Protein AF-0000000084884717 (afdb_homodimer)

pLDDT: mean 93.35, std 12.1, range [35.59, 98.94]

Solvent-accessible surface area (backbone atoms only — not comparable to full-atom values): 34528 Å² total; per-residue (Å²): 128,89,70,33,31,27,38,30,31,22,7,59,40,65,67,21,34,44,43,60,66,49,36,51,83,72,76,42,38,70,40,17,28,11,76,47,84,42,99,41,29,73,44,71,45,50,57,63,36,54,69,55,44,49,49,54,55,68,74,40,74,52,39,29,32,35,41,42,56,46,63,67,51,71,80,40,62,84,79,45,54,67,65,52,36,40,46,41,30,27,48,10,44,45,42,48,52,51,56,48,54,66,51,72,73,52,43,43,14,39,34,38,59,49,40,50,62,29,30,29,60,61,55,57,43,56,89,94,43,40,25,33,79,42,45,79,84,63,72,60,38,42,73,47,66,49,18,44,18,48,50,40,26,50,48,47,51,49,33,47,23,75,73,67,64,37,15,29,29,37,34,23,35,37,51,52,69,85,65,74,63,88,46,64,69,61,48,70,71,37,56,68,68,50,45,54,51,58,30,14,40,23,56,14,26,44,52,59,39,51,49,47,44,52,54,32,39,47,73,35,12,62,80,59,33,66,48,72,30,39,41,35,16,57,40,73,70,66,97,43,71,67,54,27,39,35,19,44,67,36,20,43,61,50,49,41,67,60,42,54,76,50,53,63,54,29,57,76,68,70,45,82,72,54,61,52,38,46,41,32,38,45,19,60,63,31,34,67,77,51,60,39,75,76,68,59,26,40,68,47,26,51,52,30,31,72,75,68,70,48,58,69,52,71,58,46,61,70,58,52,77,61,36,81,39,103,57,68,58,65,86,69,6,62,100,127,89,72,33,32,28,38,30,32,22,6,59,40,66,65,21,34,45,43,59,65,48,36,51,83,72,76,42,40,70,40,17,28,12,74,46,84,43,99,41,26,73,44,70,45,49,58,64,36,54,69,57,46,48,49,52,55,66,74,40,75,51,39,28,32,35,41,42,56,46,63,69,51,69,79,40,62,84,78,45,54,68,65,52,37,40,45,40,31,28,48,12,43,45,43,49,53,52,56,48,54,68,51,74,73,52,42,42,13,40,35,39,61,48,40,49,62,28,30,29,60,60,54,57,44,57,89,95,42,41,26,34,80,42,46,79,82,60,72,60,37,42,73,46,64,49,18,43,20,46,50,40,26,51,49,46,49,50,34,46,23,75,74,67,64,38,14,28,31,36,35,23,35,36,52,52,68,85,66,75,61,89,47,63,69,61,48,69,71,39,56,67,68,50,45,54,51,58,31,14,40,25,55,15,26,44,51,60,40,52,48,49,44,51,54,33,42,48,73,35,12,63,81,59,32,65,48,72,30,38,42,34,16,56,40,73,70,66,98,44,71,66,54,26,38,34,20,44,68,36,20,44,60,49,48,41,67,61,42,54,75,50,53,62,55,28,56,75,69,70,44,79,72,54,60,55,39,47,40,33,40,43,20,59,63,32,34,66,76,50,60,39,75,76,67,58,28,40,68,45,25,51,52,30,33,73,74,68,70,48,56,68,52,72,57,45,62,70,57,53,78,61,37,80,38,103,57,67,59,66,85,70,7,61,104

Organism: Fusarium pseudograminearum (strain CS3096) (NCBI:txid1028729)

Foldseek 3Di:
DDQAAEEEEPCVDLLNVLLLVCVVVVPGHYAYEECDDDPRHNYHDALLDLVVLLVVCVVRVNHQYYEYPDADAPVCPVVDDLVRRLSRLQSSLLSNLVSVLVNQNSHQEYEYEAAPLLQPCLQFDDVLAFAAEDWPPRDRDHDDSSSVSRVNSLVSNVVSCVVRLHQYEYEHEFDAAQAADPDPVLPPVWPSVLSQLQCLQFTHAHSVLVSLLSVLCSVCSNVVSYYYFYDGNAHLDDPDRVLRSCQAAAVPVSCCVSCVLVVVVCVVVVTDDDRHDRYGYHGVCSCPRSVRDGQLGSVQLSVCCVVPVGSHDPSCVVSDHAAPDPDQDDRRRDD/DDQAAEEEEPCVDLLNVLLLVCVVVVPGHYAYEECDDDPRHNYHDALLDLVVLLVVCVVRVNHQYYEYPDADAPVCPVVDDLVRRLSRLQSSLLSNLVSVLVNQNSHQEYEYEAAPLLQPCLQFDDVLAFAAEDWPPRDRDHDDSSSVSRVNSLVSNVVSCVVRLHQYEYEHEFDAAQAADPDPVLPPVWPSVLSQLQCLQFTHAHSVLVSLLSVLCSVCRNVVSYYYFYDGNAHLDDPDRVLRSCQAAAVPVSCCVSCVLVVVVCVVVVTDDDRHDRYGYHGVCSCPRSVRDGQLHSVQLSVCCVVPVGSHDPSCVVSDHAAPDPDQDDRRRDD

Radius of gyration: 27.21 Å; Cα contacts (8 Å, |Δi|>4): 1394; chains: 2; bounding box: 52×79×64 Å

InterPro domains:
  IPR001509 NAD-dependent epimerase/dehydratase [PF01370] (6-178)
  IPR036291 NAD(P)-binding domain superfamily [SSF51735] (5-305)

Sequence (670 aa):
MQLYNVLVTGSAGHLGRALMLALPSLGYTPLGIDILPSTTTSFVGSFTDRAFVEHILSHNTGIRYIIHAGGLHKPHIVSHSREEFINTNVTGTMILVDEAAKLNGRIEAFVLVSTTSAFGSALIAAAGEPAVWIDESVVPRPKNIYGVSKIAAEDICYLAHSRTKLPVVVLRCSRFFPQPDDDEIRRNALKNDNMKVLELCYRRVDITDVVSSCTTAMRKAKDVGFGLYVISAPTPFHRDHVTLAMLNTDAKAVVQRAVPQCVELFSQKGWGYLDKMDRVYDSSKAMTELGWRPEYTFEAALARLQSTNDWRSELAKEVGRRGYHAVSTGFYTARMQLYNVLVTGSAGHLGRALMLALPSLGYTPLGIDILPSTTTSFVGSFTDRAFVEHILSHNTGIRYIIHAGGLHKPHIVSHSREEFINTNVTGTMILVDEAAKLNGRIEAFVLVSTTSAFGSALIAAAGEPAVWIDESVVPRPKNIYGVSKIAAEDICYLAHSRTKLPVVVLRCSRFFPQPDDDEIRRNALKNDNMKVLELCYRRVDITDVVSSCTTAMRKAKDVGFGLYVISAPTPFHRDHVTLAMLNTDAKAVVQRAVPQCVELFSQKGWGYLDKMDRVYDSSKAMTELGWRPEYTFEAALARLQSTNDWRSELAKEVGRRGYHAVSTGFYTAR

Structure (mmCIF, N/CA/C/O backbone):
data_AF-0000000084884717-model_v1
#
loop_
_entity.id
_entity.type
_entity.pdbx_description
1 polymer 'NAD-dependent epimerase/dehydratase domain-containing protein'
#
loop_
_atom_site.group_PDB
_atom_site.id
_atom_site.type_symbol
_atom_site.label_atom_id
_atom_site.label_alt_id
_atom_site.label_comp_id
_atom_site.label_asym_id
_atom_site.label_entity_id
_atom_site.label_seq_id
_atom_site.pdbx_PDB_ins_code
_atom_site.Cartn_x
_atom_site.Cartn_y
_atom_site.Cartn_z
_atom_site.occupancy
_atom_site.B_iso_or_equiv
_atom_site.auth_seq_id
_atom_site.auth_comp_id
_atom_site.auth_asym_id
_atom_site.auth_atom_id
_atom_site.pdbx_PDB_model_num
ATOM 1 N N . MET A 1 1 ? -21.875 -19.156 -30.828 1 51.09 1 MET A N 1
ATOM 2 C CA . MET A 1 1 ? -20.844 -18.234 -30.359 1 51.09 1 MET A CA 1
ATOM 3 C C . MET A 1 1 ? -20.219 -18.734 -29.062 1 51.09 1 MET A C 1
ATOM 5 O O . MET A 1 1 ? -20.906 -19.328 -28.234 1 51.09 1 MET A O 1
ATOM 9 N N . GLN A 1 2 ? -18.938 -18.984 -29 1 65.25 2 GLN A N 1
ATOM 10 C CA . GLN A 1 2 ? -18.297 -19.594 -27.844 1 65.25 2 GLN A CA 1
ATOM 11 C C . GLN A 1 2 ? -18.594 -18.812 -26.578 1 65.25 2 GLN A C 1
ATOM 13 O O . GLN A 1 2 ? -18.5 -17.594 -26.562 1 65.25 2 GLN A O 1
ATOM 18 N N . LEU A 1 3 ? -19.281 -19.516 -25.672 1 89.62 3 LEU A N 1
ATOM 19 C CA . LEU A 1 3 ? -19.688 -18.859 -24.422 1 89.62 3 LEU A CA 1
ATOM 20 C C . LEU A 1 3 ? -18.594 -18.953 -23.375 1 89.62 3 LEU A C 1
ATOM 22 O O . LEU A 1 3 ? -18.516 -19.922 -22.625 1 89.62 3 LEU A O 1
ATOM 26 N N . TYR A 1 4 ? -17.672 -18.016 -23.422 1 96.12 4 TYR A N 1
ATOM 27 C CA . TYR A 1 4 ? -16.594 -17.938 -22.438 1 96.12 4 TYR A CA 1
ATOM 28 C C . TYR A 1 4 ? -17.141 -17.672 -21.047 1 96.12 4 TYR A C 1
ATOM 30 O O . TYR A 1 4 ? -18.078 -16.875 -20.875 1 96.12 4 TYR A O 1
ATOM 38 N N . ASN A 1 5 ? -16.531 -18.359 -20.062 1 98.38 5 ASN A N 1
ATOM 39 C CA . ASN A 1 5 ? -17.031 -18.109 -18.703 1 98.38 5 ASN A CA 1
ATOM 40 C C . ASN A 1 5 ? -15.922 -17.609 -17.797 1 98.38 5 ASN A C 1
ATOM 42 O O . ASN A 1 5 ? -16.188 -17.188 -16.656 1 98.38 5 ASN A O 1
ATOM 46 N N . VAL A 1 6 ? -14.648 -17.656 -18.234 1 98.88 6 VAL A N 1
ATOM 47 C CA . VAL A 1 6 ? -13.516 -17.141 -17.484 1 98.88 6 VAL A CA 1
ATOM 48 C C . VAL A 1 6 ? -12.711 -16.172 -18.344 1 98.88 6 VAL A C 1
ATOM 50 O O . VAL A 1 6 ? -12.328 -16.516 -19.469 1 98.88 6 VAL A O 1
ATOM 53 N N . LEU A 1 7 ? -12.5 -14.992 -17.922 1 98.94 7 LEU A N 1
ATOM 54 C CA . LEU A 1 7 ? -11.547 -14.078 -18.547 1 98.94 7 LEU A CA 1
ATOM 55 C C . LEU A 1 7 ? -10.172 -14.195 -17.891 1 98.94 7 LEU A C 1
ATOM 57 O O . LEU A 1 7 ? -10.047 -14.102 -16.672 1 98.94 7 LEU A O 1
ATOM 61 N N . VAL A 1 8 ? -9.156 -14.453 -18.656 1 98.94 8 VAL A N 1
ATOM 62 C CA . VAL A 1 8 ? -7.777 -14.516 -18.172 1 98.94 8 VAL A CA 1
ATOM 63 C C . VAL A 1 8 ? -6.953 -13.406 -18.828 1 98.94 8 VAL A C 1
ATOM 65 O O . VAL A 1 8 ? -6.855 -13.328 -20.047 1 98.94 8 VAL A O 1
ATOM 68 N N . THR A 1 9 ? -6.43 -12.508 -18.016 1 98.94 9 THR A N 1
ATOM 69 C CA . THR A 1 9 ? -5.48 -11.539 -18.547 1 98.94 9 THR A CA 1
ATOM 70 C C . THR A 1 9 ? -4.055 -12.086 -18.484 1 98.94 9 THR A C 1
ATOM 72 O O . THR A 1 9 ? -3.738 -12.906 -17.625 1 98.94 9 THR A O 1
ATOM 75 N N . GLY A 1 10 ? -3.186 -11.578 -19.375 1 98.38 10 GLY A N 1
ATOM 76 C CA . GLY A 1 10 ? -1.829 -12.102 -19.438 1 98.38 10 GLY A CA 1
ATOM 77 C C . GLY A 1 10 ? -1.753 -13.5 -20.016 1 98.38 10 GLY A C 1
ATOM 78 O O . GLY A 1 10 ? -0.944 -14.312 -19.578 1 98.38 10 GLY A O 1
ATOM 79 N N . SER A 1 11 ? -2.57 -13.789 -20.984 1 98.25 11 SER A N 1
ATOM 80 C CA . SER A 1 11 ? -2.77 -15.141 -21.484 1 98.25 11 SER A CA 1
ATOM 81 C C . SER A 1 11 ? -1.549 -15.633 -22.25 1 98.25 11 SER A C 1
ATOM 83 O O . SER A 1 11 ? -1.404 -16.828 -22.5 1 98.25 11 SER A O 1
ATOM 85 N N . ALA A 1 12 ? -0.667 -14.695 -22.656 1 96.81 12 ALA A N 1
ATOM 86 C CA . ALA A 1 12 ? 0.523 -15.078 -23.422 1 96.81 12 ALA A CA 1
ATOM 87 C C . ALA A 1 12 ? 1.698 -15.352 -22.484 1 96.81 12 ALA A C 1
ATOM 89 O O . ALA A 1 12 ? 2.736 -15.859 -22.906 1 96.81 12 ALA A O 1
ATOM 90 N N . GLY A 1 13 ? 1.55 -14.992 -21.219 1 95.44 13 GLY A N 1
ATOM 91 C CA . GLY A 1 13 ? 2.615 -15.203 -20.25 1 95.44 13 GLY A CA 1
ATOM 92 C C . GLY A 1 13 ? 2.695 -16.625 -19.734 1 95.44 13 GLY A C 1
ATOM 93 O O . GLY A 1 13 ? 1.933 -17.5 -20.188 1 95.44 13 GLY A O 1
ATOM 94 N N . HIS A 1 14 ? 3.598 -16.859 -18.797 1 95.38 14 HIS A N 1
ATOM 95 C CA . HIS A 1 14 ? 3.865 -18.188 -18.266 1 95.38 14 HIS A CA 1
ATOM 96 C C . HIS A 1 14 ? 2.637 -18.766 -17.562 1 95.38 14 HIS A C 1
ATOM 98 O O . HIS A 1 14 ? 2.105 -19.797 -17.969 1 95.38 14 HIS A O 1
ATOM 104 N N . LEU A 1 15 ? 2.139 -18.094 -16.547 1 97.69 15 LEU A N 1
ATOM 105 C CA . LEU A 1 15 ? 0.965 -18.578 -15.828 1 97.69 15 LEU A CA 1
ATOM 106 C C . LEU A 1 15 ? -0.284 -18.484 -16.688 1 97.69 15 LEU A C 1
ATOM 108 O O . LEU A 1 15 ? -1.145 -19.375 -16.656 1 97.69 15 LEU A O 1
ATOM 112 N N . GLY A 1 16 ? -0.386 -17.375 -17.453 1 98.06 16 GLY A N 1
ATOM 113 C CA . GLY A 1 16 ? -1.531 -17.219 -18.344 1 98.06 16 GLY A CA 1
ATOM 114 C C . GLY A 1 16 ? -1.698 -18.391 -19.297 1 98.06 16 GLY A C 1
ATOM 115 O O . GLY A 1 16 ? -2.797 -18.938 -19.438 1 98.06 16 GLY A O 1
ATOM 116 N N . ARG A 1 17 ? -0.58 -18.766 -19.906 1 97.12 17 ARG A N 1
ATOM 117 C CA . ARG A 1 17 ? -0.61 -19.906 -20.812 1 97.12 17 ARG A CA 1
ATOM 118 C C . ARG A 1 17 ? -1.047 -21.172 -20.062 1 97.12 17 ARG A C 1
ATOM 120 O O . ARG A 1 17 ? -1.881 -21.938 -20.562 1 97.12 17 ARG A O 1
ATOM 127 N N . ALA A 1 18 ? -0.496 -21.391 -18.891 1 98.19 18 ALA A N 1
ATOM 128 C CA . ALA A 1 18 ? -0.862 -22.562 -18.094 1 98.19 18 ALA A CA 1
ATOM 129 C C . ALA A 1 18 ? -2.363 -22.594 -17.812 1 98.19 18 ALA A C 1
ATOM 131 O O . ALA A 1 18 ? -3.006 -23.641 -17.938 1 98.19 18 ALA A O 1
ATOM 132 N N . LEU A 1 19 ? -2.896 -21.438 -17.469 1 98.81 19 LEU A N 1
ATOM 133 C CA . LEU A 1 19 ? -4.324 -21.328 -17.188 1 98.81 19 LEU A CA 1
ATOM 134 C C . LEU A 1 19 ? -5.152 -21.641 -18.422 1 98.81 19 LEU A C 1
ATOM 136 O O . LEU A 1 19 ? -6.102 -22.422 -18.375 1 98.81 19 LEU A O 1
ATOM 140 N N . MET A 1 20 ? -4.727 -21.062 -19.547 1 98.56 20 MET A N 1
ATOM 141 C CA . MET A 1 20 ? -5.465 -21.234 -20.797 1 98.56 20 MET A CA 1
ATOM 142 C C . MET A 1 20 ? -5.461 -22.703 -21.234 1 98.56 20 MET A C 1
ATOM 144 O O . MET A 1 20 ? -6.434 -23.188 -21.812 1 98.56 20 MET A O 1
ATOM 148 N N . LEU A 1 21 ? -4.41 -23.422 -20.922 1 97.81 21 LEU A N 1
ATOM 149 C CA . LEU A 1 21 ? -4.281 -24.828 -21.281 1 97.81 21 LEU A CA 1
ATOM 150 C C . LEU A 1 21 ? -5.074 -25.703 -20.328 1 97.81 21 LEU A C 1
ATOM 152 O O . LEU A 1 21 ? -5.68 -26.688 -20.75 1 97.81 21 LEU A O 1
ATOM 156 N N . ALA A 1 22 ? -5.141 -25.359 -19.078 1 98.44 22 ALA A N 1
ATOM 157 C CA . ALA A 1 22 ? -5.656 -26.25 -18.047 1 98.44 22 ALA A CA 1
ATOM 158 C C . ALA A 1 22 ? -7.156 -26.062 -17.844 1 98.44 22 ALA A C 1
ATOM 160 O O . ALA A 1 22 ? -7.879 -27.016 -17.562 1 98.44 22 ALA A O 1
ATOM 161 N N . LEU A 1 23 ? -7.668 -24.875 -18.031 1 98.56 23 LEU A N 1
ATOM 162 C CA . LEU A 1 23 ? -9.023 -24.516 -17.625 1 98.56 23 LEU A CA 1
ATOM 163 C C . LEU A 1 23 ? -10.055 -25.328 -18.391 1 98.56 23 LEU A C 1
ATOM 165 O O . LEU A 1 23 ? -11.047 -25.781 -17.812 1 98.56 23 LEU A O 1
ATOM 169 N N . PRO A 1 24 ? -9.859 -25.641 -19.703 1 97.88 24 PRO A N 1
ATOM 170 C CA . PRO A 1 24 ? -10.859 -26.422 -20.422 1 97.88 24 PRO A CA 1
ATOM 171 C C . PRO A 1 24 ? -11.07 -27.812 -19.828 1 97.88 24 PRO A C 1
ATOM 173 O O . PRO A 1 24 ? -12.211 -28.25 -19.672 1 97.88 24 PRO A O 1
ATOM 176 N N . SER A 1 25 ? -9.992 -28.422 -19.391 1 97.19 25 SER A N 1
ATOM 177 C CA . SER A 1 25 ? -10.094 -29.766 -18.797 1 97.19 25 SER A CA 1
ATOM 178 C C . SER A 1 25 ? -10.75 -29.719 -17.422 1 97.19 25 SER A C 1
ATOM 180 O O . SER A 1 25 ? -11.203 -30.734 -16.906 1 97.19 25 SER A O 1
ATOM 182 N N . LEU A 1 26 ? -10.812 -28.562 -16.859 1 96.81 26 LEU A N 1
ATOM 183 C CA . LEU A 1 26 ? -11.422 -28.391 -15.539 1 96.81 26 LEU A CA 1
ATOM 184 C C . LEU A 1 26 ? -12.867 -27.922 -15.672 1 96.81 26 LEU A C 1
ATOM 186 O O . LEU A 1 26 ? -13.5 -27.578 -14.68 1 96.81 26 LEU A O 1
ATOM 190 N N . GLY A 1 27 ? -13.383 -27.844 -16.906 1 96.62 27 GLY A N 1
ATOM 191 C CA . GLY A 1 27 ? -14.789 -27.562 -17.156 1 96.62 27 GLY A CA 1
ATOM 192 C C . GLY A 1 27 ? -15.062 -26.094 -17.438 1 96.62 27 GLY A C 1
ATOM 193 O O . GLY A 1 27 ? -16.219 -25.656 -17.422 1 96.62 27 GLY A O 1
ATOM 194 N N . TYR A 1 28 ? -14.023 -25.328 -17.641 1 98.25 28 TYR A N 1
ATOM 195 C CA . TYR A 1 28 ? -14.188 -23.906 -17.922 1 98.25 28 TYR A CA 1
ATOM 196 C C . TYR A 1 28 ? -13.898 -23.594 -19.391 1 98.25 28 TYR A C 1
ATOM 198 O O . TYR A 1 28 ? -13.242 -24.375 -20.078 1 98.25 28 TYR A O 1
ATOM 206 N N . THR A 1 29 ? -14.414 -22.5 -19.906 1 98.44 29 THR A N 1
ATOM 207 C CA . THR A 1 29 ? -14.133 -21.984 -21.234 1 98.44 29 THR A CA 1
ATOM 208 C C . THR A 1 29 ? -13.492 -20.594 -21.141 1 98.44 29 THR A C 1
ATOM 210 O O . THR A 1 29 ? -14.203 -19.578 -21.125 1 98.44 29 THR A O 1
ATOM 213 N N . PRO A 1 30 ? -12.188 -20.562 -21.219 1 98.69 30 PRO A N 1
ATOM 214 C CA . PRO A 1 30 ? -11.5 -19.297 -20.953 1 98.69 30 PRO A CA 1
ATOM 215 C C . PRO A 1 30 ? -11.352 -18.438 -22.188 1 98.69 30 PRO A C 1
ATOM 217 O O . PRO A 1 30 ? -11.211 -18.953 -23.297 1 98.69 30 PRO A O 1
ATOM 220 N N . LEU A 1 31 ? -11.477 -17.156 -22 1 98.75 31 LEU A N 1
ATOM 221 C CA . LEU A 1 31 ? -11.094 -16.109 -22.938 1 98.75 31 LEU A CA 1
ATOM 222 C C . LEU A 1 31 ? -9.805 -15.43 -22.484 1 98.75 31 LEU A C 1
ATOM 224 O O . LEU A 1 31 ? -9.734 -14.898 -21.375 1 98.75 31 LEU A O 1
ATOM 228 N N . GLY A 1 32 ? -8.766 -15.5 -23.328 1 98.75 32 GLY A N 1
ATOM 229 C CA . GLY A 1 32 ? -7.484 -14.906 -22.984 1 98.75 32 GLY A CA 1
ATOM 230 C C . GLY A 1 32 ? -7.242 -13.578 -23.672 1 98.75 32 GLY A C 1
ATOM 231 O O . GLY A 1 32 ? -7.445 -13.445 -24.875 1 98.75 32 GLY A O 1
ATOM 232 N N . ILE A 1 33 ? -6.785 -12.547 -22.891 1 98.81 33 ILE A N 1
ATOM 233 C CA . ILE A 1 33 ? -6.355 -11.289 -23.484 1 98.81 33 ILE A CA 1
ATOM 234 C C . ILE A 1 33 ? -4.891 -11.031 -23.141 1 98.81 33 ILE A C 1
ATOM 236 O O . ILE A 1 33 ? -4.426 -11.398 -22.062 1 98.81 33 ILE A O 1
ATOM 240 N N . ASP A 1 34 ? -4.207 -10.477 -23.984 1 98.5 34 ASP A N 1
ATOM 241 C CA . ASP A 1 34 ? -2.807 -10.094 -23.828 1 98.5 34 ASP A CA 1
ATOM 242 C C . ASP A 1 34 ? -2.408 -9.039 -24.859 1 98.5 34 ASP A C 1
ATOM 244 O O . ASP A 1 34 ? -3.078 -8.875 -25.875 1 98.5 34 ASP A O 1
ATOM 248 N N . ILE A 1 35 ? -1.371 -8.32 -24.516 1 97.94 35 ILE A N 1
ATOM 249 C CA . ILE A 1 35 ? -0.862 -7.352 -25.469 1 97.94 35 ILE A CA 1
ATOM 250 C C . ILE A 1 35 ? -0.12 -8.078 -26.594 1 97.94 35 ILE A C 1
ATOM 252 O O . ILE A 1 35 ? 0.083 -7.523 -27.672 1 97.94 35 ILE A O 1
ATOM 256 N N . LEU A 1 36 ? 0.307 -9.305 -26.375 1 97.06 36 LEU A N 1
ATOM 257 C CA . LEU A 1 36 ? 1.021 -10.117 -27.359 1 97.06 36 LEU A CA 1
ATOM 258 C C . LEU A 1 36 ? 0.098 -11.156 -27.984 1 97.06 36 LEU A C 1
ATOM 260 O O . LEU A 1 36 ? -0.675 -11.812 -27.281 1 97.06 36 LEU A O 1
ATOM 264 N N . PRO A 1 37 ? 0.189 -11.234 -29.297 1 97.06 37 PRO A N 1
ATOM 265 C CA . PRO A 1 37 ? -0.508 -12.375 -29.891 1 97.06 37 PRO A CA 1
ATOM 266 C C . PRO A 1 37 ? 0.131 -13.711 -29.547 1 97.06 37 PRO A C 1
ATOM 268 O O . PRO A 1 37 ? 1.354 -13.805 -29.422 1 97.06 37 PRO A O 1
ATOM 271 N N . SER A 1 38 ? -0.639 -14.672 -29.297 1 96.19 38 SER A N 1
ATOM 272 C CA . SER A 1 38 ? -0.204 -16.047 -29.047 1 96.19 38 SER A CA 1
ATOM 273 C C . SER A 1 38 ? -1.339 -17.031 -29.266 1 96.19 38 SER A C 1
ATOM 275 O O . SER A 1 38 ? -2.48 -16.641 -29.516 1 96.19 38 SER A O 1
ATOM 277 N N . THR A 1 39 ? -1.041 -18.344 -29.188 1 95.62 39 THR A N 1
ATOM 278 C CA . THR A 1 39 ? -2.049 -19.375 -29.359 1 95.62 39 THR A CA 1
ATOM 279 C C . THR A 1 39 ? -3.045 -19.359 -28.203 1 95.62 39 THR A C 1
ATOM 281 O O . THR A 1 39 ? -4.141 -19.906 -28.312 1 95.62 39 THR A O 1
ATOM 284 N N . THR A 1 40 ? -2.703 -18.672 -27.109 1 96.94 40 THR A N 1
ATOM 285 C CA . THR A 1 40 ? -3.566 -18.641 -25.938 1 96.94 40 THR A CA 1
ATOM 286 C C . THR A 1 40 ? -4.227 -17.281 -25.781 1 96.94 40 THR A C 1
ATOM 288 O O . THR A 1 40 ? -4.895 -17.016 -24.781 1 96.94 40 THR A O 1
ATOM 291 N N . THR A 1 41 ? -4.016 -16.359 -26.766 1 97.88 41 THR A N 1
ATOM 292 C CA . THR A 1 41 ? -4.617 -15.031 -26.734 1 97.88 41 THR A CA 1
ATOM 293 C C . THR A 1 41 ? -5.812 -14.961 -27.688 1 97.88 41 THR A C 1
ATOM 295 O O . THR A 1 41 ? -5.66 -15.117 -28.891 1 97.88 41 THR A O 1
ATOM 298 N N . SER A 1 42 ? -6.969 -14.781 -27.094 1 97.88 42 SER A N 1
ATOM 299 C CA . SER A 1 42 ? -8.188 -14.648 -27.891 1 97.88 42 SER A CA 1
ATOM 300 C C . SER A 1 42 ? -8.312 -13.25 -28.484 1 97.88 42 SER A C 1
ATOM 302 O O . SER A 1 42 ? -8.742 -13.086 -29.625 1 97.88 42 SER A O 1
ATOM 304 N N . PHE A 1 43 ? -8.047 -12.227 -27.719 1 98.19 43 PHE A N 1
ATOM 305 C CA . PHE A 1 43 ? -8.062 -10.828 -28.156 1 98.19 43 PHE A CA 1
ATOM 306 C C . PHE A 1 43 ? -6.777 -10.117 -27.75 1 98.19 43 PHE A C 1
ATOM 308 O O . PHE A 1 43 ? -6.367 -10.18 -26.578 1 98.19 43 PHE A O 1
ATOM 315 N N . VAL A 1 44 ? -6.184 -9.531 -28.672 1 98.56 44 VAL A N 1
ATOM 316 C CA . VAL A 1 44 ? -4.961 -8.773 -28.406 1 98.56 44 VAL A CA 1
ATOM 317 C C . VAL A 1 44 ? -5.316 -7.355 -27.969 1 98.56 44 VAL A C 1
ATOM 319 O O . VAL A 1 44 ? -6.059 -6.656 -28.656 1 98.56 44 VAL A O 1
ATOM 322 N N . GLY A 1 45 ? -4.879 -6.918 -26.797 1 98.5 45 GLY A N 1
ATOM 323 C CA . GLY A 1 45 ? -5.121 -5.598 -26.234 1 98.5 45 GLY A CA 1
ATOM 324 C C . GLY A 1 45 ? -4.625 -5.453 -24.812 1 98.5 45 GLY A C 1
ATOM 325 O O . GLY A 1 45 ? -4.223 -6.434 -24.188 1 98.5 45 GLY A O 1
ATOM 326 N N . SER A 1 46 ? -4.605 -4.293 -24.375 1 98.44 46 SER A N 1
ATOM 327 C CA . SER A 1 46 ? -4.117 -3.986 -23.031 1 98.44 46 SER A CA 1
ATOM 328 C C . SER A 1 46 ? -5.273 -3.785 -22.062 1 98.44 46 SER A C 1
ATOM 330 O O . SER A 1 46 ? -6.254 -3.113 -22.375 1 98.44 46 SER A O 1
ATOM 332 N N . PHE A 1 47 ? -5.141 -4.414 -20.875 1 98.38 47 PHE A N 1
ATOM 333 C CA . PHE A 1 47 ? -6.172 -4.191 -19.875 1 98.38 47 PHE A CA 1
ATOM 334 C C . PHE A 1 47 ? -6.051 -2.797 -19.266 1 98.38 47 PHE A C 1
ATOM 336 O O . PHE A 1 47 ? -6.883 -2.393 -18.453 1 98.38 47 PHE A O 1
ATOM 343 N N . THR A 1 48 ? -4.988 -1.976 -19.656 1 98.06 48 THR A N 1
ATOM 344 C CA . THR A 1 48 ? -4.902 -0.576 -19.25 1 98.06 48 THR A CA 1
ATOM 345 C C . THR A 1 48 ? -5.801 0.293 -20.125 1 98.06 48 THR A C 1
ATOM 347 O O . THR A 1 48 ? -5.977 1.483 -19.859 1 98.06 48 THR A O 1
AT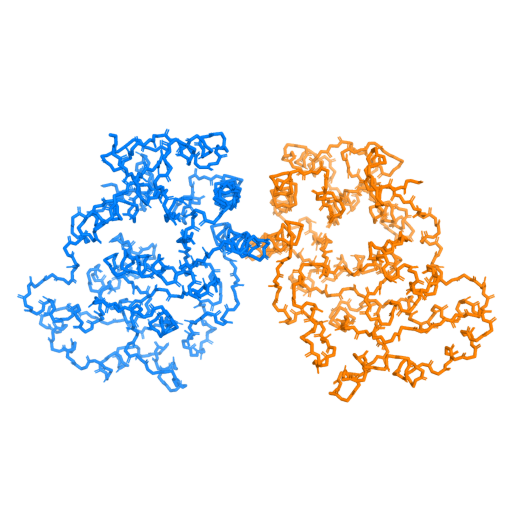OM 350 N N . ASP A 1 49 ? -6.305 -0.261 -21.188 1 98.38 49 ASP A N 1
ATOM 351 C CA . ASP A 1 49 ? -7.277 0.405 -22.047 1 98.38 49 ASP A CA 1
ATOM 352 C C . ASP A 1 49 ? -8.703 0.107 -21.594 1 98.38 49 ASP A C 1
ATOM 354 O O . ASP A 1 49 ? -9.25 -0.959 -21.891 1 98.38 49 ASP A O 1
ATOM 358 N N . ARG A 1 50 ? -9.328 1.064 -20.969 1 98.12 50 ARG A N 1
ATOM 359 C CA . ARG A 1 50 ? -10.656 0.871 -20.391 1 98.12 50 ARG A CA 1
ATOM 360 C C . ARG A 1 50 ? -11.672 0.488 -21.453 1 98.12 50 ARG A C 1
ATOM 362 O O . ARG A 1 50 ? -12.531 -0.367 -21.219 1 98.12 50 ARG A O 1
ATOM 369 N N . ALA A 1 51 ? -11.609 1.175 -22.578 1 98.25 51 ALA A N 1
ATOM 370 C CA . ALA A 1 51 ? -12.547 0.879 -23.656 1 98.25 51 ALA A CA 1
ATOM 371 C C . ALA A 1 51 ? -12.406 -0.567 -24.125 1 98.25 51 ALA A C 1
ATOM 373 O O . ALA A 1 51 ? -13.398 -1.223 -24.438 1 98.25 51 ALA A O 1
ATOM 374 N N . PHE A 1 52 ? -11.18 -1.062 -24.188 1 98.69 52 PHE A N 1
ATOM 375 C CA . PHE A 1 52 ? -10.914 -2.443 -24.562 1 98.69 52 PHE A CA 1
ATOM 376 C C . PHE A 1 52 ? -11.516 -3.412 -23.562 1 98.69 52 PHE A C 1
ATOM 378 O O . PHE A 1 52 ? -12.203 -4.363 -23.938 1 98.69 52 PHE A O 1
ATOM 385 N N . VAL A 1 53 ? -11.336 -3.156 -22.297 1 98.69 53 VAL A N 1
ATOM 386 C CA . VAL A 1 53 ? -11.836 -4.016 -21.234 1 98.69 53 VAL A CA 1
ATOM 387 C C . VAL A 1 53 ? -13.367 -4.016 -21.25 1 98.69 53 VAL A C 1
ATOM 389 O O . VAL A 1 53 ? -13.992 -5.074 -21.156 1 98.69 53 VAL A O 1
ATOM 392 N N . GLU A 1 54 ? -13.914 -2.814 -21.359 1 98.12 54 GLU A N 1
ATOM 393 C CA . GLU A 1 54 ? -15.367 -2.686 -21.438 1 98.12 54 GLU A CA 1
ATOM 394 C C . GLU A 1 54 ? -15.938 -3.486 -22.609 1 98.12 54 GLU A C 1
ATOM 396 O O . GLU A 1 54 ? -16.953 -4.172 -22.469 1 98.12 54 GLU A O 1
ATOM 401 N N . HIS A 1 55 ? -15.273 -3.369 -23.719 1 98 55 HIS A N 1
ATOM 402 C CA . HIS A 1 55 ? -15.688 -4.086 -24.922 1 98 55 HIS A CA 1
ATOM 403 C C . HIS A 1 55 ? -15.68 -5.594 -24.688 1 98 55 HIS A C 1
ATOM 405 O O . HIS A 1 55 ? -16.641 -6.285 -25.031 1 98 55 HIS A O 1
ATOM 411 N N . ILE A 1 56 ? -14.625 -6.125 -24.109 1 98.31 56 ILE A N 1
ATOM 412 C CA . ILE A 1 56 ? -14.477 -7.555 -23.875 1 98.31 56 ILE A CA 1
ATOM 413 C C . ILE A 1 56 ? -15.602 -8.039 -22.953 1 98.31 56 ILE A C 1
ATOM 415 O O . ILE A 1 56 ? -16.266 -9.039 -23.266 1 98.31 56 ILE A O 1
ATOM 419 N N . LEU A 1 57 ? -15.859 -7.34 -21.859 1 98.06 57 LEU A N 1
ATOM 420 C CA . LEU A 1 57 ? -16.828 -7.789 -20.859 1 98.06 57 LEU A CA 1
ATOM 421 C C . LEU A 1 57 ? -18.25 -7.613 -21.359 1 98.06 57 LEU A C 1
ATOM 423 O O . LEU A 1 57 ? -19.125 -8.414 -21.031 1 98.06 57 LEU A O 1
ATOM 427 N N . SER A 1 58 ? -18.5 -6.57 -22.203 1 96.31 58 SER A N 1
ATOM 428 C CA . SER A 1 58 ? -19.859 -6.324 -22.703 1 96.31 58 SER A CA 1
ATOM 429 C C . SER A 1 58 ? -20.234 -7.312 -23.812 1 96.31 58 SER A C 1
ATOM 431 O O . SER A 1 58 ? -21.391 -7.695 -23.938 1 96.31 58 SER A O 1
ATOM 433 N N . HIS A 1 59 ? -19.266 -7.746 -24.547 1 96.5 59 HIS A N 1
ATOM 434 C CA . HIS A 1 59 ? -19.562 -8.617 -25.688 1 96.5 59 HIS A CA 1
ATOM 435 C C . HIS A 1 59 ? -19.438 -10.086 -25.297 1 96.5 59 HIS A C 1
ATOM 437 O O . HIS A 1 59 ? -19.812 -10.969 -26.078 1 96.5 59 HIS A O 1
ATOM 443 N N . ASN A 1 60 ? -18.906 -10.391 -24.188 1 97.56 60 ASN A N 1
ATOM 444 C CA . ASN A 1 60 ? -18.797 -11.758 -23.672 1 97.56 60 ASN A CA 1
ATOM 445 C C . ASN A 1 60 ? -19.562 -11.914 -22.359 1 97.56 60 ASN A C 1
ATOM 447 O O . ASN A 1 60 ? -18.953 -12.078 -21.312 1 97.56 60 ASN A O 1
ATOM 451 N N . THR A 1 61 ? -20.844 -12.023 -22.469 1 95.94 61 THR A N 1
ATOM 452 C CA . THR A 1 61 ? -21.75 -11.898 -21.344 1 95.94 61 THR A CA 1
ATOM 453 C C . THR A 1 61 ? -21.734 -13.172 -20.484 1 95.94 61 THR A C 1
ATOM 455 O O . THR A 1 61 ? -22.25 -13.188 -19.375 1 95.94 61 THR A O 1
ATOM 458 N N . GLY A 1 62 ? -21.109 -14.211 -20.984 1 97.19 62 GLY A N 1
ATOM 459 C CA . GLY A 1 62 ? -21.031 -15.461 -20.25 1 97.19 62 GLY A CA 1
ATOM 460 C C . GLY A 1 62 ? -19.953 -15.461 -19.188 1 97.19 62 GLY A C 1
ATOM 461 O O . GLY A 1 62 ? -19.922 -16.344 -18.312 1 97.19 62 GLY A O 1
ATOM 462 N N . ILE A 1 63 ? -19.094 -14.477 -19.188 1 98.31 63 ILE A N 1
ATOM 463 C CA . ILE A 1 63 ? -17.969 -14.422 -18.266 1 98.31 63 ILE A CA 1
ATOM 464 C C . ILE A 1 63 ? -18.484 -14.25 -16.844 1 98.31 63 ILE A C 1
ATOM 466 O O . ILE A 1 63 ? -19.219 -13.305 -16.547 1 98.31 63 ILE A O 1
ATOM 470 N N . ARG A 1 64 ? -18.078 -15.219 -16 1 98.31 64 ARG A N 1
ATOM 471 C CA . ARG A 1 64 ? -18.469 -15.211 -14.594 1 98.31 64 ARG A CA 1
ATOM 472 C C . ARG A 1 64 ? -17.25 -15.07 -13.688 1 98.31 64 ARG A C 1
ATOM 474 O O . ARG A 1 64 ? -17.375 -14.664 -12.531 1 98.31 64 ARG A O 1
ATOM 481 N N . TYR A 1 65 ? -16.125 -15.406 -14.227 1 98.81 65 TYR A N 1
ATOM 482 C CA . TYR A 1 65 ? -14.875 -15.398 -13.461 1 98.81 65 TYR A CA 1
ATOM 483 C C . TYR A 1 65 ? -13.797 -14.602 -14.195 1 98.81 65 TYR A C 1
ATOM 485 O O . TYR A 1 65 ? -13.727 -14.641 -15.43 1 98.81 65 TYR A O 1
ATOM 493 N N . ILE A 1 66 ? -13.016 -13.875 -13.484 1 98.94 66 ILE A N 1
ATOM 494 C CA . ILE A 1 66 ? -11.852 -13.18 -14.016 1 98.94 66 ILE A CA 1
ATOM 495 C C . ILE A 1 66 ? -10.602 -13.586 -13.242 1 98.94 66 ILE A C 1
ATOM 497 O O . ILE A 1 66 ? -10.57 -13.484 -12.008 1 98.94 66 ILE A O 1
ATOM 501 N N . ILE A 1 67 ? -9.633 -14.156 -13.875 1 98.94 67 ILE A N 1
ATOM 502 C CA . ILE A 1 67 ? -8.297 -14.359 -13.328 1 98.94 67 ILE A CA 1
ATOM 503 C C . ILE A 1 67 ? -7.34 -13.328 -13.914 1 98.94 67 ILE A C 1
ATOM 505 O O . ILE A 1 67 ? -7.016 -13.375 -15.102 1 98.94 67 ILE A O 1
ATOM 509 N N . HIS A 1 68 ? -6.934 -12.43 -13.109 1 98.94 68 HIS A N 1
ATOM 510 C CA . HIS A 1 68 ? -6.016 -11.375 -13.539 1 98.94 68 HIS A CA 1
ATOM 511 C C . HIS A 1 68 ? -4.566 -11.781 -13.297 1 98.94 68 HIS A C 1
ATOM 513 O O . HIS A 1 68 ? -3.99 -11.461 -12.258 1 98.94 68 HIS A O 1
ATOM 519 N N . ALA A 1 69 ? -3.979 -12.352 -14.266 1 98.69 69 ALA A N 1
ATOM 520 C CA . ALA A 1 69 ? -2.6 -12.828 -14.188 1 98.69 69 ALA A CA 1
ATOM 521 C C . ALA A 1 69 ? -1.661 -11.93 -14.984 1 98.69 69 ALA A C 1
ATOM 523 O O . ALA A 1 69 ? -0.445 -12.133 -14.984 1 98.69 69 ALA A O 1
ATOM 524 N N . GLY A 1 70 ? -2.232 -10.93 -15.664 1 98.06 70 GLY A N 1
ATOM 525 C CA . GLY A 1 70 ? -1.428 -10.023 -16.469 1 98.06 70 GLY A CA 1
ATOM 526 C C . GLY A 1 70 ? -0.755 -8.938 -15.641 1 98.06 70 GLY A C 1
ATOM 527 O O . GLY A 1 70 ? -1.287 -8.508 -14.617 1 98.06 70 GLY A O 1
ATOM 528 N N . GLY A 1 71 ? 0.331 -8.453 -16.125 1 97.38 71 GLY A N 1
ATOM 529 C CA . GLY A 1 71 ? 1.056 -7.363 -15.492 1 97.38 71 GLY A CA 1
ATOM 530 C C . GLY A 1 71 ? 2.547 -7.398 -15.766 1 97.38 71 GLY A C 1
ATOM 531 O O . GLY A 1 71 ? 3.057 -8.367 -16.344 1 97.38 71 GLY A O 1
ATOM 532 N N . LEU A 1 72 ? 3.213 -6.293 -15.43 1 97.44 72 LEU A N 1
ATOM 533 C CA . LEU A 1 72 ? 4.672 -6.281 -15.422 1 97.44 72 LEU A CA 1
ATOM 534 C C . LEU A 1 72 ? 5.211 -6.957 -14.164 1 97.44 72 LEU A C 1
ATOM 536 O O . LEU A 1 72 ? 4.684 -6.758 -13.07 1 97.44 72 LEU A O 1
ATOM 540 N N . HIS A 1 73 ? 6.234 -7.828 -14.406 1 94.81 73 HIS A N 1
ATOM 541 C CA . HIS A 1 73 ? 6.816 -8.625 -13.336 1 94.81 73 HIS A CA 1
ATOM 542 C C . HIS A 1 73 ? 8.227 -8.148 -13 1 94.81 73 HIS A C 1
ATOM 544 O O . HIS A 1 73 ? 8.75 -7.238 -13.648 1 94.81 73 HIS A O 1
ATOM 550 N N . LYS A 1 74 ? 8.805 -8.703 -12 1 91.19 74 LYS A N 1
ATOM 551 C CA . LYS A 1 74 ? 10.102 -8.289 -11.469 1 91.19 74 LYS A CA 1
ATOM 552 C C . LYS A 1 74 ? 11.148 -8.219 -12.578 1 91.19 74 LYS A C 1
ATOM 554 O O . LYS A 1 74 ? 11.883 -7.234 -12.68 1 91.19 74 LYS A O 1
ATOM 559 N N . PRO A 1 75 ? 11.227 -9.195 -13.492 1 88.56 75 PRO A N 1
ATOM 560 C CA . PRO A 1 75 ? 12.258 -9.141 -14.531 1 88.56 75 PRO A CA 1
ATOM 561 C C . PRO A 1 75 ? 12.094 -7.938 -15.461 1 88.56 75 PRO A C 1
ATOM 563 O O . PRO A 1 75 ? 13.031 -7.566 -16.172 1 88.56 75 PRO A O 1
ATOM 566 N N . HIS A 1 76 ? 10.914 -7.34 -15.477 1 92.31 76 HIS A N 1
ATOM 567 C CA . HIS A 1 76 ? 10.633 -6.215 -16.359 1 92.31 76 HIS A CA 1
ATOM 568 C C . HIS A 1 76 ? 11.234 -4.926 -15.82 1 92.31 76 HIS A C 1
ATOM 570 O O . HIS A 1 76 ? 11.273 -3.908 -16.516 1 92.31 76 HIS A O 1
ATOM 576 N N . ILE A 1 77 ? 11.781 -4.918 -14.586 1 92.31 77 ILE A N 1
ATOM 577 C CA . ILE A 1 77 ? 12.305 -3.713 -13.953 1 92.31 77 ILE A CA 1
ATOM 578 C C . ILE A 1 77 ? 13.453 -3.152 -14.797 1 92.31 77 ILE A C 1
ATOM 580 O O . ILE A 1 77 ? 13.641 -1.936 -14.859 1 92.31 77 ILE A O 1
ATOM 584 N N . VAL A 1 78 ? 14.109 -4.059 -15.492 1 90.19 78 VAL A N 1
ATOM 585 C CA . VAL A 1 78 ? 15.273 -3.619 -16.266 1 90.19 78 VAL A CA 1
ATOM 586 C C . VAL A 1 78 ? 14.82 -3.076 -17.609 1 90.19 78 VAL A C 1
ATOM 588 O O . VAL A 1 78 ? 15.539 -2.303 -18.25 1 90.19 78 VAL A O 1
ATOM 591 N N . SER A 1 79 ? 13.633 -3.441 -18.047 1 93.38 79 SER A N 1
ATOM 592 C CA . SER A 1 79 ? 13.227 -3.117 -19.406 1 93.38 79 SER A CA 1
ATOM 593 C C . SER A 1 79 ? 12.109 -2.08 -19.422 1 93.38 79 SER A C 1
ATOM 595 O O . SER A 1 79 ? 11.82 -1.489 -20.469 1 93.38 79 SER A O 1
ATOM 597 N N . HIS A 1 80 ? 11.422 -1.853 -18.359 1 96.19 80 HIS A N 1
ATOM 598 C CA . HIS A 1 80 ? 10.289 -0.935 -18.297 1 96.19 80 HIS A CA 1
ATOM 599 C C . HIS A 1 80 ? 10.508 0.135 -17.234 1 96.19 80 HIS A C 1
ATOM 601 O O . HIS A 1 80 ? 11.195 -0.104 -16.234 1 96.19 80 HIS A O 1
ATOM 607 N N . SER A 1 81 ? 9.922 1.284 -17.484 1 96.5 81 SER A N 1
ATOM 608 C CA . SER A 1 81 ? 10.016 2.373 -16.531 1 96.5 81 SER A CA 1
ATOM 609 C C . SER A 1 81 ? 9.125 2.113 -15.312 1 96.5 81 SER A C 1
ATOM 611 O O . SER A 1 81 ? 8.203 1.295 -15.375 1 96.5 81 SER A O 1
ATOM 613 N N . ARG A 1 82 ? 9.445 2.742 -14.227 1 97.12 82 ARG A N 1
ATOM 614 C CA . ARG A 1 82 ? 8.609 2.65 -13.039 1 97.12 82 ARG A CA 1
ATOM 615 C C . ARG A 1 82 ? 7.207 3.176 -13.312 1 97.12 82 ARG A C 1
ATOM 617 O O . ARG A 1 82 ? 6.227 2.654 -12.773 1 97.12 82 ARG A O 1
ATOM 624 N N . GLU A 1 83 ? 7.086 4.215 -14.164 1 97.19 83 GLU A N 1
ATOM 625 C CA . GLU A 1 83 ? 5.785 4.727 -14.586 1 97.19 83 GLU A CA 1
ATOM 626 C C . GLU A 1 83 ? 4.969 3.643 -15.289 1 97.19 83 GLU A C 1
ATOM 628 O O . GLU A 1 83 ? 3.758 3.535 -15.078 1 97.19 83 GLU A O 1
ATOM 633 N N . GLU A 1 84 ? 5.645 2.863 -16.094 1 97.62 84 GLU A N 1
ATOM 634 C CA . GLU A 1 84 ? 4.969 1.774 -16.797 1 97.62 84 GLU A CA 1
ATOM 635 C C . GLU A 1 84 ? 4.457 0.721 -15.828 1 97.62 84 GLU A C 1
ATOM 637 O O . GLU A 1 84 ? 3.375 0.162 -16.016 1 97.62 84 GLU A O 1
ATOM 642 N N . PHE A 1 85 ? 5.227 0.455 -14.805 1 98.44 85 PHE A N 1
ATOM 643 C CA . PHE A 1 85 ? 4.777 -0.475 -13.781 1 98.44 85 PHE A CA 1
ATOM 644 C C . PHE A 1 85 ? 3.5 0.028 -13.109 1 98.44 85 PHE A C 1
ATOM 646 O O . PHE A 1 85 ? 2.547 -0.732 -12.93 1 98.44 85 PHE A O 1
ATOM 653 N N . ILE A 1 86 ? 3.48 1.304 -12.711 1 98.62 86 ILE A N 1
ATOM 654 C CA . ILE A 1 86 ? 2.312 1.885 -12.055 1 98.62 86 ILE A CA 1
ATOM 655 C C . ILE A 1 86 ? 1.114 1.838 -13.008 1 98.62 86 ILE A C 1
ATOM 657 O O . ILE A 1 86 ? 0.025 1.411 -12.617 1 98.62 86 ILE A O 1
ATOM 661 N N . ASN A 1 87 ? 1.336 2.238 -14.227 1 98.06 87 ASN A N 1
ATOM 662 C CA . ASN A 1 87 ? 0.244 2.246 -15.195 1 98.06 87 ASN A CA 1
ATOM 663 C C . ASN A 1 87 ? -0.315 0.843 -15.422 1 98.06 87 ASN A C 1
ATOM 665 O O . ASN A 1 87 ? -1.531 0.646 -15.414 1 98.06 87 ASN A O 1
ATOM 669 N N . THR A 1 88 ? 0.53 -0.113 -15.594 1 98.56 88 THR A N 1
ATOM 670 C CA . THR A 1 88 ? 0.101 -1.465 -15.938 1 98.56 88 THR A CA 1
ATOM 671 C C . THR A 1 88 ? -0.479 -2.17 -14.711 1 98.56 88 THR A C 1
ATOM 673 O O . THR A 1 88 ? -1.644 -2.572 -14.719 1 98.56 88 THR A O 1
ATOM 676 N N . ASN A 1 89 ? 0.262 -2.24 -13.648 1 98.81 89 ASN A N 1
ATOM 677 C CA . ASN A 1 89 ? -0.117 -3.092 -12.523 1 98.81 89 ASN A CA 1
ATOM 678 C C . ASN A 1 89 ? -1.146 -2.41 -11.625 1 98.81 89 ASN A C 1
ATOM 680 O O . ASN A 1 89 ? -1.992 -3.076 -11.023 1 98.81 89 ASN A O 1
ATOM 684 N N . VAL A 1 90 ? -1.066 -1.06 -11.484 1 98.81 90 VAL A N 1
ATOM 685 C CA . VAL A 1 90 ? -1.979 -0.363 -10.578 1 98.81 90 VAL A CA 1
ATOM 686 C C . VAL A 1 90 ? -3.201 0.122 -11.352 1 98.81 90 VAL A C 1
ATOM 688 O O . VAL A 1 90 ? -4.309 -0.382 -11.156 1 98.81 90 VAL A O 1
ATOM 691 N N . THR A 1 91 ? -2.975 0.993 -12.336 1 98.69 91 THR A N 1
ATOM 692 C CA . THR A 1 91 ? -4.082 1.562 -13.102 1 98.69 91 THR A CA 1
ATOM 693 C C . THR A 1 91 ? -4.824 0.475 -13.867 1 98.69 91 THR A C 1
ATOM 695 O O . THR A 1 91 ? -6.055 0.459 -13.898 1 98.69 91 THR A O 1
ATOM 698 N N . GLY A 1 92 ? -4.059 -0.418 -14.5 1 98.81 92 GLY A N 1
ATOM 699 C CA . GLY A 1 92 ? -4.684 -1.505 -15.234 1 98.81 92 GLY A CA 1
ATOM 700 C C . GLY A 1 92 ? -5.574 -2.377 -14.367 1 98.81 92 GLY A C 1
ATOM 701 O O . GLY A 1 92 ? -6.688 -2.721 -14.766 1 98.81 92 GLY A O 1
ATOM 702 N N . THR A 1 93 ? -5.074 -2.758 -13.164 1 98.88 93 THR A N 1
ATOM 703 C CA . THR A 1 93 ? -5.887 -3.543 -12.242 1 98.88 93 THR A CA 1
ATOM 704 C C . THR A 1 93 ? -7.141 -2.775 -11.836 1 98.88 93 THR A C 1
ATOM 706 O O . THR A 1 93 ? -8.234 -3.346 -11.773 1 98.88 93 THR A O 1
ATOM 709 N N . MET A 1 94 ? -6.984 -1.482 -11.555 1 98.69 94 MET A N 1
ATOM 710 C CA . MET A 1 94 ? -8.117 -0.647 -11.18 1 98.69 94 MET A CA 1
ATOM 711 C C . MET A 1 94 ? -9.188 -0.662 -12.273 1 98.69 94 MET A C 1
ATOM 713 O O . MET A 1 94 ? -10.375 -0.837 -11.977 1 98.69 94 MET A O 1
ATOM 717 N N . ILE A 1 95 ? -8.766 -0.489 -13.508 1 98.62 95 ILE A N 1
ATOM 718 C CA . ILE A 1 95 ? -9.688 -0.471 -14.633 1 98.62 95 ILE A CA 1
ATOM 719 C C . ILE A 1 95 ? -10.438 -1.8 -14.703 1 98.62 95 ILE A C 1
ATOM 721 O O . ILE A 1 95 ? -11.664 -1.823 -14.82 1 98.62 95 ILE A O 1
ATOM 725 N N . LEU A 1 96 ? -9.703 -2.895 -14.617 1 98.75 96 LEU A N 1
ATOM 726 C CA . LEU A 1 96 ? -10.289 -4.227 -14.742 1 98.75 96 LEU A CA 1
ATOM 727 C C . LEU A 1 96 ? -11.312 -4.477 -13.633 1 98.75 96 LEU A C 1
ATOM 729 O O . LEU A 1 96 ? -12.422 -4.938 -13.898 1 98.75 96 LEU A O 1
ATOM 733 N N . VAL A 1 97 ? -10.922 -4.184 -12.422 1 98 97 VAL A N 1
ATOM 734 C CA . VAL A 1 97 ? -11.789 -4.492 -11.297 1 98 97 VAL A CA 1
ATOM 735 C C . VAL A 1 97 ? -12.984 -3.541 -11.289 1 98 97 VAL A C 1
ATOM 737 O O . VAL A 1 97 ? -14.094 -3.928 -10.914 1 98 97 VAL A O 1
ATOM 740 N N . ASP A 1 98 ? -12.797 -2.258 -11.719 1 97.06 98 ASP A N 1
ATOM 741 C CA . ASP A 1 98 ? -13.898 -1.308 -11.852 1 97.06 98 ASP A CA 1
ATOM 742 C C . ASP A 1 98 ? -14.938 -1.807 -12.852 1 97.06 98 ASP A C 1
ATOM 744 O O . ASP A 1 98 ? -16.141 -1.806 -12.562 1 97.06 98 ASP A O 1
ATOM 748 N N . GLU A 1 99 ? -14.438 -2.203 -13.992 1 98 99 GLU A N 1
ATOM 749 C CA . GLU A 1 99 ? -15.344 -2.67 -15.039 1 98 99 GLU A CA 1
ATOM 750 C C . GLU A 1 99 ? -16.047 -3.959 -14.625 1 98 99 GLU A C 1
ATOM 752 O O . GLU A 1 99 ? -17.219 -4.168 -14.945 1 98 99 GLU A O 1
ATOM 757 N N . ALA A 1 100 ? -15.328 -4.84 -13.914 1 98.19 100 ALA A N 1
ATOM 758 C CA . ALA A 1 100 ? -15.938 -6.055 -13.375 1 98.19 100 ALA A CA 1
ATOM 759 C C . ALA A 1 100 ? -17.047 -5.719 -12.383 1 98.19 100 ALA A C 1
ATOM 761 O O . ALA A 1 100 ? -18.125 -6.312 -12.43 1 98.19 100 ALA A O 1
ATOM 762 N N . ALA A 1 101 ? -16.781 -4.781 -11.516 1 97 101 ALA A N 1
ATOM 763 C CA . ALA A 1 101 ? -17.719 -4.418 -10.445 1 97 101 ALA A CA 1
ATOM 764 C C . ALA A 1 101 ? -18.984 -3.803 -11.016 1 97 101 ALA A C 1
ATOM 766 O O . ALA A 1 101 ? -20.062 -3.924 -10.414 1 97 101 ALA A O 1
ATOM 767 N N . LYS A 1 102 ? -18.891 -3.195 -12.18 1 96.12 102 LYS A N 1
ATOM 768 C CA . LYS A 1 102 ? -20.031 -2.549 -12.82 1 96.12 102 LYS A CA 1
ATOM 769 C C . LYS A 1 102 ? -21.062 -3.58 -13.281 1 96.12 102 LYS A C 1
ATOM 771 O O . LYS A 1 102 ? -22.203 -3.234 -13.562 1 96.12 102 LYS A O 1
ATOM 776 N N . LEU A 1 103 ? -20.672 -4.75 -13.398 1 95.88 103 LEU A N 1
ATOM 777 C CA . LEU A 1 103 ? -21.516 -5.762 -14.031 1 95.88 103 LEU A CA 1
ATOM 778 C C . LEU A 1 103 ? -22.484 -6.367 -13.016 1 95.88 103 LEU A C 1
ATOM 780 O O . LEU A 1 103 ? -23.141 -7.367 -13.305 1 95.88 103 LEU A O 1
ATOM 784 N N . ASN A 1 104 ? -22.781 -5.656 -11.953 1 83.94 104 ASN A N 1
ATOM 785 C CA . ASN A 1 104 ? -23.875 -5.828 -10.992 1 83.94 104 ASN A CA 1
ATOM 786 C C . ASN A 1 104 ? -24.047 -7.289 -10.602 1 83.94 104 ASN A C 1
ATOM 788 O O . ASN A 1 104 ? -25.125 -7.859 -10.781 1 83.94 104 ASN A O 1
ATOM 792 N N . GLY A 1 105 ? -23.109 -8.016 -10.086 1 90.56 105 GLY A N 1
ATOM 793 C CA . GLY A 1 105 ? -23.25 -9.359 -9.547 1 90.56 105 GLY A CA 1
ATOM 794 C C . GLY A 1 105 ? -22.969 -10.453 -10.555 1 90.56 105 GLY A C 1
ATOM 795 O O . GLY A 1 105 ? -22.938 -11.633 -10.211 1 90.56 105 GLY A O 1
ATOM 796 N N . ARG A 1 106 ? -22.75 -10.156 -11.828 1 96.75 106 ARG A N 1
ATOM 797 C CA . ARG A 1 106 ? -22.422 -11.148 -12.852 1 96.75 106 ARG A CA 1
ATOM 798 C C . ARG A 1 106 ? -21.109 -11.844 -12.539 1 96.75 106 ARG A C 1
ATOM 800 O O . ARG A 1 106 ? -21 -13.07 -12.664 1 96.75 106 ARG A O 1
ATOM 807 N N . ILE A 1 107 ? -20.172 -11.023 -12.133 1 98.5 107 ILE A N 1
ATOM 808 C CA . ILE A 1 107 ? -18.875 -11.594 -11.82 1 98.5 107 ILE A CA 1
ATOM 809 C C . ILE A 1 107 ? -18.906 -12.227 -10.438 1 98.5 107 ILE A C 1
ATOM 811 O O . ILE A 1 107 ? -19.125 -11.539 -9.438 1 98.5 107 ILE A O 1
ATOM 815 N N . GLU A 1 108 ? -18.609 -13.5 -10.445 1 98.44 108 GLU A N 1
ATOM 816 C CA . GLU A 1 108 ? -18.734 -14.273 -9.219 1 98.44 108 GLU A CA 1
ATOM 817 C C . GLU A 1 108 ? -17.391 -14.375 -8.492 1 98.44 108 GLU A C 1
ATOM 819 O O . GLU A 1 108 ? -17.328 -14.727 -7.316 1 98.44 108 GLU A O 1
ATOM 824 N N . ALA A 1 109 ? -16.375 -14.125 -9.242 1 98.81 109 ALA A N 1
ATOM 825 C CA . ALA A 1 109 ? -15.047 -14.133 -8.641 1 98.81 109 ALA A CA 1
ATOM 826 C C . ALA A 1 109 ? -14.07 -13.289 -9.461 1 98.81 109 ALA A C 1
ATOM 828 O O . ALA A 1 109 ? -14.008 -13.422 -10.688 1 98.81 109 ALA A O 1
ATOM 829 N N . PHE A 1 110 ? -13.422 -12.406 -8.859 1 98.88 110 PHE A N 1
ATOM 830 C CA . PHE A 1 110 ? -12.234 -11.734 -9.367 1 98.88 110 PHE A CA 1
ATOM 831 C C . PHE A 1 110 ? -10.984 -12.219 -8.641 1 98.88 110 PHE A C 1
ATOM 833 O O . PHE A 1 110 ? -10.805 -11.938 -7.453 1 98.88 110 PHE A O 1
ATOM 840 N N . VAL A 1 111 ? -10.102 -12.961 -9.297 1 98.94 111 VAL A N 1
ATOM 841 C CA . VAL A 1 111 ? -8.875 -13.5 -8.711 1 98.94 111 VAL A CA 1
ATOM 842 C C . VAL A 1 111 ? -7.672 -12.688 -9.18 1 98.94 111 VAL A C 1
ATOM 844 O O . VAL A 1 111 ? -7.363 -12.648 -10.367 1 98.94 111 VAL A O 1
ATOM 847 N N . LEU A 1 112 ? -7.035 -12 -8.289 1 98.94 112 LEU A N 1
ATOM 848 C CA . LEU A 1 112 ? -5.781 -11.32 -8.578 1 98.94 112 LEU A CA 1
ATOM 849 C C . LEU A 1 112 ? -4.586 -12.219 -8.281 1 98.94 112 LEU A C 1
ATOM 851 O O . LEU A 1 112 ? -4.402 -12.656 -7.141 1 98.94 112 LEU A O 1
ATOM 855 N N . VAL A 1 113 ? -3.836 -12.508 -9.258 1 98.88 113 VAL A N 1
ATOM 856 C CA . VAL A 1 113 ? -2.561 -13.188 -9.047 1 98.88 113 VAL A CA 1
ATOM 857 C C . VAL A 1 113 ? -1.504 -12.172 -8.617 1 98.88 113 VAL A C 1
ATOM 859 O O . VAL A 1 113 ? -1.022 -11.383 -9.43 1 98.88 113 VAL A O 1
ATOM 862 N N . SER A 1 114 ? -1.235 -12.156 -7.375 1 98.69 114 SER A N 1
ATOM 863 C CA . SER A 1 114 ? -0.172 -11.336 -6.805 1 98.69 114 SER A CA 1
ATOM 864 C C . SER A 1 114 ? 1.079 -12.164 -6.531 1 98.69 114 SER A C 1
ATOM 866 O O . SER A 1 114 ? 1.363 -13.125 -7.25 1 98.69 114 SER A O 1
ATOM 868 N N . THR A 1 115 ? 1.93 -11.766 -5.625 1 98.31 115 THR A N 1
ATOM 869 C CA . THR A 1 115 ? 3.246 -12.383 -5.5 1 98.31 115 THR A CA 1
ATOM 870 C C . THR A 1 115 ? 3.74 -12.312 -4.055 1 98.31 115 THR A C 1
ATOM 872 O O . THR A 1 115 ? 3.453 -11.352 -3.34 1 98.31 115 THR A O 1
ATOM 875 N N . THR A 1 116 ? 4.527 -13.266 -3.676 1 97.94 116 THR A N 1
ATOM 876 C CA . THR A 1 116 ? 5.199 -13.211 -2.381 1 97.94 116 THR A CA 1
ATOM 877 C C . THR A 1 116 ? 6.293 -12.148 -2.381 1 97.94 116 THR A C 1
ATOM 879 O O . THR A 1 116 ? 6.738 -11.711 -1.317 1 97.94 116 THR A O 1
ATOM 882 N N . SER A 1 117 ? 6.719 -11.734 -3.586 1 96.12 117 SER A N 1
ATOM 883 C CA . SER A 1 117 ? 7.703 -10.656 -3.67 1 96.12 117 SER A CA 1
ATOM 884 C C . SER A 1 117 ? 7.16 -9.359 -3.08 1 96.12 117 SER A C 1
ATOM 886 O O . SER A 1 117 ? 7.926 -8.438 -2.793 1 96.12 117 SER A O 1
ATOM 888 N N . ALA A 1 118 ? 5.871 -9.281 -2.916 1 96.88 118 ALA A N 1
ATOM 889 C CA . ALA A 1 118 ? 5.246 -8.102 -2.318 1 96.88 118 ALA A CA 1
ATOM 890 C C . ALA A 1 118 ? 5.695 -7.914 -0.873 1 96.88 118 ALA A C 1
ATOM 892 O O . ALA A 1 118 ? 5.77 -6.785 -0.378 1 96.88 118 ALA A O 1
ATOM 893 N N . PHE A 1 119 ? 6.094 -8.992 -0.169 1 97.56 119 PHE A N 1
ATOM 894 C CA . PHE A 1 119 ? 6.531 -8.906 1.22 1 97.56 119 PHE A CA 1
ATOM 895 C C . PHE A 1 119 ? 7.836 -8.125 1.33 1 97.56 119 PHE A C 1
ATOM 897 O O . PHE A 1 119 ? 8.109 -7.508 2.361 1 97.56 119 PHE A O 1
ATOM 904 N N . GLY A 1 120 ? 8.641 -8.211 0.283 1 96.12 120 GLY A N 1
ATOM 905 C CA . GLY A 1 120 ? 9.828 -7.383 0.195 1 96.12 120 GLY A CA 1
ATOM 906 C C . GLY A 1 120 ? 10.852 -7.695 1.271 1 96.12 120 GLY A C 1
ATOM 907 O O . GLY A 1 120 ? 11.242 -8.852 1.453 1 96.12 120 GLY A O 1
ATOM 908 N N . SER A 1 121 ? 11.281 -6.688 2.049 1 94.5 121 SER A N 1
ATOM 909 C CA . SER A 1 121 ? 12.352 -6.852 3.029 1 94.5 121 SER A CA 1
ATOM 910 C C . SER A 1 121 ? 11.859 -7.613 4.258 1 94.5 121 SER A C 1
ATOM 912 O O . SER A 1 121 ? 12.664 -8.055 5.078 1 94.5 121 SER A O 1
ATOM 914 N N . ALA A 1 122 ? 10.57 -7.773 4.332 1 94.56 122 ALA A N 1
ATOM 915 C CA . ALA A 1 122 ? 10.031 -8.578 5.426 1 94.56 122 ALA A CA 1
ATOM 916 C C . ALA A 1 122 ? 10.438 -10.039 5.285 1 94.56 122 ALA A C 1
ATOM 918 O O . ALA A 1 122 ? 10.32 -10.82 6.234 1 94.56 122 ALA A O 1
ATOM 919 N N . LEU A 1 123 ? 10.891 -10.438 4.121 1 95.19 123 LEU A N 1
ATOM 920 C CA . LEU A 1 123 ? 11.273 -11.812 3.84 1 95.19 123 LEU A CA 1
ATOM 921 C C . LEU A 1 123 ? 12.672 -12.109 4.375 1 95.19 123 LEU A C 1
ATOM 923 O O . LEU A 1 123 ? 13.094 -13.266 4.41 1 95.19 123 LEU A O 1
ATOM 927 N N . ILE A 1 124 ? 13.367 -11.141 4.801 1 91.06 124 ILE A N 1
ATOM 928 C CA . ILE A 1 124 ? 14.789 -11.297 5.109 1 91.06 124 ILE A CA 1
ATOM 929 C C . ILE A 1 124 ? 14.977 -11.414 6.621 1 91.06 124 ILE A C 1
ATOM 931 O O . ILE A 1 124 ? 14.562 -10.531 7.375 1 91.06 124 ILE A O 1
ATOM 935 N N . ALA A 1 125 ? 15.531 -12.477 7.023 1 89.38 125 ALA A N 1
ATOM 936 C CA . ALA A 1 125 ? 15.906 -12.617 8.43 1 89.38 125 ALA A CA 1
ATOM 937 C C . ALA A 1 125 ? 17.109 -11.742 8.766 1 89.38 125 ALA A C 1
ATOM 939 O O . ALA A 1 125 ? 18.047 -11.625 7.969 1 89.38 125 ALA A O 1
ATOM 940 N N . ALA A 1 126 ? 17.047 -11.078 9.93 1 85.88 126 ALA A N 1
ATOM 941 C CA . ALA A 1 126 ? 18.234 -10.359 10.375 1 85.88 126 ALA A CA 1
ATOM 942 C C . ALA A 1 126 ? 19.391 -11.328 10.641 1 85.88 126 ALA A C 1
ATOM 944 O O . ALA A 1 126 ? 19.156 -12.508 10.898 1 85.88 126 ALA A O 1
ATOM 945 N N . ALA A 1 127 ? 20.609 -10.844 10.453 1 85.94 127 ALA A N 1
ATOM 946 C CA . ALA A 1 127 ? 21.797 -11.68 10.672 1 85.94 127 ALA A CA 1
ATOM 947 C C . ALA A 1 127 ? 21.734 -12.359 12.039 1 85.94 127 ALA A C 1
ATOM 949 O O . ALA A 1 127 ? 21.5 -11.695 13.055 1 85.94 127 ALA A O 1
ATOM 950 N N . GLY A 1 128 ? 21.922 -13.633 12.023 1 88.62 128 GLY A N 1
ATOM 951 C CA . GLY A 1 128 ? 21.969 -14.383 13.266 1 88.62 128 GLY A CA 1
ATOM 952 C C . GLY A 1 128 ? 20.609 -14.703 13.836 1 88.62 128 GLY A C 1
ATOM 953 O O . GLY A 1 128 ? 20.5 -15.367 14.867 1 88.62 128 GLY A O 1
ATOM 954 N N . GLU A 1 129 ? 19.609 -14.242 13.156 1 93.88 129 GLU A N 1
ATOM 955 C CA . GLU A 1 129 ? 18.25 -14.484 13.625 1 93.88 129 GLU A CA 1
ATOM 956 C C . GLU A 1 129 ? 17.641 -15.703 12.945 1 93.88 129 GLU A C 1
ATOM 958 O O . GLU A 1 129 ? 18.094 -16.125 11.883 1 93.88 129 GLU A O 1
ATOM 963 N N . PRO A 1 130 ? 16.672 -16.281 13.531 1 96.44 130 PRO A N 1
ATOM 964 C CA . PRO A 1 130 ? 15.984 -17.422 12.93 1 96.44 130 PRO A CA 1
ATOM 965 C C . PRO A 1 130 ? 15.344 -17.078 11.586 1 96.44 130 PRO A C 1
ATOM 967 O O . PRO A 1 130 ? 15.148 -15.898 11.273 1 96.44 130 PRO A O 1
ATOM 970 N N . ALA A 1 131 ? 15.086 -18.125 10.758 1 97.38 131 ALA A N 1
ATOM 971 C CA . ALA A 1 131 ? 14.32 -17.953 9.523 1 97.38 131 ALA A CA 1
ATOM 972 C C . ALA A 1 131 ? 12.977 -17.297 9.797 1 97.38 131 ALA A C 1
ATOM 974 O O . ALA A 1 131 ? 12.367 -17.516 10.844 1 97.38 131 ALA A O 1
ATOM 975 N N . VAL A 1 132 ? 12.586 -16.516 8.914 1 97.5 132 VAL A N 1
ATOM 976 C CA . VAL A 1 132 ? 11.328 -15.805 9.102 1 97.5 132 VAL A CA 1
ATOM 977 C C . VAL A 1 132 ? 10.172 -16.672 8.602 1 97.5 132 VAL A C 1
ATOM 979 O O . VAL A 1 132 ? 10.266 -17.297 7.543 1 97.5 132 VAL A O 1
ATOM 982 N N . TRP A 1 133 ? 9.156 -16.812 9.43 1 98.25 133 TRP A N 1
ATOM 983 C CA . TRP A 1 133 ? 7.918 -17.484 9.047 1 98.25 133 TRP A CA 1
ATOM 984 C C . TRP A 1 133 ? 6.953 -16.516 8.383 1 98.25 133 TRP A C 1
ATOM 986 O O . TRP A 1 133 ? 6.531 -15.531 8.992 1 98.25 133 TRP A O 1
ATOM 996 N N . ILE A 1 134 ? 6.598 -16.75 7.113 1 98.56 134 ILE A N 1
ATOM 997 C CA . ILE A 1 134 ? 5.836 -15.781 6.324 1 98.56 134 ILE A CA 1
ATOM 998 C C . ILE A 1 134 ? 4.426 -16.312 6.09 1 98.56 134 ILE A C 1
ATOM 1000 O O . ILE A 1 134 ? 4.23 -17.281 5.355 1 98.56 134 ILE A O 1
ATOM 1004 N N . ASP A 1 135 ? 3.469 -15.742 6.684 1 98.38 135 ASP A N 1
ATOM 1005 C CA . ASP A 1 135 ? 2.053 -15.945 6.391 1 98.38 135 ASP A CA 1
ATOM 1006 C C . ASP A 1 135 ? 1.354 -14.617 6.109 1 98.38 135 ASP A C 1
ATOM 1008 O O . ASP A 1 135 ? 2.014 -13.594 5.898 1 98.38 135 ASP A O 1
ATOM 1012 N N . GLU A 1 136 ? 0.039 -14.609 6.051 1 98.19 136 GLU A N 1
ATOM 1013 C CA . GLU A 1 136 ? -0.722 -13.445 5.594 1 98.19 136 GLU A CA 1
ATOM 1014 C C . GLU A 1 136 ? -0.701 -12.328 6.629 1 98.19 136 GLU A C 1
ATOM 1016 O O . GLU A 1 136 ? -1.082 -11.195 6.336 1 98.19 136 GLU A O 1
ATOM 1021 N N . SER A 1 137 ? -0.198 -12.578 7.852 1 96.69 137 SER A N 1
ATOM 1022 C CA . SER A 1 137 ? -0.173 -11.57 8.906 1 96.69 137 SER A CA 1
ATOM 1023 C C . SER A 1 137 ? 1.05 -10.672 8.781 1 96.69 137 SER A C 1
ATOM 1025 O O . SER A 1 137 ? 1.122 -9.617 9.422 1 96.69 137 SER A O 1
ATOM 1027 N N . VAL A 1 138 ? 1.987 -11.062 7.965 1 97.06 138 VAL A N 1
ATOM 1028 C CA . VAL A 1 138 ? 3.221 -10.297 7.805 1 97.06 138 VAL A CA 1
ATOM 1029 C C . VAL A 1 138 ? 2.951 -9.047 6.98 1 97.06 138 VAL A C 1
ATOM 1031 O O . VAL A 1 138 ? 2.359 -9.117 5.902 1 97.06 138 VAL A O 1
ATOM 1034 N N . VAL A 1 139 ? 3.342 -7.887 7.504 1 94.62 139 VAL A N 1
ATOM 1035 C CA . VAL A 1 139 ? 3.16 -6.617 6.805 1 94.62 139 VAL A CA 1
ATOM 1036 C C . VAL A 1 139 ? 4.258 -6.445 5.758 1 94.62 139 VAL A C 1
ATOM 1038 O O . VAL A 1 139 ? 5.445 -6.512 6.074 1 94.62 139 VAL A O 1
ATOM 1041 N N . PRO A 1 140 ? 3.895 -6.211 4.523 1 95.81 140 PRO A N 1
ATOM 1042 C CA . PRO A 1 140 ? 4.875 -6.082 3.443 1 95.81 140 PRO A CA 1
ATOM 1043 C C . PRO A 1 140 ? 5.734 -4.828 3.568 1 95.81 140 PRO A C 1
ATOM 1045 O O . PRO A 1 140 ? 5.281 -3.816 4.113 1 95.81 140 PRO A O 1
ATOM 1048 N N . ARG A 1 141 ? 6.938 -4.883 3.121 1 94.44 141 ARG A N 1
ATOM 1049 C CA . ARG A 1 141 ? 7.898 -3.803 2.922 1 94.44 141 ARG A CA 1
ATOM 1050 C C . ARG A 1 141 ? 8.578 -3.918 1.56 1 94.44 141 ARG A C 1
ATOM 1052 O O . ARG A 1 141 ? 9.656 -4.5 1.444 1 94.44 141 ARG A O 1
ATOM 1059 N N . PRO A 1 142 ? 7.961 -3.291 0.561 1 95.25 142 PRO A N 1
ATOM 1060 C CA . PRO A 1 142 ? 8.383 -3.564 -0.816 1 95.25 142 PRO A CA 1
ATOM 1061 C C . PRO A 1 142 ? 9.828 -3.16 -1.082 1 95.25 142 PRO A C 1
ATOM 1063 O O . PRO A 1 142 ? 10.305 -2.158 -0.542 1 95.25 142 PRO A O 1
ATOM 1066 N N . LYS A 1 143 ? 10.508 -3.855 -2.018 1 95.56 143 LYS A N 1
ATOM 1067 C CA . LYS A 1 143 ? 11.93 -3.645 -2.295 1 95.56 143 LYS A CA 1
ATOM 1068 C C . LYS A 1 143 ? 12.141 -3.08 -3.697 1 95.56 143 LYS A C 1
ATOM 1070 O O . LYS A 1 143 ? 13.25 -2.701 -4.059 1 95.56 143 LYS A O 1
ATOM 1075 N N . ASN A 1 144 ? 11.125 -3.109 -4.465 1 96.69 144 ASN A N 1
ATOM 1076 C CA . ASN A 1 144 ? 11.188 -2.57 -5.82 1 96.69 144 ASN A CA 1
ATOM 1077 C C . ASN A 1 144 ? 9.812 -2.121 -6.305 1 96.69 144 ASN A C 1
ATOM 1079 O O . ASN A 1 144 ? 8.812 -2.303 -5.609 1 96.69 144 ASN A O 1
ATOM 1083 N N . ILE A 1 145 ? 9.758 -1.512 -7.488 1 97.88 145 ILE A N 1
ATOM 1084 C CA . ILE A 1 145 ? 8.531 -0.923 -8.016 1 97.88 145 ILE A CA 1
ATOM 1085 C C . ILE A 1 145 ? 7.516 -2.023 -8.305 1 97.88 145 ILE A C 1
ATOM 1087 O O . ILE A 1 145 ? 6.305 -1.802 -8.203 1 97.88 145 ILE A O 1
ATOM 1091 N N . TYR A 1 146 ? 8.008 -3.238 -8.641 1 98.06 146 TYR A N 1
ATOM 1092 C CA . TYR A 1 146 ? 7.117 -4.379 -8.812 1 98.06 146 TYR A CA 1
ATOM 1093 C C . TYR A 1 146 ? 6.344 -4.668 -7.535 1 98.06 146 TYR A C 1
ATOM 1095 O O . TYR A 1 146 ? 5.117 -4.77 -7.555 1 98.06 146 TYR A O 1
ATOM 1103 N N . GLY A 1 147 ? 7.02 -4.734 -6.41 1 97.94 147 GLY A N 1
ATOM 1104 C CA . GLY A 1 147 ? 6.371 -4.953 -5.125 1 97.94 147 GLY A CA 1
ATOM 1105 C C . GLY A 1 147 ? 5.371 -3.867 -4.77 1 97.94 147 GLY A C 1
ATOM 1106 O O . GLY A 1 147 ? 4.246 -4.164 -4.371 1 97.94 147 GLY A O 1
ATOM 1107 N N . VAL A 1 148 ? 5.746 -2.625 -4.957 1 98.19 148 VAL A N 1
ATOM 1108 C CA . VAL A 1 148 ? 4.875 -1.494 -4.656 1 98.19 148 VAL A CA 1
ATOM 1109 C C . VAL A 1 148 ? 3.602 -1.588 -5.496 1 98.19 148 VAL A C 1
ATOM 1111 O O . VAL A 1 148 ? 2.494 -1.42 -4.977 1 98.19 148 VAL A O 1
ATOM 1114 N N . SER A 1 149 ? 3.807 -1.848 -6.793 1 98.56 149 SER A N 1
ATOM 1115 C CA . SER A 1 149 ? 2.67 -1.86 -7.711 1 98.56 149 SER A CA 1
ATOM 1116 C C . SER A 1 149 ? 1.711 -3 -7.383 1 98.56 149 SER A C 1
ATOM 1118 O O . SER A 1 149 ? 0.494 -2.85 -7.508 1 98.56 149 SER A O 1
ATOM 1120 N N . LYS A 1 150 ? 2.232 -4.133 -6.973 1 98.62 150 LYS A N 1
ATOM 1121 C CA . LYS A 1 150 ? 1.372 -5.27 -6.652 1 98.62 150 LYS A CA 1
ATOM 1122 C C . LYS A 1 150 ? 0.625 -5.039 -5.34 1 98.62 150 LYS A C 1
ATOM 1124 O O . LYS A 1 150 ? -0.546 -5.402 -5.215 1 98.62 150 LYS A O 1
ATOM 1129 N N . ILE A 1 151 ? 1.274 -4.453 -4.355 1 98.38 151 ILE A N 1
ATOM 1130 C CA . ILE A 1 151 ? 0.595 -4.113 -3.109 1 98.38 151 ILE A CA 1
ATOM 1131 C C . ILE A 1 151 ? -0.541 -3.133 -3.393 1 98.38 151 ILE A C 1
ATOM 1133 O O . ILE A 1 151 ? -1.651 -3.297 -2.881 1 98.38 151 ILE A O 1
ATOM 1137 N N . ALA A 1 152 ? -0.241 -2.146 -4.195 1 98.56 152 ALA A N 1
ATOM 1138 C CA . ALA A 1 152 ? -1.271 -1.176 -4.555 1 98.56 152 ALA A CA 1
ATOM 1139 C C . ALA A 1 152 ? -2.432 -1.85 -5.281 1 98.56 152 ALA A C 1
ATOM 1141 O O . ALA A 1 152 ? -3.594 -1.503 -5.062 1 98.56 152 ALA A O 1
ATOM 1142 N N . ALA A 1 153 ? -2.115 -2.775 -6.168 1 98.75 153 ALA A N 1
ATOM 1143 C CA . ALA A 1 153 ? -3.152 -3.523 -6.875 1 98.75 153 ALA A CA 1
ATOM 1144 C C . ALA A 1 153 ? -4.027 -4.305 -5.898 1 98.75 153 ALA A C 1
ATOM 1146 O O . ALA A 1 153 ? -5.246 -4.371 -6.062 1 98.75 153 ALA A O 1
ATOM 1147 N N . GLU A 1 154 ? -3.428 -4.914 -4.902 1 98.69 154 GLU A N 1
ATOM 1148 C CA . GLU A 1 154 ? -4.18 -5.617 -3.869 1 98.69 154 GLU A CA 1
ATOM 1149 C C . GLU A 1 154 ? -5.148 -4.68 -3.154 1 98.69 154 GLU A C 1
ATOM 1151 O O . GLU A 1 154 ? -6.312 -5.027 -2.936 1 98.69 154 GLU A O 1
ATOM 1156 N N . ASP A 1 155 ? -4.641 -3.508 -2.785 1 98.19 155 ASP A N 1
ATOM 1157 C CA . ASP A 1 155 ? -5.461 -2.514 -2.104 1 98.19 155 ASP A CA 1
ATOM 1158 C C . ASP A 1 155 ? -6.633 -2.076 -2.98 1 98.19 155 ASP A C 1
ATOM 1160 O O . ASP A 1 155 ? -7.742 -1.867 -2.486 1 98.19 155 ASP A O 1
ATOM 1164 N N . ILE A 1 156 ? -6.367 -1.911 -4.254 1 98.5 156 ILE A N 1
ATOM 1165 C CA . ILE A 1 156 ? -7.402 -1.536 -5.207 1 98.5 156 ILE A CA 1
ATOM 1166 C C . ILE A 1 156 ? -8.5 -2.6 -5.227 1 98.5 156 ILE A C 1
ATOM 1168 O O . ILE A 1 156 ? -9.688 -2.273 -5.219 1 98.5 156 ILE A O 1
ATOM 1172 N N . CYS A 1 157 ? -8.094 -3.82 -5.246 1 98.56 157 CYS A N 1
ATOM 1173 C CA . CYS A 1 157 ? -9.047 -4.918 -5.254 1 98.56 157 CYS A CA 1
ATOM 1174 C C . CYS A 1 157 ? -9.859 -4.945 -3.963 1 98.56 157 CYS A C 1
ATOM 1176 O O . CYS A 1 157 ? -11.078 -5.156 -3.992 1 98.56 157 CYS A O 1
ATOM 1178 N N . TYR A 1 158 ? -9.188 -4.754 -2.861 1 98 158 TYR A N 1
ATOM 1179 C CA . TYR A 1 158 ? -9.898 -4.668 -1.593 1 98 158 TYR A CA 1
ATOM 1180 C C . TYR A 1 158 ? -10.938 -3.555 -1.623 1 98 158 TYR A C 1
ATOM 1182 O O . TYR A 1 158 ? -12.07 -3.74 -1.175 1 98 158 TYR A O 1
ATOM 1190 N N . LEU A 1 159 ? -10.5 -2.414 -2.104 1 97.5 159 LEU A N 1
ATOM 1191 C CA . LEU A 1 159 ? -11.398 -1.269 -2.193 1 97.5 159 LEU A CA 1
ATOM 1192 C C . LEU A 1 159 ? -12.633 -1.608 -3.021 1 97.5 159 LEU A C 1
ATOM 1194 O O . LEU A 1 159 ? -13.758 -1.273 -2.637 1 97.5 159 LEU A O 1
ATOM 1198 N N . ALA A 1 160 ? -12.422 -2.252 -4.176 1 97.19 160 ALA A N 1
ATOM 1199 C CA . ALA A 1 160 ? -13.539 -2.641 -5.031 1 97.19 160 ALA A CA 1
ATOM 1200 C C . ALA A 1 160 ? -14.516 -3.545 -4.285 1 97.19 160 ALA A C 1
ATOM 1202 O O . ALA A 1 160 ? -15.734 -3.344 -4.344 1 97.19 160 ALA A O 1
ATOM 1203 N N . HIS A 1 161 ? -13.969 -4.512 -3.547 1 97.56 161 HIS A N 1
ATOM 1204 C CA . HIS A 1 161 ? -14.82 -5.406 -2.762 1 97.56 161 HIS A CA 1
ATOM 1205 C C . HIS A 1 161 ? -15.602 -4.633 -1.706 1 97.56 161 HIS A C 1
ATOM 1207 O O . HIS A 1 161 ? -16.812 -4.816 -1.568 1 97.56 161 HIS A O 1
ATOM 1213 N N . SER A 1 162 ? -14.891 -3.805 -0.989 1 95.94 162 SER A N 1
ATOM 1214 C CA . SER A 1 162 ? -15.5 -3.07 0.117 1 95.94 162 SER A CA 1
ATOM 1215 C C . SER A 1 162 ? -16.641 -2.189 -0.366 1 95.94 162 SER A C 1
ATOM 1217 O O . SER A 1 162 ? -17.641 -2.021 0.335 1 95.94 162 SER A O 1
ATOM 1219 N N . ARG A 1 163 ? -16.531 -1.697 -1.561 1 94.56 163 ARG A N 1
ATOM 1220 C CA . ARG A 1 163 ? -17.484 -0.728 -2.072 1 94.56 163 ARG A CA 1
ATOM 1221 C C . ARG A 1 163 ? -18.641 -1.425 -2.799 1 94.56 163 ARG A C 1
ATOM 1223 O O . ARG A 1 163 ? -19.766 -0.933 -2.801 1 94.56 163 ARG A O 1
ATOM 1230 N N . THR A 1 164 ? -18.359 -2.557 -3.467 1 96.62 164 THR A N 1
ATOM 1231 C CA . THR A 1 164 ? -19.344 -3.107 -4.387 1 96.62 164 THR A CA 1
ATOM 1232 C C . THR A 1 164 ? -19.719 -4.535 -3.994 1 96.62 164 THR A C 1
ATOM 1234 O O . THR A 1 164 ? -20.609 -5.137 -4.59 1 96.62 164 THR A O 1
ATOM 1237 N N . LYS A 1 165 ? -18.953 -5.145 -3.047 1 96.88 165 LYS A N 1
ATOM 1238 C CA . LYS A 1 165 ? -19.125 -6.52 -2.584 1 96.88 165 LYS A CA 1
ATOM 1239 C C . LYS A 1 165 ? -18.734 -7.52 -3.666 1 96.88 165 LYS A C 1
ATOM 1241 O O . LYS A 1 165 ? -19.078 -8.695 -3.592 1 96.88 165 LYS A O 1
ATOM 1246 N N . LEU A 1 166 ? -18.062 -7.012 -4.777 1 98.31 166 LEU A N 1
ATOM 1247 C CA . LEU A 1 166 ? -17.438 -7.934 -5.715 1 98.31 166 LEU A CA 1
ATOM 1248 C C . LEU A 1 166 ? -16.594 -8.969 -4.98 1 98.31 166 LEU A C 1
ATOM 1250 O O . LEU A 1 166 ? -15.734 -8.609 -4.168 1 98.31 166 LEU A O 1
ATOM 1254 N N . PRO A 1 167 ? -16.891 -10.281 -5.145 1 98.69 167 PRO A N 1
ATOM 1255 C CA . PRO A 1 167 ? -16.016 -11.266 -4.504 1 98.69 167 PRO A CA 1
ATOM 1256 C C . PRO A 1 167 ? -14.602 -11.258 -5.078 1 98.69 167 PRO A C 1
ATOM 1258 O O . PRO A 1 167 ? -14.422 -11.422 -6.289 1 98.69 167 PRO A O 1
ATOM 1261 N N . VAL A 1 168 ? -13.617 -11.008 -4.242 1 98.81 168 VAL A N 1
ATOM 1262 C CA . VAL A 1 168 ? -12.234 -10.875 -4.691 1 98.81 168 VAL A CA 1
ATOM 1263 C C . VAL A 1 168 ? -11.328 -11.789 -3.859 1 98.81 168 VAL A C 1
ATOM 1265 O O . VAL A 1 168 ? -11.391 -11.773 -2.629 1 98.81 168 VAL A O 1
ATOM 1268 N N . VAL A 1 169 ? -10.508 -12.57 -4.52 1 98.94 169 VAL A N 1
ATOM 1269 C CA . VAL A 1 169 ? -9.469 -13.359 -3.865 1 98.94 169 VAL A CA 1
ATOM 1270 C C . VAL A 1 169 ? -8.094 -12.969 -4.414 1 98.94 169 VAL A C 1
ATOM 1272 O O . VAL A 1 169 ? -7.898 -12.93 -5.633 1 98.94 169 VAL A O 1
ATOM 1275 N N . VAL A 1 170 ? -7.195 -12.586 -3.555 1 98.94 170 VAL A N 1
ATOM 1276 C CA . VAL A 1 170 ? -5.816 -12.25 -3.898 1 98.94 170 VAL A CA 1
ATOM 1277 C C . VAL A 1 170 ? -4.906 -13.43 -3.572 1 98.94 170 VAL A C 1
ATOM 1279 O 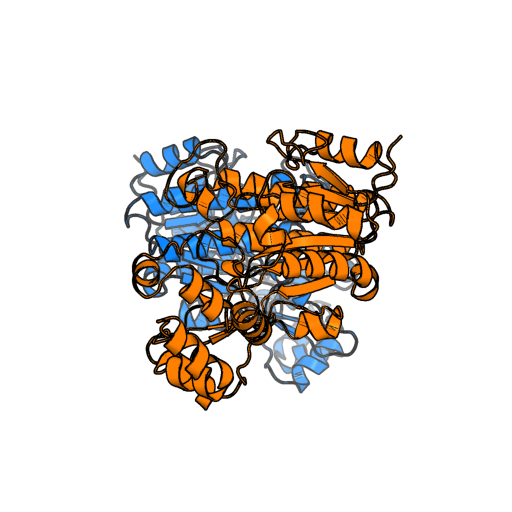O . VAL A 1 170 ? -4.914 -13.938 -2.447 1 98.94 170 VAL A O 1
ATOM 1282 N N . LEU A 1 171 ? -4.148 -13.867 -4.539 1 98.94 171 LEU A N 1
ATOM 1283 C CA . LEU A 1 171 ? -3.219 -14.977 -4.355 1 98.94 171 LEU A CA 1
ATOM 1284 C C . LEU A 1 171 ? -1.775 -14.5 -4.457 1 98.94 171 LEU A C 1
ATOM 1286 O O . LEU A 1 171 ? -1.297 -14.18 -5.547 1 98.94 171 LEU A O 1
ATOM 1290 N N . ARG A 1 172 ? -1.091 -14.398 -3.344 1 98.88 172 ARG A N 1
ATOM 1291 C CA . ARG A 1 172 ? 0.344 -14.133 -3.354 1 98.88 172 ARG A CA 1
ATOM 1292 C C . ARG A 1 172 ? 1.134 -15.406 -3.645 1 98.88 172 ARG A C 1
ATOM 1294 O O . ARG A 1 172 ? 1.503 -16.141 -2.723 1 98.88 172 ARG A O 1
ATOM 1301 N N . CYS A 1 173 ? 1.474 -15.562 -4.871 1 98.75 173 CYS A N 1
ATOM 1302 C CA . CYS A 1 173 ? 2.09 -16.797 -5.332 1 98.75 173 CYS A CA 1
ATOM 1303 C C . CYS A 1 173 ? 3.602 -16.766 -5.148 1 98.75 173 CYS A C 1
ATOM 1305 O O . CYS A 1 173 ? 4.238 -15.742 -5.426 1 98.75 173 CYS A O 1
ATOM 1307 N N . SER A 1 174 ? 4.148 -17.859 -4.668 1 98.19 174 SER A N 1
ATOM 1308 C CA . SER A 1 174 ? 5.598 -18.016 -4.613 1 98.19 174 SER A CA 1
ATOM 1309 C C . SER A 1 174 ? 6.16 -18.391 -5.98 1 98.19 174 SER A C 1
ATOM 1311 O O . SER A 1 174 ? 5.43 -18.422 -6.973 1 98.19 174 SER A O 1
ATOM 1313 N N . ARG A 1 175 ? 7.438 -18.547 -6.031 1 95.56 175 ARG A N 1
ATOM 1314 C CA . ARG A 1 175 ? 8.133 -18.812 -7.289 1 95.56 175 ARG A CA 1
ATOM 1315 C C . ARG A 1 175 ? 7.633 -20.094 -7.941 1 95.56 175 ARG A C 1
ATOM 1317 O O . ARG A 1 175 ? 7.473 -21.109 -7.27 1 95.56 175 ARG A O 1
ATOM 1324 N N . PHE A 1 176 ? 7.359 -19.984 -9.234 1 95.12 176 PHE A N 1
ATOM 1325 C CA . PHE A 1 176 ? 6.957 -21.203 -9.953 1 95.12 176 PHE A CA 1
ATOM 1326 C C . PHE A 1 176 ? 7.547 -21.219 -11.359 1 95.12 176 PHE A C 1
ATOM 1328 O O . PHE A 1 176 ? 7.176 -22.047 -12.18 1 95.12 176 PHE A O 1
ATOM 1335 N N . PHE A 1 177 ? 8.469 -20.312 -11.633 1 86.25 177 PHE A N 1
ATOM 1336 C CA . PHE A 1 177 ? 9.094 -20.234 -12.945 1 86.25 177 PHE A CA 1
ATOM 1337 C C . PHE A 1 177 ? 10.234 -21.234 -13.055 1 86.25 177 PHE A C 1
ATOM 1339 O O . PHE A 1 177 ? 10.961 -21.469 -12.086 1 86.25 177 PHE A O 1
ATOM 1346 N N . PRO A 1 178 ? 10.375 -21.75 -14.18 1 80.38 178 PRO A N 1
ATOM 1347 C CA . PRO A 1 178 ? 11.406 -22.781 -14.367 1 80.38 178 PRO A CA 1
ATOM 1348 C C . PRO A 1 178 ? 12.805 -22.203 -14.516 1 80.38 178 PRO A C 1
ATOM 1350 O O . PRO A 1 178 ? 13.797 -22.938 -14.422 1 80.38 178 PRO A O 1
ATOM 1353 N N . GLN A 1 179 ? 12.875 -20.922 -14.672 1 74.12 179 GLN A N 1
ATOM 1354 C CA . GLN A 1 179 ? 14.172 -20.297 -14.938 1 74.12 179 GLN A CA 1
ATOM 1355 C C . GLN A 1 179 ? 15.062 -20.344 -13.703 1 74.12 179 GLN A C 1
ATOM 1357 O O . GLN A 1 179 ? 14.57 -20.422 -12.57 1 74.12 179 GLN A O 1
ATOM 1362 N N . PRO A 1 180 ? 16.375 -20.406 -14 1 70.31 180 PRO A N 1
ATOM 1363 C CA . PRO A 1 180 ? 17.297 -20.406 -12.859 1 70.31 180 PRO A CA 1
ATOM 1364 C C . PRO A 1 180 ? 17.172 -19.141 -12 1 70.31 180 PRO A C 1
ATOM 1366 O O . PRO A 1 180 ? 16.609 -18.141 -12.453 1 70.31 180 PRO A O 1
ATOM 1369 N N . ASP A 1 181 ? 17.656 -19.359 -10.781 1 66.88 181 ASP A N 1
ATOM 1370 C CA . ASP A 1 181 ? 17.609 -18.266 -9.812 1 66.88 181 ASP A CA 1
ATOM 1371 C C . ASP A 1 181 ? 18.422 -17.062 -10.297 1 66.88 181 ASP A C 1
ATOM 1373 O O . ASP A 1 181 ? 19.453 -17.219 -10.953 1 66.88 181 ASP A O 1
ATOM 1377 N N . ASP A 1 182 ? 17.938 -16.016 -10.047 1 61.62 182 ASP A N 1
ATOM 1378 C CA . ASP A 1 182 ? 18.609 -14.773 -10.438 1 61.62 182 ASP A CA 1
ATOM 1379 C C . ASP A 1 182 ? 19.859 -14.531 -9.586 1 61.62 182 ASP A C 1
ATOM 1381 O O . ASP A 1 182 ? 20.734 -13.766 -9.977 1 61.62 182 ASP A O 1
ATOM 1385 N N . ASP A 1 183 ? 19.875 -15.266 -8.508 1 61.84 183 ASP A N 1
ATOM 1386 C CA . ASP A 1 183 ? 21.031 -15.156 -7.629 1 61.84 183 ASP A CA 1
ATOM 1387 C C . ASP A 1 183 ? 22.125 -16.125 -8.047 1 61.84 183 ASP A C 1
ATOM 1389 O O . ASP A 1 183 ? 21.938 -17.344 -8.008 1 61.84 183 ASP A O 1
ATOM 1393 N N . GLU A 1 184 ? 23.266 -15.633 -8.477 1 64.25 184 GLU A N 1
ATOM 1394 C CA . GLU A 1 184 ? 24.391 -16.422 -8.984 1 64.25 184 GLU A CA 1
ATOM 1395 C C . GLU A 1 184 ? 24.891 -17.406 -7.945 1 64.25 184 GLU A C 1
ATOM 1397 O O . GLU A 1 184 ? 25.25 -18.531 -8.281 1 64.25 184 GLU A O 1
ATOM 1402 N N . ILE A 1 185 ? 24.922 -16.969 -6.785 1 62.25 185 ILE A N 1
ATOM 1403 C CA . ILE A 1 185 ? 25.438 -17.828 -5.719 1 62.25 185 ILE A CA 1
ATOM 1404 C C . ILE A 1 185 ? 24.562 -19.062 -5.578 1 62.25 185 ILE A C 1
ATOM 1406 O O . ILE A 1 185 ? 25.062 -20.188 -5.508 1 62.25 185 ILE A O 1
ATOM 1410 N N . ARG A 1 186 ? 23.312 -18.859 -5.676 1 66.06 186 ARG A N 1
ATOM 1411 C CA . ARG A 1 186 ? 22.375 -19.953 -5.57 1 66.06 186 ARG A CA 1
ATOM 1412 C C . ARG A 1 186 ? 22.422 -20.844 -6.805 1 66.06 186 ARG A C 1
ATOM 1414 O O . ARG A 1 186 ? 22.344 -22.078 -6.695 1 66.06 186 ARG A O 1
ATOM 1421 N N . ARG A 1 187 ? 22.688 -20.203 -7.867 1 68.25 187 ARG A N 1
ATOM 1422 C CA . ARG A 1 187 ? 22.734 -20.938 -9.125 1 68.25 187 ARG A CA 1
ATOM 1423 C C . ARG A 1 187 ? 23.906 -21.922 -9.156 1 68.25 187 ARG A C 1
ATOM 1425 O O . ARG A 1 187 ? 23.797 -23 -9.734 1 68.25 187 ARG A O 1
ATOM 1432 N N . ASN A 1 188 ? 24.891 -21.5 -8.414 1 73.25 188 ASN A N 1
ATOM 1433 C CA . ASN A 1 188 ? 26.094 -22.328 -8.469 1 73.25 188 ASN A CA 1
ATOM 1434 C C . ASN A 1 188 ? 26.156 -23.312 -7.32 1 73.25 188 ASN A C 1
ATOM 1436 O O . ASN A 1 188 ? 26.984 -24.234 -7.324 1 73.25 188 ASN A O 1
ATOM 1440 N N . ALA A 1 189 ? 25.25 -23.109 -6.41 1 75.56 189 ALA A N 1
ATOM 1441 C CA . ALA A 1 189 ? 25.312 -23.938 -5.207 1 75.56 189 ALA A CA 1
ATOM 1442 C C . ALA A 1 189 ? 24.828 -25.359 -5.48 1 75.56 189 ALA A C 1
ATOM 1444 O O . ALA A 1 189 ? 25.406 -26.328 -4.996 1 75.56 189 ALA A O 1
ATOM 1445 N N . LEU A 1 190 ? 23.781 -25.453 -6.281 1 88.62 190 LEU A N 1
ATOM 1446 C CA . LEU A 1 190 ? 23.125 -26.719 -6.617 1 88.62 190 LEU A CA 1
ATOM 1447 C C . LEU A 1 190 ? 22.672 -26.719 -8.07 1 88.62 190 LEU A C 1
ATOM 1449 O O . LEU A 1 190 ? 22.469 -25.656 -8.672 1 88.62 190 LEU A O 1
ATOM 1453 N N . LYS A 1 191 ? 22.594 -27.922 -8.594 1 88.19 191 LYS A N 1
ATOM 1454 C CA . LYS A 1 191 ? 21.969 -28.031 -9.906 1 88.19 191 LYS A CA 1
ATOM 1455 C C . LYS A 1 191 ? 20.547 -27.469 -9.891 1 88.19 191 LYS A C 1
ATOM 1457 O O . LYS A 1 191 ? 19.891 -27.469 -8.844 1 88.19 191 LYS A O 1
ATOM 1462 N N . ASN A 1 192 ? 20.078 -26.984 -11 1 89.12 192 ASN A N 1
ATOM 1463 C CA . ASN A 1 192 ? 18.797 -26.281 -11.125 1 89.12 192 ASN A CA 1
ATOM 1464 C C . ASN A 1 192 ? 17.641 -27.094 -10.562 1 89.12 192 ASN A C 1
ATOM 1466 O O . ASN A 1 192 ? 16.875 -26.609 -9.727 1 89.12 192 ASN A O 1
ATOM 1470 N N . ASP A 1 193 ? 17.578 -28.344 -11.008 1 91.69 193 ASP A N 1
ATOM 1471 C CA . ASP A 1 193 ? 16.484 -29.203 -10.547 1 91.69 193 ASP A CA 1
ATOM 1472 C C . ASP A 1 193 ? 16.594 -29.453 -9.047 1 91.69 193 ASP A C 1
ATOM 1474 O O . ASP A 1 193 ? 15.578 -29.453 -8.336 1 91.69 193 ASP A O 1
ATOM 1478 N N . ASN A 1 194 ? 17.844 -29.688 -8.578 1 94.69 194 ASN A N 1
ATOM 1479 C CA . ASN A 1 194 ? 18.094 -29.875 -7.156 1 94.69 194 ASN A CA 1
ATOM 1480 C C . ASN A 1 194 ? 17.625 -28.672 -6.336 1 94.69 194 ASN A C 1
ATOM 1482 O O . ASN A 1 194 ? 16.875 -28.844 -5.363 1 94.69 194 ASN A O 1
ATOM 1486 N N . MET A 1 195 ? 17.938 -27.547 -6.797 1 94.12 195 MET A N 1
ATOM 1487 C CA . MET A 1 195 ? 17.547 -26.328 -6.113 1 94.12 195 MET A CA 1
ATOM 1488 C C . MET A 1 195 ? 16.031 -26.156 -6.086 1 94.12 195 MET A C 1
ATOM 1490 O O . MET A 1 195 ? 15.453 -25.875 -5.035 1 94.12 195 MET A O 1
ATOM 1494 N N . LYS A 1 196 ? 15.43 -26.375 -7.145 1 94.81 196 LYS A N 1
ATOM 1495 C CA . LYS A 1 196 ? 13.992 -26.141 -7.266 1 94.81 196 LYS A CA 1
ATOM 1496 C C . LYS A 1 196 ? 13.203 -27.125 -6.402 1 94.81 196 LYS A C 1
ATOM 1498 O O . LYS A 1 196 ? 12.195 -26.75 -5.797 1 94.81 196 LYS A O 1
ATOM 1503 N N . VAL A 1 197 ? 13.688 -28.328 -6.375 1 96.06 197 VAL A N 1
ATOM 1504 C CA . VAL A 1 197 ? 13.008 -29.312 -5.547 1 96.06 197 VAL A CA 1
ATOM 1505 C C . VAL A 1 197 ? 13.125 -28.938 -4.074 1 96.06 197 VAL A C 1
ATOM 1507 O O . VAL A 1 197 ? 12.148 -29 -3.33 1 96.06 197 VAL A O 1
ATOM 1510 N N . LEU A 1 198 ? 14.32 -28.531 -3.68 1 96.38 198 LEU A N 1
ATOM 1511 C CA . LEU A 1 198 ? 14.5 -28.078 -2.303 1 96.38 198 LEU A CA 1
ATOM 1512 C C . LEU A 1 198 ? 13.625 -26.875 -1.996 1 96.38 198 LEU A C 1
ATOM 1514 O O . LEU A 1 198 ? 13.102 -26.75 -0.884 1 96.38 198 LEU A O 1
ATOM 1518 N N . GLU A 1 199 ? 13.391 -26.016 -2.951 1 96.69 199 GLU A N 1
ATOM 1519 C CA . GLU A 1 199 ? 12.602 -24.812 -2.754 1 96.69 199 GLU A CA 1
ATOM 1520 C C . GLU A 1 199 ? 11.141 -25.141 -2.469 1 96.69 199 GLU A C 1
ATOM 1522 O O . GLU A 1 199 ? 10.414 -24.312 -1.903 1 96.69 199 GLU A O 1
ATOM 1527 N N . LEU A 1 200 ? 10.719 -26.328 -2.838 1 97.94 200 LEU A N 1
ATOM 1528 C CA . LEU A 1 200 ? 9.352 -26.734 -2.553 1 97.94 200 LEU A CA 1
ATOM 1529 C C . LEU A 1 200 ? 9.117 -26.844 -1.049 1 97.94 200 LEU A C 1
ATOM 1531 O O . LEU A 1 200 ? 7.973 -26.859 -0.593 1 97.94 200 LEU A O 1
ATOM 1535 N N . CYS A 1 201 ? 10.195 -26.828 -0.297 1 97.88 201 CYS A N 1
ATOM 1536 C CA . CYS A 1 201 ? 10.086 -26.922 1.154 1 97.88 201 CYS A CA 1
ATOM 1537 C C . CYS A 1 201 ? 9.695 -25.594 1.763 1 97.88 201 CYS A C 1
ATOM 1539 O O . CYS A 1 201 ? 9.133 -25.547 2.859 1 97.88 201 CYS A O 1
ATOM 1541 N N . TYR A 1 202 ? 10.008 -24.516 1.012 1 97.69 202 TYR A N 1
ATOM 1542 C CA . TYR A 1 202 ? 9.953 -23.328 1.846 1 97.69 202 TYR A CA 1
ATOM 1543 C C . TYR A 1 202 ? 9.617 -22.094 1.012 1 97.69 202 TYR A C 1
ATOM 1545 O O . TYR A 1 202 ? 9.242 -21.047 1.556 1 97.69 202 TYR A O 1
ATOM 1553 N N . ARG A 1 203 ? 9.656 -22.141 -0.34 1 97.44 203 ARG A N 1
ATOM 1554 C CA . ARG A 1 203 ? 9.461 -20.859 -1.017 1 97.44 203 ARG A CA 1
ATOM 1555 C C . ARG A 1 203 ? 9.047 -21.078 -2.469 1 97.44 203 ARG A C 1
ATOM 1557 O O . ARG A 1 203 ? 9.188 -20.172 -3.297 1 97.44 203 ARG A O 1
ATOM 1564 N N . ARG A 1 204 ? 8.594 -22.219 -2.898 1 97.56 204 ARG A N 1
ATOM 1565 C CA . ARG A 1 204 ? 8.234 -22.516 -4.281 1 97.56 204 ARG A CA 1
ATOM 1566 C C . ARG A 1 204 ? 6.902 -23.25 -4.355 1 97.56 204 ARG A C 1
ATOM 1568 O O . ARG A 1 204 ? 6.48 -23.875 -3.385 1 97.56 204 ARG A O 1
ATOM 1575 N N . VAL A 1 205 ? 6.246 -23.141 -5.488 1 98.62 205 VAL A N 1
ATOM 1576 C CA . VAL A 1 205 ? 5.02 -23.875 -5.793 1 98.62 205 VAL A CA 1
ATOM 1577 C C . VAL A 1 205 ? 5.035 -24.312 -7.25 1 98.62 205 VAL A C 1
ATOM 1579 O O . VAL A 1 205 ? 5.59 -23.641 -8.109 1 98.62 205 VAL A O 1
ATOM 1582 N N . ASP A 1 206 ? 4.535 -25.453 -7.5 1 98 206 ASP A N 1
ATOM 1583 C CA . ASP A 1 206 ? 4.402 -25.922 -8.875 1 98 206 ASP A CA 1
ATOM 1584 C C . ASP A 1 206 ? 3.289 -25.172 -9.602 1 98 206 ASP A C 1
ATOM 1586 O O . ASP A 1 206 ? 2.244 -24.875 -9.016 1 98 206 ASP A O 1
ATOM 1590 N N . ILE A 1 207 ? 3.447 -24.922 -10.867 1 98.06 207 ILE A N 1
ATOM 1591 C CA . ILE A 1 207 ? 2.508 -24.125 -11.648 1 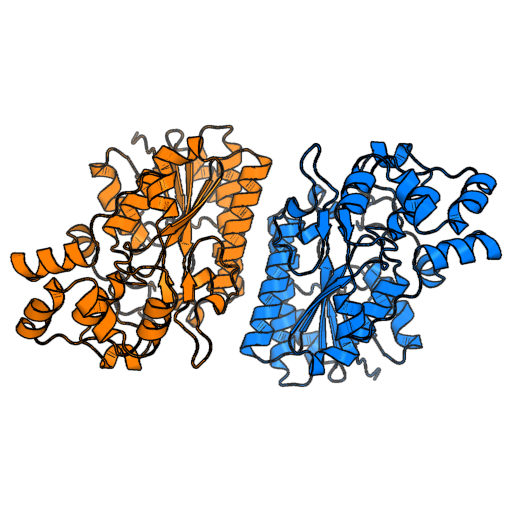98.06 207 ILE A CA 1
ATOM 1592 C C . ILE A 1 207 ? 1.139 -24.797 -11.656 1 98.06 207 ILE A C 1
ATOM 1594 O O . ILE A 1 207 ? 0.107 -24.125 -11.695 1 98.06 207 ILE A O 1
ATOM 1598 N N . THR A 1 208 ? 1.072 -26.141 -11.633 1 98.19 208 THR A N 1
ATOM 1599 C CA . THR A 1 208 ? -0.193 -26.859 -11.555 1 98.19 208 THR A CA 1
ATOM 1600 C C . THR A 1 208 ? -0.948 -26.5 -10.281 1 98.19 208 THR A C 1
ATOM 1602 O O . THR A 1 208 ? -2.172 -26.344 -10.297 1 98.19 208 THR A O 1
ATOM 1605 N N . ASP A 1 209 ? -0.208 -26.359 -9.242 1 98.75 209 ASP A N 1
ATOM 1606 C CA . ASP A 1 209 ? -0.833 -26 -7.973 1 98.75 209 ASP A CA 1
ATOM 1607 C C . ASP A 1 209 ? -1.233 -24.531 -7.957 1 98.75 209 ASP A C 1
ATOM 1609 O O . ASP A 1 209 ? -2.195 -24.141 -7.289 1 98.75 209 ASP A O 1
ATOM 1613 N N . VAL A 1 210 ? -0.522 -23.656 -8.695 1 98.81 210 VAL A N 1
ATOM 1614 C CA . VAL A 1 210 ? -0.974 -22.281 -8.859 1 98.81 210 VAL A CA 1
ATOM 1615 C C . VAL A 1 210 ? -2.312 -22.25 -9.594 1 98.81 210 VAL A C 1
ATOM 1617 O O . VAL A 1 210 ? -3.25 -21.578 -9.164 1 98.81 210 VAL A O 1
ATOM 1620 N N . VAL A 1 211 ? -2.412 -23.016 -10.664 1 98.81 211 VAL A N 1
ATOM 1621 C CA . VAL A 1 211 ? -3.648 -23.094 -11.438 1 98.81 211 VAL A CA 1
ATOM 1622 C C . VAL A 1 211 ? -4.781 -23.594 -10.539 1 98.81 211 VAL A C 1
ATOM 1624 O O . VAL A 1 211 ? -5.875 -23.016 -10.539 1 98.81 211 VAL A O 1
ATOM 1627 N N . SER A 1 212 ? -4.488 -24.641 -9.75 1 98.69 212 SER A N 1
ATOM 1628 C CA . SER A 1 212 ? -5.523 -25.172 -8.875 1 98.69 212 SER A CA 1
ATOM 1629 C C . SER A 1 212 ? -5.93 -24.172 -7.809 1 98.69 212 SER A C 1
ATOM 1631 O O . SER A 1 212 ? -7.094 -24.125 -7.406 1 98.69 212 SER A O 1
ATOM 1633 N N . SER A 1 213 ? -4.953 -23.391 -7.316 1 98.88 213 SER A N 1
ATOM 1634 C CA . SER A 1 213 ? -5.301 -22.344 -6.355 1 98.88 213 SER A CA 1
ATOM 1635 C C . SER A 1 213 ? -6.234 -21.312 -6.977 1 98.88 213 SER A C 1
ATOM 1637 O O . SER A 1 213 ? -7.148 -20.812 -6.316 1 98.88 213 SER A O 1
ATOM 1639 N N . CYS A 1 214 ? -6.055 -20.938 -8.258 1 98.94 214 CYS A N 1
ATOM 1640 C CA . CYS A 1 214 ? -6.918 -20 -8.969 1 98.94 214 CYS A CA 1
ATOM 1641 C C . CYS A 1 214 ? -8.328 -20.547 -9.109 1 98.94 214 CYS A C 1
ATOM 1643 O O . CYS A 1 214 ? -9.305 -19.844 -8.836 1 98.94 214 CYS A O 1
ATOM 1645 N N . THR A 1 215 ? -8.453 -21.844 -9.516 1 98.75 215 THR A N 1
ATOM 1646 C CA . THR A 1 215 ? -9.773 -22.438 -9.719 1 98.75 215 THR A CA 1
ATOM 1647 C C . THR A 1 215 ? -10.5 -22.609 -8.391 1 98.75 215 THR A C 1
ATOM 1649 O O . THR A 1 215 ? -11.711 -22.422 -8.312 1 98.75 215 THR A O 1
ATOM 1652 N N . THR A 1 216 ? -9.742 -22.984 -7.359 1 98.81 216 THR A N 1
ATOM 1653 C CA . THR A 1 216 ? -10.328 -23.062 -6.031 1 98.81 216 THR A CA 1
ATOM 1654 C C . THR A 1 216 ? -10.812 -21.703 -5.559 1 98.81 216 THR A C 1
ATOM 1656 O O . THR A 1 216 ? -11.906 -21.578 -4.996 1 98.81 216 THR A O 1
ATOM 1659 N N . ALA A 1 217 ? -10 -20.688 -5.797 1 98.88 217 ALA A N 1
ATOM 1660 C CA . ALA A 1 217 ? -10.383 -19.312 -5.461 1 98.88 217 ALA A CA 1
ATOM 1661 C C . ALA A 1 217 ? -11.664 -18.906 -6.18 1 98.88 217 ALA A C 1
ATOM 1663 O O . ALA A 1 217 ? -12.555 -18.297 -5.582 1 98.88 217 ALA A O 1
ATOM 1664 N N . MET A 1 218 ? -11.789 -19.25 -7.469 1 98.75 218 MET A N 1
ATOM 1665 C CA . MET A 1 218 ? -12.992 -18.953 -8.242 1 98.75 218 MET A CA 1
ATOM 1666 C C . MET A 1 218 ? -14.227 -19.562 -7.59 1 98.75 218 MET A C 1
ATOM 1668 O O . MET A 1 218 ? -15.25 -18.891 -7.441 1 98.75 218 MET A O 1
ATOM 1672 N N . ARG A 1 219 ? -14.086 -20.75 -7.145 1 98.5 219 ARG A N 1
ATOM 1673 C CA . ARG A 1 219 ? -15.227 -21.484 -6.605 1 98.5 219 ARG A CA 1
ATOM 1674 C C . ARG A 1 219 ? -15.609 -20.969 -5.227 1 98.5 219 ARG A C 1
ATOM 1676 O O . ARG A 1 219 ? -16.781 -21.031 -4.84 1 98.5 219 ARG A O 1
ATOM 1683 N N . LYS A 1 220 ? -14.672 -20.406 -4.492 1 98.69 220 LYS A N 1
ATOM 1684 C CA . LYS A 1 220 ? -14.906 -20.109 -3.082 1 98.69 220 LYS A CA 1
ATOM 1685 C C . LYS A 1 220 ? -15.062 -18.609 -2.857 1 98.69 220 LYS A C 1
ATOM 1687 O O . LYS A 1 220 ? -15.43 -18.172 -1.764 1 98.69 220 LYS A O 1
ATOM 1692 N N . ALA A 1 221 ? -14.828 -17.828 -3.869 1 98.62 221 ALA A N 1
ATOM 1693 C CA . ALA A 1 221 ? -14.75 -16.375 -3.742 1 98.62 221 ALA A CA 1
ATOM 1694 C C . ALA A 1 221 ? -16.031 -15.805 -3.133 1 98.62 221 ALA A C 1
ATOM 1696 O O . ALA A 1 221 ? -15.984 -14.938 -2.256 1 98.62 221 ALA A O 1
ATOM 1697 N N . LYS A 1 222 ? -17.203 -16.281 -3.531 1 97.94 222 LYS A N 1
ATOM 1698 C CA . LYS A 1 222 ? -18.469 -15.766 -3.021 1 97.94 222 LYS A CA 1
ATOM 1699 C C . LYS A 1 222 ? -18.609 -16.047 -1.528 1 97.94 222 LYS A C 1
ATOM 1701 O O . LYS A 1 222 ? -19.156 -15.219 -0.787 1 97.94 222 LYS A O 1
ATOM 1706 N N . ASP A 1 223 ? -18.125 -17.172 -1.142 1 98 223 ASP A N 1
ATOM 1707 C CA . ASP A 1 223 ? -18.234 -17.562 0.261 1 98 223 ASP A CA 1
ATOM 1708 C C . ASP A 1 223 ? -17.297 -16.734 1.135 1 98 223 ASP A C 1
ATOM 1710 O O . ASP A 1 223 ? -17.672 -16.359 2.252 1 98 223 ASP A O 1
ATOM 1714 N N . VAL A 1 224 ? -16.156 -16.406 0.62 1 97.94 224 VAL A N 1
ATOM 1715 C CA . VAL A 1 224 ? -15.133 -15.734 1.418 1 97.94 224 VAL A CA 1
ATOM 1716 C C . VAL A 1 224 ? -15.336 -14.227 1.355 1 97.94 224 VAL A C 1
ATOM 1718 O O . VAL A 1 224 ? -14.992 -13.508 2.295 1 97.94 224 VAL A O 1
ATOM 1721 N N . GLY A 1 225 ? -15.945 -13.734 0.284 1 97.94 225 GLY A N 1
ATOM 1722 C CA . GLY A 1 225 ? -16.047 -12.305 0.055 1 97.94 225 GLY A CA 1
ATOM 1723 C C . GLY A 1 225 ? -14.75 -11.672 -0.412 1 97.94 225 GLY A C 1
ATOM 1724 O O . GLY A 1 225 ? -14.539 -11.508 -1.613 1 97.94 225 GLY A O 1
ATOM 1725 N N . PHE A 1 226 ? -13.914 -11.328 0.48 1 98.25 226 PHE A N 1
ATOM 1726 C CA . PHE A 1 226 ? -12.547 -10.914 0.213 1 98.25 226 PHE A CA 1
ATOM 1727 C C . PHE A 1 226 ? -11.555 -11.781 0.977 1 98.25 226 PHE A C 1
ATOM 1729 O O . PHE A 1 226 ? -11.719 -12.023 2.174 1 98.25 226 PHE A O 1
ATOM 1736 N N . GLY A 1 227 ? -10.547 -12.258 0.276 1 98.5 227 GLY A N 1
ATOM 1737 C CA . GLY A 1 227 ? -9.492 -13.016 0.927 1 98.5 227 GLY A CA 1
ATOM 1738 C C . GLY A 1 227 ? -8.133 -12.836 0.266 1 98.5 227 GLY A C 1
ATOM 1739 O O . GLY A 1 227 ? -8.047 -12.672 -0.953 1 98.5 227 GLY A O 1
ATOM 1740 N N . LEU A 1 228 ? -7.07 -12.828 1.047 1 98.75 228 LEU A N 1
ATOM 1741 C CA . LEU A 1 228 ? -5.68 -12.82 0.61 1 98.75 228 LEU A CA 1
ATOM 1742 C C . LEU A 1 228 ? -4.938 -14.039 1.139 1 98.75 228 LEU A C 1
ATOM 1744 O O . LEU A 1 228 ? -5.004 -14.344 2.332 1 98.75 228 LEU A O 1
ATOM 1748 N N . TYR A 1 229 ? -4.25 -14.734 0.269 1 98.94 229 TYR A N 1
ATOM 1749 C CA . TYR A 1 229 ? -3.658 -16.016 0.644 1 98.94 229 TYR A CA 1
ATOM 1750 C C . TYR A 1 229 ? -2.246 -16.156 0.088 1 98.94 229 TYR A C 1
ATOM 1752 O O . TYR A 1 229 ? -1.984 -15.773 -1.057 1 98.94 229 TYR A O 1
ATOM 1760 N N . VAL A 1 230 ? -1.342 -16.688 0.869 1 98.94 230 VAL A N 1
ATOM 1761 C CA . VAL A 1 230 ? -0.029 -17.125 0.398 1 98.94 230 VAL A CA 1
ATOM 1762 C C . VAL A 1 230 ? -0.145 -18.469 -0.302 1 98.94 230 VAL A C 1
ATOM 1764 O O . VAL A 1 230 ? -0.727 -19.406 0.245 1 98.94 230 VAL A O 1
ATOM 1767 N N . ILE A 1 231 ? 0.358 -18.531 -1.489 1 98.94 231 ILE A N 1
ATOM 1768 C CA . ILE A 1 231 ? 0.344 -19.766 -2.266 1 98.94 231 ILE A CA 1
ATOM 1769 C C . ILE A 1 231 ? 1.77 -20.281 -2.436 1 98.94 231 ILE A C 1
ATOM 1771 O O . ILE A 1 231 ? 2.574 -19.688 -3.152 1 98.94 231 ILE A O 1
ATOM 1775 N N . SER A 1 232 ? 2.086 -21.312 -1.813 1 98.81 232 SER A N 1
ATOM 1776 C CA . SER A 1 232 ? 3.336 -22.062 -1.838 1 98.81 232 SER A CA 1
ATOM 1777 C C . SER A 1 232 ? 3.1 -23.547 -1.544 1 98.81 232 SER A C 1
ATOM 1779 O O . SER A 1 232 ? 2.074 -23.906 -0.968 1 98.81 232 SER A O 1
ATOM 1781 N N . ALA A 1 233 ? 4.027 -24.359 -2.066 1 98.75 233 ALA A N 1
ATOM 1782 C CA . ALA A 1 233 ? 3.953 -25.719 -1.571 1 98.75 233 ALA A CA 1
ATOM 1783 C C . ALA A 1 233 ? 3.982 -25.766 -0.046 1 98.75 233 ALA A C 1
ATOM 1785 O O . ALA A 1 233 ? 4.738 -25.016 0.584 1 98.75 233 ALA A O 1
ATOM 1786 N N . PRO A 1 234 ? 3.068 -26.578 0.537 1 98.38 234 PRO A N 1
ATOM 1787 C CA . PRO A 1 234 ? 3.102 -26.641 2 1 98.38 234 PRO A CA 1
ATOM 1788 C C . PRO A 1 234 ? 4.473 -27.031 2.545 1 98.38 234 PRO A C 1
ATOM 1790 O O . PRO A 1 234 ? 5.121 -27.938 2.008 1 98.38 234 PRO A O 1
ATOM 1793 N N . THR A 1 235 ? 4.914 -26.344 3.557 1 98.44 235 THR A N 1
ATOM 1794 C CA . THR A 1 235 ? 6.215 -26.625 4.152 1 98.44 235 THR A CA 1
ATOM 1795 C C . THR A 1 235 ? 6.156 -27.859 5.031 1 98.44 235 THR A C 1
ATOM 1797 O O . THR A 1 235 ? 5.156 -28.094 5.715 1 98.44 235 THR A O 1
ATOM 1800 N N . PRO A 1 236 ? 7.203 -28.656 4.992 1 98.19 236 PRO A N 1
ATOM 1801 C CA . PRO A 1 236 ? 7.266 -29.797 5.906 1 98.19 236 PRO A CA 1
ATOM 1802 C C . PRO A 1 236 ? 7.734 -29.406 7.305 1 98.19 236 PRO A C 1
ATOM 1804 O O . PRO A 1 236 ? 7.828 -30.266 8.188 1 98.19 236 PRO A O 1
ATOM 1807 N N . PHE A 1 237 ? 7.973 -28.109 7.559 1 98.25 237 PHE A N 1
ATOM 1808 C CA . PHE A 1 237 ? 8.578 -27.672 8.805 1 98.25 237 PHE A CA 1
ATOM 1809 C C . PHE A 1 237 ? 7.516 -27.234 9.805 1 98.25 237 PHE A C 1
ATOM 1811 O O . PHE A 1 237 ? 6.434 -26.797 9.414 1 98.25 237 PHE A O 1
ATOM 1818 N N . HIS A 1 238 ? 7.879 -27.344 11.062 1 95.94 238 HIS A N 1
ATOM 1819 C CA . HIS A 1 238 ? 7.039 -26.828 12.133 1 95.94 238 HIS A CA 1
ATOM 1820 C C . HIS A 1 238 ? 7.457 -25.406 12.508 1 95.94 238 HIS A C 1
ATOM 1822 O O . HIS A 1 238 ? 8.648 -25.094 12.531 1 95.94 238 HIS A O 1
ATOM 1828 N N . ARG A 1 239 ? 6.434 -24.688 12.859 1 96.88 239 ARG A N 1
ATOM 1829 C CA . ARG A 1 239 ? 6.699 -23.312 13.266 1 96.88 239 ARG A CA 1
ATOM 1830 C C . ARG A 1 239 ? 7.141 -23.25 14.719 1 96.88 239 ARG A C 1
ATOM 1832 O O . ARG A 1 239 ? 6.352 -22.891 15.602 1 96.88 239 ARG A O 1
ATOM 1839 N N . ASP A 1 240 ? 8.258 -23.609 15.055 1 96.81 240 ASP A N 1
ATOM 1840 C CA . ASP A 1 240 ? 8.82 -23.484 16.391 1 96.81 240 ASP A CA 1
ATOM 1841 C C . ASP A 1 240 ? 10.211 -22.844 16.359 1 96.81 240 ASP A C 1
ATOM 1843 O O . ASP A 1 240 ? 10.891 -22.906 15.328 1 96.81 240 ASP A O 1
ATOM 1847 N N . HIS A 1 241 ? 10.578 -22.312 17.422 1 95.44 241 HIS A N 1
ATOM 1848 C CA . HIS A 1 241 ? 11.781 -21.5 17.5 1 95.44 241 HIS A CA 1
ATOM 1849 C C . HIS A 1 241 ? 13.023 -22.328 17.172 1 95.44 241 HIS A C 1
ATOM 1851 O O . HIS A 1 241 ? 13.922 -21.844 16.469 1 95.44 241 HIS A O 1
ATOM 1857 N N . VAL A 1 242 ? 13.125 -23.5 17.578 1 96.38 242 VAL A N 1
ATOM 1858 C CA . VAL A 1 242 ? 14.297 -24.328 17.375 1 96.38 242 VAL A CA 1
ATOM 1859 C C . VAL A 1 242 ? 14.453 -24.656 15.898 1 96.38 242 VAL A C 1
ATOM 1861 O O . VAL A 1 242 ? 15.547 -24.531 15.344 1 96.38 242 VAL A O 1
ATOM 1864 N N . THR A 1 243 ? 13.383 -25.094 15.25 1 97.5 243 THR A N 1
ATOM 1865 C CA . THR A 1 243 ? 13.406 -25.422 13.828 1 97.5 243 THR A CA 1
ATOM 1866 C C . THR A 1 243 ? 13.797 -24.203 13 1 97.5 243 THR A C 1
ATOM 1868 O O . THR A 1 243 ? 14.664 -24.297 12.125 1 97.5 243 THR A O 1
ATOM 1871 N N . LEU A 1 244 ? 13.234 -23.047 13.305 1 97.62 244 LEU A N 1
ATOM 1872 C CA . LEU A 1 244 ? 13.492 -21.828 12.539 1 97.62 244 LEU A CA 1
ATOM 1873 C C . LEU A 1 244 ? 14.938 -21.375 12.719 1 97.62 244 LEU A C 1
ATOM 1875 O O . LEU A 1 244 ? 15.562 -20.891 11.773 1 97.62 244 LEU A O 1
ATOM 1879 N N . ALA A 1 245 ? 15.43 -21.484 13.922 1 96.69 245 ALA A N 1
ATOM 1880 C CA . ALA A 1 245 ? 16.828 -21.141 14.164 1 96.69 245 ALA A CA 1
ATOM 1881 C C . ALA A 1 245 ? 17.75 -22.062 13.383 1 96.69 245 ALA A C 1
ATOM 1883 O O . ALA A 1 245 ? 18.734 -21.609 12.781 1 96.69 245 ALA A O 1
ATOM 1884 N N . MET A 1 246 ? 17.453 -23.312 13.344 1 96.81 246 MET A N 1
ATOM 1885 C CA . MET A 1 246 ? 18.297 -24.297 12.68 1 96.81 246 MET A CA 1
ATOM 1886 C C . MET A 1 246 ? 18.219 -24.141 11.164 1 96.81 246 MET A C 1
ATOM 1888 O O . MET A 1 246 ? 19.188 -24.391 10.453 1 96.81 246 MET A O 1
ATOM 1892 N N . LEU A 1 247 ? 17.078 -23.719 10.656 1 97.25 247 LEU A N 1
ATOM 1893 C CA . LEU A 1 247 ? 16.922 -23.5 9.227 1 97.25 247 LEU A CA 1
ATOM 1894 C C . LEU A 1 247 ? 17.922 -22.469 8.719 1 97.25 247 LEU A C 1
ATOM 1896 O O . LEU A 1 247 ? 18.422 -22.578 7.598 1 97.25 247 LEU A O 1
ATOM 1900 N N . ASN A 1 248 ? 18.188 -21.531 9.57 1 95.12 248 ASN A N 1
ATOM 1901 C CA . ASN A 1 248 ? 19.094 -20.453 9.164 1 95.12 248 ASN A CA 1
ATOM 1902 C C . ASN A 1 248 ? 20.547 -20.797 9.469 1 95.12 248 ASN A C 1
ATOM 1904 O O . ASN A 1 248 ? 21.453 -20 9.195 1 95.12 248 ASN A O 1
ATOM 1908 N N . THR A 1 249 ? 20.859 -21.984 10.039 1 93.56 249 THR A N 1
ATOM 1909 C CA . THR A 1 249 ? 22.234 -22.344 10.367 1 93.56 249 THR A CA 1
ATOM 1910 C C . THR A 1 249 ? 22.578 -23.734 9.82 1 93.56 249 THR A C 1
ATOM 1912 O O . THR A 1 249 ? 23.734 -24.016 9.508 1 93.56 249 THR A O 1
ATOM 1915 N N . ASP A 1 250 ? 21.641 -24.578 9.727 1 95.62 250 ASP A N 1
ATOM 1916 C CA . ASP A 1 250 ? 21.812 -25.953 9.281 1 95.62 250 ASP A CA 1
ATOM 1917 C C . ASP A 1 250 ? 20.547 -26.484 8.633 1 95.62 250 ASP A C 1
ATOM 1919 O O . ASP A 1 250 ? 19.938 -27.438 9.133 1 95.62 250 ASP A O 1
ATOM 1923 N N . ALA A 1 251 ? 20.219 -25.953 7.512 1 96.62 251 ALA A N 1
ATOM 1924 C CA . ALA A 1 251 ? 19 -26.312 6.809 1 96.62 251 ALA A CA 1
ATOM 1925 C C . ALA A 1 251 ? 19.016 -27.781 6.41 1 96.62 251 ALA A C 1
ATOM 1927 O O . ALA A 1 251 ? 17.969 -28.438 6.402 1 96.62 251 ALA A O 1
ATOM 1928 N N . LYS A 1 252 ? 20.203 -28.281 6.113 1 97.06 252 LYS A N 1
ATOM 1929 C CA . LYS A 1 252 ? 20.344 -29.688 5.738 1 97.06 252 LYS A CA 1
ATOM 1930 C C . LYS A 1 252 ? 19.766 -30.609 6.816 1 97.06 252 LYS A C 1
ATOM 1932 O O . LYS A 1 252 ? 18.938 -31.469 6.523 1 97.06 252 LYS A O 1
ATOM 1937 N N . ALA A 1 253 ? 20.156 -30.375 8.031 1 97.56 253 ALA A N 1
ATOM 1938 C CA . ALA A 1 253 ? 19.719 -31.203 9.141 1 97.56 253 ALA A CA 1
ATOM 1939 C C . ALA A 1 253 ? 18.203 -31.125 9.32 1 97.56 253 ALA A C 1
ATOM 1941 O O . ALA A 1 253 ? 17.562 -32.125 9.633 1 97.56 253 ALA A O 1
ATOM 1942 N N . VAL A 1 254 ? 17.641 -29.969 9.141 1 98.31 254 VAL A N 1
ATOM 1943 C CA . VAL A 1 254 ? 16.203 -29.766 9.328 1 98.31 254 VAL A CA 1
ATOM 1944 C C . VAL A 1 254 ? 15.43 -30.516 8.25 1 98.31 254 VAL A C 1
ATOM 1946 O O . VAL A 1 254 ? 14.453 -31.203 8.555 1 98.31 254 VAL A O 1
ATOM 1949 N N . VAL A 1 255 ? 15.875 -30.375 7.008 1 98.38 255 VAL A N 1
ATOM 1950 C CA . VAL A 1 255 ? 15.203 -31.031 5.887 1 98.38 255 VAL A CA 1
ATOM 1951 C C . VAL A 1 255 ? 15.258 -32.531 6.066 1 98.38 255 VAL A C 1
ATOM 1953 O O . VAL A 1 255 ? 14.242 -33.219 5.93 1 98.38 255 VAL A O 1
ATOM 1956 N N . GLN A 1 256 ? 16.469 -33.062 6.438 1 98 256 GLN A N 1
ATOM 1957 C CA . GLN A 1 256 ? 16.641 -34.5 6.594 1 98 256 GLN A CA 1
ATOM 1958 C C . GLN A 1 256 ? 15.789 -35.031 7.738 1 98 256 GLN A C 1
ATOM 1960 O O . GLN A 1 256 ? 15.289 -36.156 7.664 1 98 256 GLN A O 1
ATOM 1965 N N . ARG A 1 257 ? 15.648 -34.281 8.734 1 97.44 257 ARG A N 1
ATOM 1966 C CA . ARG A 1 257 ? 14.828 -34.688 9.867 1 97.44 257 ARG A CA 1
ATOM 1967 C C . ARG A 1 257 ? 13.344 -34.625 9.516 1 97.44 257 ARG A C 1
ATOM 1969 O O . ARG A 1 257 ? 12.578 -35.531 9.891 1 97.44 257 ARG A O 1
ATOM 1976 N N . ALA A 1 258 ? 12.938 -33.625 8.797 1 97.88 258 ALA A N 1
ATOM 1977 C CA . ALA A 1 258 ? 11.531 -33.438 8.469 1 97.88 258 ALA A CA 1
ATOM 1978 C C . ALA A 1 258 ? 11.062 -34.438 7.414 1 97.88 258 ALA A C 1
ATOM 1980 O O . ALA A 1 258 ? 9.922 -34.906 7.457 1 97.88 258 ALA A O 1
ATOM 1981 N N . VAL A 1 259 ? 11.883 -34.688 6.461 1 98.19 259 VAL A N 1
ATOM 1982 C CA . VAL A 1 259 ? 11.547 -35.594 5.375 1 98.19 259 VAL A CA 1
ATOM 1983 C C . VAL A 1 259 ? 12.711 -36.562 5.125 1 98.19 259 VAL A C 1
ATOM 1985 O O . VAL A 1 259 ? 13.398 -36.469 4.105 1 98.19 259 VAL A O 1
ATOM 1988 N N . PRO A 1 260 ? 12.82 -37.531 5.898 1 97.06 260 PRO A N 1
ATOM 1989 C CA . PRO A 1 260 ? 13.984 -38.438 5.844 1 97.06 260 PRO A CA 1
ATOM 1990 C C . PRO A 1 260 ? 14.102 -39.156 4.508 1 97.06 260 PRO A C 1
ATOM 1992 O O . PRO A 1 260 ? 15.195 -39.594 4.141 1 97.06 260 PRO A O 1
ATOM 1995 N N . GLN A 1 261 ? 13 -39.281 3.787 1 94.19 261 GLN A N 1
ATOM 1996 C CA . GLN A 1 261 ? 12.977 -39.969 2.506 1 94.19 261 GLN A CA 1
ATOM 1997 C C . GLN A 1 261 ? 13.906 -39.312 1.499 1 94.19 261 GLN A C 1
ATOM 1999 O O . GLN A 1 261 ? 14.32 -39.938 0.52 1 94.19 261 GLN A O 1
ATOM 2004 N N . CYS A 1 262 ? 14.266 -38.062 1.762 1 96.94 262 CYS A N 1
ATOM 2005 C CA . CYS A 1 262 ? 15.062 -37.344 0.774 1 96.94 262 CYS A CA 1
ATOM 2006 C C . CYS A 1 262 ? 16.531 -37.75 0.84 1 96.94 262 CYS A C 1
ATOM 2008 O O . CYS A 1 262 ? 17.266 -37.625 -0.137 1 96.94 262 CYS A O 1
ATOM 2010 N N . VAL A 1 263 ? 16.969 -38.312 1.994 1 97.12 263 VAL A N 1
ATOM 2011 C CA . VAL A 1 263 ? 18.391 -38.562 2.24 1 97.12 263 VAL A CA 1
ATOM 2012 C C . VAL A 1 263 ? 18.922 -39.562 1.205 1 97.12 263 VAL A C 1
ATOM 2014 O O . VAL A 1 263 ? 19.859 -39.25 0.469 1 97.12 263 VAL A O 1
ATOM 2017 N N . GLU A 1 264 ? 18.297 -40.656 1.092 1 96.31 264 GLU A N 1
ATOM 2018 C CA . GLU A 1 264 ? 18.766 -41.719 0.173 1 96.31 264 GLU A CA 1
ATOM 2019 C C . GLU A 1 264 ? 18.609 -41.25 -1.279 1 96.31 264 GLU A C 1
ATOM 2021 O O . GLU A 1 264 ? 19.516 -41.469 -2.094 1 96.31 264 GLU A O 1
ATOM 2026 N N . LEU A 1 265 ? 17.5 -40.719 -1.581 1 96.44 265 LEU A N 1
ATOM 2027 C CA . LEU A 1 265 ? 17.219 -40.281 -2.949 1 96.44 265 LEU A CA 1
ATOM 2028 C C . LEU A 1 265 ? 18.219 -39.219 -3.408 1 96.44 265 LEU A C 1
ATOM 2030 O O . LEU A 1 265 ? 18.703 -39.281 -4.539 1 96.44 265 LEU A O 1
ATOM 2034 N N . PHE A 1 266 ? 18.531 -38.219 -2.572 1 97 266 PHE A N 1
ATOM 2035 C CA . PHE A 1 266 ? 19.484 -37.156 -2.92 1 97 266 PHE A CA 1
ATOM 2036 C C . PHE A 1 266 ? 20.875 -37.719 -3.129 1 97 266 PHE A C 1
ATOM 2038 O O . PHE A 1 266 ? 21.594 -37.344 -4.055 1 97 266 PHE A O 1
ATOM 2045 N N . SER A 1 267 ? 21.188 -38.656 -2.26 1 96.38 267 SER A N 1
ATOM 2046 C CA . SER A 1 267 ? 22.469 -39.344 -2.416 1 96.38 267 SER A CA 1
ATOM 2047 C C . SER A 1 267 ? 22.562 -40.062 -3.756 1 96.38 267 SER A C 1
ATOM 2049 O O . SER A 1 267 ? 23.562 -39.938 -4.473 1 96.38 267 SER A O 1
ATOM 2051 N N . GLN A 1 268 ? 21.578 -40.781 -4.121 1 95.5 268 GLN A N 1
ATOM 2052 C CA . GLN A 1 268 ? 21.516 -41.562 -5.367 1 95.5 268 GLN A CA 1
ATOM 2053 C C . GLN A 1 268 ? 21.609 -40.625 -6.578 1 95.5 268 GLN A C 1
ATOM 2055 O O . GLN A 1 268 ? 22.234 -40.969 -7.586 1 95.5 268 GLN A O 1
ATOM 2060 N N . LYS A 1 269 ? 21.141 -39.469 -6.449 1 94.56 269 LYS A N 1
ATOM 2061 C CA . LYS A 1 269 ? 21.062 -38.531 -7.574 1 94.56 269 LYS A CA 1
ATOM 2062 C C . LYS A 1 269 ? 22.266 -37.594 -7.586 1 94.56 269 LYS A C 1
ATOM 2064 O O . LYS A 1 269 ? 22.438 -36.812 -8.516 1 94.56 269 LYS A O 1
ATOM 2069 N N . GLY A 1 270 ? 23.047 -37.688 -6.508 1 95 270 GLY A N 1
ATOM 2070 C CA . GLY A 1 270 ? 24.156 -36.75 -6.367 1 95 270 GLY A CA 1
ATOM 2071 C C . GLY A 1 270 ? 23.688 -35.344 -6.051 1 95 270 GLY A C 1
ATOM 2072 O O . GLY A 1 270 ? 24.297 -34.344 -6.504 1 95 270 GLY A O 1
ATOM 2073 N N . TRP A 1 271 ? 22.562 -35.25 -5.43 1 95.56 271 TRP A N 1
ATOM 2074 C CA . TRP A 1 271 ? 22 -33.938 -5.078 1 95.56 271 TRP A CA 1
ATOM 2075 C C . TRP A 1 271 ? 22.453 -33.5 -3.691 1 95.56 271 TRP A C 1
ATOM 2077 O O . TRP A 1 271 ? 22.844 -34.344 -2.869 1 95.56 271 TRP A O 1
ATOM 2087 N N . GLY A 1 272 ? 22.5 -32.219 -3.514 1 95.62 272 GLY A N 1
ATOM 2088 C CA . GLY A 1 272 ? 22.922 -31.625 -2.248 1 95.62 272 GLY A CA 1
ATOM 2089 C C . GLY A 1 272 ? 21.812 -30.844 -1.562 1 95.62 272 GLY A C 1
ATOM 2090 O O . GLY A 1 272 ? 20.641 -30.969 -1.931 1 95.62 272 GLY A O 1
ATOM 2091 N N . TYR A 1 273 ? 22.219 -30.234 -0.448 1 96.06 273 TYR A N 1
ATOM 2092 C CA . TYR A 1 273 ? 21.297 -29.438 0.36 1 96.06 273 TYR A CA 1
ATOM 2093 C C . TYR A 1 273 ? 21.766 -27.984 0.457 1 96.06 273 TYR A C 1
ATOM 2095 O O . TYR A 1 273 ? 22.906 -27.672 0.12 1 96.06 273 TYR A O 1
ATOM 2103 N N . LEU A 1 274 ? 20.859 -27.156 0.798 1 93.5 274 LEU A N 1
ATOM 2104 C CA . LEU A 1 274 ? 21.219 -25.781 1.134 1 93.5 274 LEU A CA 1
ATOM 2105 C C . LEU A 1 274 ? 21.734 -25.688 2.566 1 93.5 274 LEU A C 1
ATOM 2107 O O . LEU A 1 274 ? 21.25 -26.391 3.453 1 93.5 274 LEU A O 1
ATOM 2111 N N . ASP A 1 275 ? 22.672 -24.734 2.746 1 91.31 275 ASP A N 1
ATOM 2112 C CA . ASP A 1 275 ? 23.172 -24.516 4.094 1 91.31 275 ASP A CA 1
ATOM 2113 C C . ASP A 1 275 ? 22.156 -23.781 4.957 1 91.31 275 ASP A C 1
ATOM 2115 O O . ASP A 1 275 ? 22.031 -24.062 6.152 1 91.31 275 ASP A O 1
ATOM 2119 N N . LYS A 1 276 ? 21.516 -22.906 4.289 1 93.12 276 LYS A N 1
ATOM 2120 C CA . LYS A 1 276 ? 20.562 -22.062 5.008 1 93.12 276 LYS A CA 1
ATOM 2121 C C . LYS A 1 276 ? 19.281 -21.875 4.207 1 93.12 276 LYS A C 1
ATOM 2123 O O . LYS A 1 276 ? 19.312 -21.844 2.975 1 93.12 276 LYS A O 1
ATOM 2128 N N . MET A 1 277 ? 18.203 -21.812 4.852 1 94.5 277 MET A N 1
ATOM 2129 C CA . MET A 1 277 ? 16.906 -21.328 4.383 1 94.5 277 MET A CA 1
ATOM 2130 C C . MET A 1 277 ? 16.406 -20.172 5.242 1 94.5 277 MET A C 1
ATOM 2132 O O . MET A 1 277 ? 16.078 -20.375 6.418 1 94.5 277 MET A O 1
ATOM 2136 N N . ASP A 1 278 ? 16.266 -19.031 4.66 1 93.5 278 ASP A N 1
ATOM 2137 C CA . ASP A 1 278 ? 16.125 -17.797 5.434 1 93.5 278 ASP A CA 1
ATOM 2138 C C . ASP A 1 278 ? 14.656 -17.5 5.711 1 93.5 278 ASP A C 1
ATOM 2140 O O . ASP A 1 278 ? 14.336 -16.594 6.488 1 93.5 278 ASP A O 1
ATOM 2144 N N . ARG A 1 279 ? 13.766 -18.281 5.09 1 97.25 279 ARG A N 1
ATOM 2145 C CA . ARG A 1 279 ? 12.336 -18.031 5.27 1 97.25 279 ARG A CA 1
ATOM 2146 C C . ARG A 1 279 ? 11.531 -19.297 5 1 97.25 279 ARG A C 1
ATOM 2148 O O . ARG A 1 279 ? 12.047 -20.266 4.422 1 97.25 279 ARG A O 1
ATOM 2155 N N . VAL A 1 280 ? 10.289 -19.281 5.438 1 98.38 280 VAL A N 1
ATOM 2156 C CA . VAL A 1 280 ? 9.336 -20.344 5.148 1 98.38 280 VAL A CA 1
ATOM 2157 C C . VAL A 1 280 ? 7.969 -19.734 4.836 1 98.38 280 VAL A C 1
ATOM 2159 O O . VAL A 1 280 ? 7.418 -18.984 5.641 1 98.38 280 VAL A O 1
ATOM 2162 N N . TYR A 1 281 ? 7.512 -20.016 3.645 1 98.75 281 TYR A N 1
ATOM 2163 C CA . TYR A 1 281 ? 6.156 -19.594 3.305 1 98.75 281 TYR A CA 1
ATOM 2164 C C . TYR A 1 281 ? 5.133 -20.578 3.875 1 98.75 281 TYR A C 1
ATOM 2166 O O . TYR A 1 281 ? 5.336 -21.797 3.84 1 98.75 281 TYR A O 1
ATOM 2174 N N . ASP A 1 282 ? 4.094 -20.047 4.402 1 98.75 282 ASP A N 1
ATOM 2175 C CA . ASP A 1 282 ? 3.027 -20.844 5.004 1 98.75 282 ASP A CA 1
ATOM 2176 C C . ASP A 1 282 ? 1.72 -20.688 4.23 1 98.75 282 ASP A C 1
ATOM 2178 O O . ASP A 1 282 ? 1.086 -19.625 4.289 1 98.75 282 ASP A O 1
ATOM 2182 N N . SER A 1 283 ? 1.261 -21.719 3.578 1 98.81 283 SER A N 1
ATOM 2183 C CA . SER A 1 283 ? 0.052 -21.672 2.762 1 98.81 283 SER A CA 1
ATOM 2184 C C . SER A 1 283 ? -1.14 -22.281 3.5 1 98.81 283 SER A C 1
ATOM 2186 O O . SER A 1 283 ? -2.168 -22.578 2.889 1 98.81 283 SER A O 1
ATOM 2188 N N . SER A 1 284 ? -1.062 -22.438 4.781 1 98.69 284 SER A N 1
ATOM 2189 C CA . SER A 1 284 ? -2.088 -23.109 5.566 1 98.69 284 SER A CA 1
ATOM 2190 C C . SER A 1 284 ? -3.43 -22.391 5.457 1 98.69 284 SER A C 1
ATOM 2192 O O . SER A 1 284 ? -4.48 -23.031 5.43 1 98.69 284 SER A O 1
ATOM 2194 N N . LYS A 1 285 ? -3.439 -21.109 5.434 1 98.81 285 LYS A N 1
ATOM 2195 C CA . LYS A 1 285 ? -4.688 -20.359 5.363 1 98.81 285 LYS A CA 1
ATOM 2196 C C . LYS A 1 285 ? -5.469 -20.703 4.102 1 98.81 285 LYS A C 1
ATOM 2198 O O . LYS A 1 285 ? -6.684 -20.906 4.156 1 98.81 285 LYS A O 1
ATOM 2203 N N . ALA A 1 286 ? -4.777 -20.766 2.949 1 98.88 286 ALA A N 1
ATOM 2204 C CA . ALA A 1 286 ? -5.43 -21.125 1.694 1 98.88 286 ALA A CA 1
ATOM 2205 C C . ALA A 1 286 ? -6.008 -22.531 1.768 1 98.88 286 ALA A C 1
ATOM 2207 O O . ALA A 1 286 ? -7.129 -22.781 1.312 1 98.88 286 ALA A O 1
ATOM 2208 N N . MET A 1 287 ? -5.266 -23.422 2.342 1 98.81 287 MET A N 1
ATOM 2209 C CA . MET A 1 287 ? -5.699 -24.812 2.447 1 98.81 287 MET A CA 1
ATOM 2210 C C . MET A 1 287 ? -6.922 -24.938 3.352 1 98.81 287 MET A C 1
ATOM 2212 O O . MET A 1 287 ? -7.836 -25.719 3.07 1 98.81 287 MET A O 1
ATOM 2216 N N . THR A 1 288 ? -6.941 -24.188 4.379 1 98.44 288 THR A N 1
ATOM 2217 C CA . THR A 1 288 ? -8.023 -24.266 5.355 1 98.44 288 THR A CA 1
ATOM 2218 C C . THR A 1 288 ? -9.25 -23.5 4.871 1 98.44 288 THR A C 1
ATOM 2220 O O . THR A 1 288 ? -10.352 -24.047 4.824 1 98.44 288 THR A O 1
ATOM 2223 N N . GLU A 1 289 ? -9.148 -22.25 4.426 1 98.38 289 GLU A N 1
ATOM 2224 C CA . GLU A 1 289 ? -10.273 -21.375 4.145 1 98.38 289 GLU A CA 1
ATOM 2225 C C . GLU A 1 289 ? -10.828 -21.625 2.742 1 98.38 289 GLU A C 1
ATOM 2227 O O . GLU A 1 289 ? -12.039 -21.516 2.518 1 98.38 289 GLU A O 1
ATOM 2232 N N . LEU A 1 290 ? -9.938 -21.906 1.775 1 98.62 290 LEU A N 1
ATOM 2233 C CA . LEU A 1 290 ? -10.391 -22.125 0.406 1 98.62 290 LEU A CA 1
ATOM 2234 C C . LEU A 1 290 ? -10.609 -23.609 0.125 1 98.62 290 LEU A C 1
ATOM 2236 O O . LEU A 1 290 ? -11.25 -23.969 -0.865 1 98.62 290 LEU A O 1
ATOM 2240 N N . GLY A 1 291 ? -10.047 -24.453 0.99 1 98.56 291 GLY A N 1
ATOM 2241 C CA . GLY A 1 291 ? -10.062 -25.875 0.686 1 98.56 291 GLY A CA 1
ATOM 2242 C C . GLY A 1 291 ? -9.086 -26.25 -0.413 1 98.56 291 GLY A C 1
ATOM 2243 O O . GLY A 1 291 ? -9.305 -27.234 -1.132 1 98.56 291 GLY A O 1
ATOM 2244 N N . TRP A 1 292 ? -8.102 -25.406 -0.625 1 98.81 292 TRP A N 1
ATOM 2245 C CA . TRP A 1 292 ? -7.07 -25.672 -1.629 1 98.81 292 TRP A CA 1
ATOM 2246 C C . TRP A 1 292 ? -6.25 -26.906 -1.264 1 98.81 292 TRP A C 1
ATOM 2248 O O . TRP A 1 292 ? -5.84 -27.062 -0.112 1 98.81 292 TRP A O 1
ATOM 2258 N N . ARG A 1 293 ? -6.027 -27.797 -2.178 1 98.38 293 ARG A N 1
ATOM 2259 C CA . ARG A 1 293 ? -5.301 -29.031 -1.959 1 98.38 293 ARG A CA 1
ATOM 2260 C C . ARG A 1 293 ? -4.129 -29.156 -2.926 1 98.38 293 ARG A C 1
ATOM 2262 O O . ARG A 1 293 ? -4.23 -29.844 -3.949 1 98.38 293 ARG A O 1
ATOM 2269 N N . PRO A 1 294 ? -3.035 -28.5 -2.572 1 98.25 294 PRO A N 1
ATOM 2270 C CA . PRO A 1 294 ? -1.854 -28.641 -3.428 1 98.25 294 PRO A CA 1
ATOM 2271 C C . PRO A 1 294 ? -1.368 -30.078 -3.557 1 98.25 294 PRO A C 1
ATOM 2273 O O . PRO A 1 294 ? -1.399 -30.828 -2.58 1 98.25 294 PRO A O 1
ATOM 2276 N N . GLU A 1 295 ? -0.919 -30.438 -4.711 1 97.81 295 GLU A N 1
ATOM 2277 C CA . GLU A 1 295 ? -0.531 -31.812 -5.012 1 97.81 295 GLU A CA 1
ATOM 2278 C C . GLU A 1 295 ? 0.984 -31.953 -5.133 1 97.81 295 GLU A C 1
ATOM 2280 O O . GLU A 1 295 ? 1.543 -33.031 -4.863 1 97.81 295 GLU A O 1
ATOM 2285 N N . TYR A 1 296 ? 1.64 -30.953 -5.492 1 97.44 296 TYR A N 1
ATOM 2286 C CA . TYR A 1 296 ? 3.066 -31.031 -5.789 1 97.44 296 TYR A CA 1
ATOM 2287 C C . TYR A 1 296 ? 3.893 -30.453 -4.648 1 97.44 296 TYR A C 1
ATOM 2289 O O . TYR A 1 296 ? 4.594 -29.453 -4.832 1 97.44 296 TYR A O 1
ATOM 2297 N N . THR A 1 297 ? 3.879 -31.188 -3.541 1 97.81 297 THR A N 1
ATOM 2298 C CA . THR A 1 297 ? 4.672 -30.875 -2.355 1 97.81 297 THR A CA 1
ATOM 2299 C C . THR A 1 297 ? 6.09 -31.422 -2.5 1 97.81 297 THR A C 1
ATOM 2301 O O . THR A 1 297 ? 6.414 -32.062 -3.494 1 97.81 297 THR A O 1
ATOM 2304 N N . PHE A 1 298 ? 6.945 -31.125 -1.515 1 98.12 298 PHE A N 1
ATOM 2305 C CA . PHE A 1 298 ? 8.297 -31.688 -1.504 1 98.12 298 PHE A CA 1
ATOM 2306 C C . PHE A 1 298 ? 8.258 -33.219 -1.512 1 98.12 298 PHE A C 1
ATOM 2308 O O . PHE A 1 298 ? 8.953 -33.844 -2.303 1 98.12 298 PHE A O 1
ATOM 2315 N N . GLU A 1 299 ? 7.371 -33.781 -0.71 1 97.56 299 GLU A N 1
ATOM 2316 C CA . GLU A 1 299 ? 7.238 -35.219 -0.627 1 97.56 299 GLU A CA 1
ATOM 2317 C C . GLU A 1 299 ? 6.75 -35.812 -1.948 1 97.56 299 GLU A C 1
ATOM 2319 O O . GLU A 1 299 ? 7.254 -36.844 -2.398 1 97.56 299 GLU A O 1
ATOM 2324 N N . ALA A 1 300 ? 5.809 -35.125 -2.514 1 97.12 300 ALA A N 1
ATOM 2325 C CA . ALA A 1 300 ? 5.281 -35.594 -3.795 1 97.12 300 ALA A CA 1
ATOM 2326 C C . ALA A 1 300 ? 6.352 -35.531 -4.883 1 97.12 300 ALA A C 1
ATOM 2328 O O . ALA A 1 300 ? 6.422 -36.406 -5.746 1 97.12 300 ALA A O 1
ATOM 2329 N N . ALA A 1 301 ? 7.109 -34.469 -4.879 1 97 301 ALA A N 1
ATOM 2330 C CA . ALA A 1 301 ? 8.195 -34.312 -5.844 1 97 301 ALA A CA 1
ATOM 2331 C C . ALA A 1 301 ? 9.211 -35.438 -5.703 1 97 301 ALA A C 1
ATOM 2333 O O . ALA A 1 301 ? 9.688 -36 -6.699 1 97 301 ALA A O 1
ATOM 2334 N N . LEU A 1 302 ? 9.547 -35.844 -4.43 1 97.12 302 LEU A N 1
ATOM 2335 C CA . LEU A 1 302 ? 10.477 -36.938 -4.184 1 97.12 302 LEU A CA 1
ATOM 2336 C C . LEU A 1 302 ? 9.93 -38.25 -4.719 1 97.12 302 LEU A C 1
ATOM 2338 O O . LEU A 1 302 ? 10.648 -39.031 -5.348 1 97.12 302 LEU A O 1
ATOM 2342 N N . ALA A 1 303 ? 8.688 -38.438 -4.473 1 96.75 303 ALA A N 1
ATOM 2343 C CA . ALA A 1 303 ? 8.047 -39.656 -4.957 1 96.75 303 ALA A CA 1
ATOM 2344 C C . ALA A 1 303 ? 8.07 -39.719 -6.484 1 96.75 303 ALA A C 1
ATOM 2346 O O . ALA A 1 303 ? 8.328 -40.781 -7.059 1 96.75 303 ALA A O 1
ATOM 2347 N N . ARG A 1 304 ? 7.859 -38.656 -7.098 1 96.06 304 ARG A N 1
ATOM 2348 C CA . ARG A 1 304 ? 7.871 -38.594 -8.555 1 96.06 304 ARG A CA 1
ATOM 2349 C C . ARG A 1 304 ? 9.273 -38.812 -9.102 1 96.06 304 ARG A C 1
ATOM 2351 O O . ARG A 1 304 ? 9.453 -39.5 -10.117 1 96.06 304 ARG A O 1
ATOM 2358 N N . LEU A 1 305 ? 10.195 -38.188 -8.414 1 95.19 305 LEU A N 1
ATOM 2359 C CA . LEU A 1 305 ? 11.586 -38.375 -8.812 1 95.19 305 LEU A CA 1
ATOM 2360 C C . LEU A 1 305 ? 11.969 -39.844 -8.766 1 95.19 305 LEU A C 1
ATOM 2362 O O . LEU A 1 305 ? 12.672 -40.344 -9.648 1 95.19 305 LEU A O 1
ATOM 2366 N N . GLN A 1 306 ? 11.5 -40.469 -7.746 1 93.88 306 GLN A N 1
ATOM 2367 C CA . GLN A 1 306 ? 11.812 -41.875 -7.57 1 93.88 306 GLN A CA 1
ATOM 2368 C C . GLN A 1 306 ? 11.164 -42.719 -8.664 1 93.88 306 GLN A C 1
ATOM 2370 O O . GLN A 1 306 ? 11.773 -43.656 -9.172 1 93.88 306 GLN A O 1
ATOM 2375 N N . SER A 1 307 ? 9.977 -42.375 -9.047 1 94.06 307 SER A N 1
ATOM 2376 C CA . SER A 1 307 ? 9.195 -43.219 -9.961 1 94.06 307 SER A CA 1
ATOM 2377 C C . SER A 1 307 ? 9.484 -42.844 -11.414 1 94.06 307 SER A C 1
ATOM 2379 O O . SER A 1 307 ? 9.508 -43.719 -12.281 1 94.06 307 SER A O 1
ATOM 2381 N N . THR A 1 308 ? 9.703 -41.562 -11.742 1 91.31 308 THR A N 1
ATOM 2382 C CA . THR A 1 308 ? 9.727 -41.156 -13.141 1 91.31 308 THR A CA 1
ATOM 2383 C C . THR A 1 308 ? 11.008 -40.375 -13.453 1 91.31 308 THR A C 1
ATOM 2385 O O . THR A 1 308 ? 11.25 -40 -14.602 1 91.31 308 THR A O 1
ATOM 2388 N N . ASN A 1 309 ? 11.82 -40.031 -12.477 1 91.62 309 ASN A N 1
ATOM 2389 C CA . ASN A 1 309 ? 13.047 -39.25 -12.586 1 91.62 309 ASN A CA 1
ATOM 2390 C C . ASN A 1 309 ? 12.758 -37.812 -13 1 91.62 309 ASN A C 1
ATOM 2392 O O . ASN A 1 309 ? 13.633 -37.125 -13.523 1 91.62 309 ASN A O 1
ATOM 2396 N N . ASP A 1 310 ? 11.492 -37.406 -12.969 1 93.38 310 ASP A N 1
ATOM 2397 C CA . ASP A 1 310 ? 11.062 -36.031 -13.242 1 93.38 310 ASP A CA 1
ATOM 2398 C C . ASP A 1 310 ? 10.094 -35.562 -12.18 1 93.38 310 ASP A C 1
ATOM 2400 O O . ASP A 1 310 ? 9.016 -36.125 -12 1 93.38 310 ASP A O 1
ATOM 2404 N N . TRP A 1 311 ? 10.43 -34.5 -11.469 1 94.38 311 TRP A N 1
ATOM 2405 C CA . TRP A 1 311 ? 9.648 -34.031 -10.336 1 94.38 311 TRP A CA 1
ATOM 2406 C C . TRP A 1 311 ? 8.539 -33.094 -10.797 1 94.38 311 TRP A C 1
ATOM 2408 O O . TRP A 1 311 ? 7.598 -32.812 -10.047 1 94.38 311 TRP A O 1
ATOM 2418 N N . ARG A 1 312 ? 8.516 -32.562 -12.07 1 92.69 312 ARG A N 1
ATOM 2419 C CA . ARG A 1 312 ? 7.629 -31.531 -12.578 1 92.69 312 ARG A CA 1
ATOM 2420 C C . ARG A 1 312 ? 6.258 -32.094 -12.922 1 92.69 312 ARG A C 1
ATOM 2422 O O . ARG A 1 312 ? 6.145 -33.25 -13.344 1 92.69 312 ARG A O 1
ATOM 2429 N N . SER A 1 313 ? 5.301 -31.281 -12.758 1 95.44 313 SER A N 1
ATOM 2430 C CA . SER A 1 313 ? 3.971 -31.656 -13.234 1 95.44 313 SER A CA 1
ATOM 2431 C C . SER A 1 313 ? 3.922 -31.703 -14.758 1 95.44 313 SER A C 1
ATOM 2433 O O . SER A 1 313 ? 4.777 -31.125 -15.43 1 95.44 313 SER A O 1
ATOM 2435 N N . GLU A 1 314 ? 2.896 -32.406 -15.297 1 94.12 314 GLU A N 1
ATOM 2436 C CA . GLU A 1 314 ? 2.729 -32.469 -16.75 1 94.12 314 GLU A CA 1
ATOM 2437 C C . GLU A 1 314 ? 2.473 -31.094 -17.328 1 94.12 314 GLU A C 1
ATOM 2439 O O . GLU A 1 314 ? 2.971 -30.766 -18.406 1 94.12 314 GLU A O 1
ATOM 2444 N N . LEU A 1 315 ? 1.749 -30.328 -16.594 1 95.94 315 LEU A N 1
ATOM 2445 C CA . LEU A 1 315 ? 1.461 -28.969 -17.031 1 95.94 315 LEU A CA 1
ATOM 2446 C C . LEU A 1 315 ? 2.738 -28.141 -17.109 1 95.94 315 LEU A C 1
ATOM 2448 O O . LEU A 1 315 ? 2.93 -27.359 -18.047 1 95.94 315 LEU A O 1
ATOM 2452 N N . ALA A 1 316 ? 3.545 -28.25 -16.125 1 94.69 316 ALA A N 1
ATOM 2453 C CA . ALA A 1 316 ? 4.82 -27.547 -16.125 1 94.69 316 ALA A CA 1
ATOM 2454 C C . ALA A 1 316 ? 5.645 -27.891 -17.359 1 94.69 316 ALA A C 1
ATOM 2456 O O . ALA A 1 316 ? 6.242 -27 -17.984 1 94.69 316 ALA A O 1
ATOM 2457 N N . LYS A 1 317 ? 5.613 -29.141 -17.688 1 92.31 317 LYS A N 1
ATOM 2458 C CA . LYS A 1 317 ? 6.348 -29.594 -18.875 1 92.31 317 LYS A CA 1
ATOM 2459 C C . LYS A 1 317 ? 5.742 -29.016 -20.156 1 92.31 317 LYS A C 1
ATOM 2461 O O . LYS A 1 317 ? 6.469 -28.609 -21.062 1 92.31 317 LYS A O 1
ATOM 2466 N N . GLU A 1 318 ? 4.477 -29.016 -20.188 1 92.94 318 GLU A N 1
ATOM 2467 C CA . GLU A 1 318 ? 3.76 -28.547 -21.375 1 92.94 318 GLU A CA 1
ATOM 2468 C C . GLU A 1 318 ? 3.965 -27.047 -21.594 1 92.94 318 GLU A C 1
ATOM 2470 O O . GLU A 1 318 ? 4.133 -26.594 -22.734 1 92.94 318 GLU A O 1
ATOM 2475 N N . VAL A 1 319 ? 3.859 -26.281 -20.516 1 91.69 319 VAL A N 1
ATOM 2476 C CA . VAL A 1 319 ? 4.016 -24.844 -20.594 1 91.69 319 VAL A CA 1
ATOM 2477 C C . VAL A 1 319 ? 5.453 -24.484 -20.984 1 91.69 319 VAL A C 1
ATOM 2479 O O . VAL A 1 319 ? 5.688 -23.578 -21.766 1 91.69 319 VAL A O 1
ATOM 2482 N N . GLY A 1 320 ? 6.395 -25.266 -20.5 1 84.25 320 GLY A N 1
ATOM 2483 C CA . GLY A 1 320 ? 7.801 -25.047 -20.797 1 84.25 320 GLY A CA 1
ATOM 2484 C C . GLY A 1 320 ? 8.32 -23.734 -20.25 1 84.25 320 GLY A C 1
ATOM 2485 O O . GLY A 1 320 ? 7.812 -23.219 -19.25 1 84.25 320 GLY A O 1
ATOM 2486 N N . ARG A 1 321 ? 9.523 -23.328 -20.859 1 74.44 321 ARG A N 1
ATOM 2487 C CA . ARG A 1 321 ? 10.141 -22.062 -20.484 1 74.44 321 ARG A CA 1
ATOM 2488 C C . ARG A 1 321 ? 9.68 -20.938 -21.391 1 74.44 321 ARG A C 1
ATOM 2490 O O . ARG A 1 321 ? 9.727 -21.062 -22.625 1 74.44 321 ARG A O 1
ATOM 2497 N N . ARG A 1 322 ? 8.922 -20.047 -20.859 1 67.75 322 ARG A N 1
ATOM 2498 C CA . ARG A 1 322 ? 8.492 -18.922 -21.672 1 67.75 322 ARG A CA 1
ATOM 2499 C C . ARG A 1 322 ? 9.195 -17.641 -21.25 1 67.75 322 ARG A C 1
ATOM 2501 O O . ARG A 1 322 ? 9.492 -17.438 -20.078 1 67.75 322 ARG A O 1
ATOM 2508 N N . GLY A 1 323 ? 9.805 -16.938 -22.234 1 56.38 323 GLY A N 1
ATOM 2509 C CA . GLY A 1 323 ? 10.5 -15.688 -21.953 1 56.38 323 GLY A CA 1
ATOM 2510 C C . GLY A 1 323 ? 9.578 -14.57 -21.516 1 56.38 323 GLY A C 1
ATOM 2511 O O . GLY A 1 323 ? 8.383 -14.594 -21.812 1 56.38 323 GLY A O 1
ATOM 2512 N N . TYR A 1 324 ? 10.039 -13.742 -20.531 1 50.31 324 TYR A N 1
ATOM 2513 C CA . TYR A 1 324 ? 9.281 -12.617 -20 1 50.31 324 TYR A CA 1
ATOM 2514 C C . TYR A 1 324 ? 9.219 -11.477 -21 1 50.31 324 TYR A C 1
ATOM 2516 O O . TYR A 1 324 ? 8.453 -10.531 -20.828 1 50.31 324 TYR A O 1
ATOM 2524 N N . HIS A 1 325 ? 10.102 -11.398 -22 1 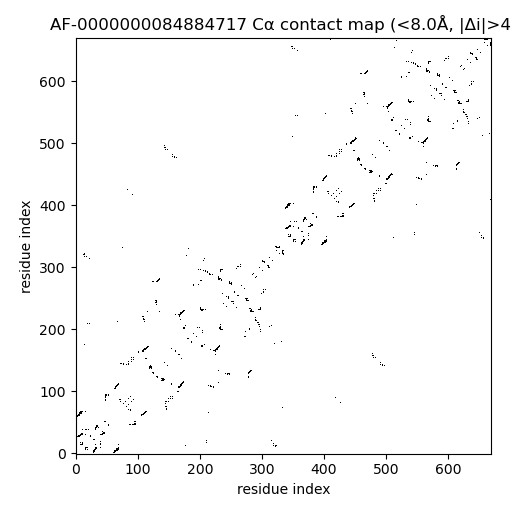48.34 325 HIS A N 1
ATOM 2525 C CA . HIS A 1 325 ? 10.18 -10.297 -22.938 1 48.34 325 HIS A CA 1
ATOM 2526 C C . HIS A 1 325 ? 9.836 -10.75 -24.359 1 48.34 325 HIS A C 1
ATOM 2528 O O . HIS A 1 325 ? 10.039 -11.922 -24.703 1 48.34 325 HIS A O 1
ATOM 2534 N N . ALA A 1 326 ? 9.086 -10.016 -25.188 1 47.28 326 ALA A N 1
ATOM 2535 C CA . ALA A 1 326 ? 8.938 -10.273 -26.609 1 47.28 326 ALA A CA 1
ATOM 2536 C C . ALA A 1 326 ? 10.289 -10.492 -27.281 1 47.28 326 ALA A C 1
ATOM 2538 O O . ALA A 1 326 ? 10.398 -11.25 -28.234 1 47.28 326 ALA A O 1
ATOM 2539 N N . VAL A 1 327 ? 11.43 -9.633 -26.688 1 41.25 327 VAL A N 1
ATOM 2540 C CA . VAL A 1 327 ? 12.812 -9.781 -27.141 1 41.25 327 VAL A CA 1
ATOM 2541 C C . VAL A 1 327 ? 13.688 -10.234 -25.984 1 41.25 327 VAL A C 1
ATOM 2543 O O . VAL A 1 327 ? 13.5 -9.805 -24.844 1 41.25 327 VAL A O 1
ATOM 2546 N N . SER A 1 328 ? 14.344 -11.422 -26.188 1 40.72 328 SER A N 1
ATOM 2547 C CA . SER A 1 328 ? 15.258 -11.938 -25.172 1 40.72 328 SER A CA 1
ATOM 2548 C C . SER A 1 328 ? 16.125 -10.82 -24.594 1 40.72 328 SER A C 1
ATOM 2550 O O . SER A 1 328 ? 16.812 -10.117 -25.328 1 40.72 328 SER A O 1
ATOM 2552 N N . THR A 1 329 ? 15.75 -10.148 -23.672 1 38.22 329 THR A N 1
ATOM 2553 C CA . THR A 1 329 ? 16.641 -9.203 -23 1 38.22 329 THR A CA 1
ATOM 2554 C C . THR A 1 329 ? 17 -9.695 -21.609 1 38.22 329 THR A C 1
ATOM 2556 O O . THR A 1 329 ? 16.109 -9.945 -20.781 1 38.22 329 THR A O 1
ATOM 2559 N N . GLY A 1 330 ? 18.266 -10.094 -21.375 1 44.31 330 GLY A N 1
ATOM 2560 C CA . GLY A 1 330 ? 18.891 -10.453 -20.109 1 44.31 330 GLY A CA 1
ATOM 2561 C C . GLY A 1 330 ? 18.516 -11.836 -19.625 1 44.31 330 GLY A C 1
ATOM 2562 O O . GLY A 1 330 ? 17.859 -12.594 -20.344 1 44.31 330 GLY A O 1
ATOM 2563 N N . PHE A 1 331 ? 19 -12.234 -18.359 1 41.34 331 PHE A N 1
ATOM 2564 C CA . PHE A 1 331 ? 18.953 -13.594 -17.828 1 41.34 331 PHE A CA 1
ATOM 2565 C C . PHE A 1 331 ? 17.516 -14.109 -17.797 1 41.34 331 PHE A C 1
ATOM 2567 O O . PHE A 1 331 ? 17.266 -15.281 -18.078 1 41.34 331 PHE A O 1
ATOM 2574 N N . TYR A 1 332 ? 16.688 -13.359 -17.438 1 43.34 332 TYR A N 1
ATOM 2575 C CA . TYR A 1 332 ? 15.328 -13.859 -17.219 1 43.34 332 TYR A CA 1
ATOM 2576 C C . TYR A 1 332 ? 14.578 -13.984 -18.531 1 43.34 332 TYR A C 1
ATOM 2578 O O . TYR A 1 332 ? 13.461 -14.508 -18.578 1 43.34 332 TYR A O 1
ATOM 2586 N N . THR A 1 333 ? 15.148 -13.398 -19.672 1 43.19 333 THR A N 1
ATOM 2587 C CA . THR A 1 333 ? 14.352 -13.383 -20.891 1 43.19 333 THR A CA 1
ATOM 2588 C C . THR A 1 333 ? 14.867 -14.43 -21.875 1 43.19 333 THR A C 1
ATOM 2590 O O . THR A 1 333 ? 14.617 -14.328 -23.078 1 43.19 333 THR A O 1
ATOM 2593 N N . ALA A 1 334 ? 15.656 -15.305 -21.359 1 40.81 334 ALA A N 1
ATOM 2594 C CA . ALA A 1 334 ? 16.078 -16.281 -22.375 1 40.81 334 ALA A CA 1
ATOM 2595 C C . ALA A 1 334 ? 14.953 -17.234 -22.703 1 40.81 334 ALA A C 1
ATOM 2597 O O . ALA A 1 334 ? 14.367 -17.859 -21.812 1 40.81 334 ALA A O 1
ATOM 2598 N N . ARG A 1 335 ? 14.258 -17.078 -24.047 1 35.59 335 ARG A N 1
ATOM 2599 C CA . ARG A 1 335 ? 13.211 -17.938 -24.594 1 35.59 335 ARG A CA 1
ATOM 2600 C C . ARG A 1 335 ? 13.75 -19.344 -24.891 1 35.59 335 ARG A C 1
ATOM 2602 O O . ARG A 1 335 ? 14.922 -19.5 -25.219 1 35.59 335 ARG A O 1
ATOM 2609 N N . MET B 1 1 ? 20.062 36.188 -7.668 1 51.19 1 MET B N 1
ATOM 2610 C CA . MET B 1 1 ? 19.047 35.188 -7.969 1 51.19 1 MET B CA 1
ATOM 2611 C C . MET B 1 1 ? 18.547 34.5 -6.688 1 51.19 1 MET B C 1
ATOM 2613 O O . MET B 1 1 ? 19.328 34.312 -5.75 1 51.19 1 MET B O 1
ATOM 2617 N N . GLN B 1 2 ? 17.297 34.562 -6.355 1 64.88 2 GLN B N 1
ATOM 2618 C CA . GLN B 1 2 ? 16.766 34.062 -5.086 1 64.88 2 GLN B CA 1
ATOM 2619 C C . GLN B 1 2 ? 17.156 32.625 -4.855 1 64.88 2 GLN B C 1
ATOM 2621 O O . GLN B 1 2 ? 17.031 31.781 -5.762 1 64.88 2 GLN B O 1
ATOM 2626 N N . LEU B 1 3 ? 17.938 32.406 -3.797 1 89.44 3 LEU B N 1
ATOM 2627 C CA . LEU B 1 3 ? 18.438 31.078 -3.506 1 89.44 3 LEU B CA 1
ATOM 2628 C C . LEU B 1 3 ? 17.438 30.297 -2.66 1 89.44 3 LEU B C 1
ATOM 2630 O O . LEU B 1 3 ? 17.469 30.359 -1.43 1 89.44 3 LEU B O 1
ATOM 2634 N N . TYR B 1 4 ? 16.484 29.672 -3.322 1 96.12 4 TYR B N 1
ATOM 2635 C CA . TYR B 1 4 ? 15.492 28.844 -2.646 1 96.12 4 TYR B CA 1
ATOM 2636 C C . TYR B 1 4 ? 16.156 27.641 -1.992 1 96.12 4 TYR B C 1
ATOM 2638 O O . TYR B 1 4 ? 17.062 27.031 -2.562 1 96.12 4 TYR B O 1
ATOM 2646 N N . ASN B 1 5 ? 15.648 27.328 -0.772 1 98.38 5 ASN B N 1
ATOM 2647 C CA . ASN B 1 5 ? 16.25 26.156 -0.129 1 98.38 5 ASN B CA 1
ATOM 2648 C C . ASN B 1 5 ? 15.203 25.094 0.182 1 98.38 5 ASN B C 1
ATOM 2650 O O . ASN B 1 5 ? 15.547 23.969 0.574 1 98.38 5 ASN B O 1
ATOM 2654 N N . VAL B 1 6 ? 13.891 25.422 0.037 1 98.88 6 VAL B N 1
ATOM 2655 C CA . VAL B 1 6 ? 12.812 24.453 0.229 1 98.88 6 VAL B CA 1
ATOM 2656 C C . VAL B 1 6 ? 11.898 24.453 -0.994 1 98.88 6 VAL B C 1
ATOM 2658 O O . VAL B 1 6 ? 11.445 25.5 -1.436 1 98.88 6 VAL B O 1
ATOM 2661 N N . LEU B 1 7 ? 11.68 23.344 -1.592 1 98.94 7 LEU B N 1
ATOM 2662 C CA . LEU B 1 7 ? 10.648 23.172 -2.605 1 98.94 7 LEU B CA 1
ATOM 2663 C C . LEU B 1 7 ? 9.344 22.703 -1.977 1 98.94 7 LEU B C 1
ATOM 2665 O O . LEU B 1 7 ? 9.32 21.719 -1.244 1 98.94 7 LEU B O 1
ATOM 2669 N N . VAL B 1 8 ? 8.273 23.406 -2.195 1 98.94 8 VAL B N 1
ATOM 2670 C CA . VAL B 1 8 ? 6.941 23.047 -1.718 1 98.94 8 VAL B CA 1
ATOM 2671 C C . VAL B 1 8 ? 6.023 22.766 -2.906 1 98.94 8 VAL B C 1
ATOM 2673 O O . VAL B 1 8 ? 5.82 23.641 -3.754 1 98.94 8 VAL B O 1
ATOM 2676 N N . THR B 1 9 ? 5.543 21.547 -3.012 1 98.94 9 THR B N 1
ATOM 2677 C CA . THR B 1 9 ? 4.516 21.281 -4.012 1 98.94 9 THR B CA 1
ATOM 2678 C C . THR B 1 9 ? 3.123 21.531 -3.441 1 98.94 9 THR B C 1
ATOM 2680 O O . THR B 1 9 ? 2.91 21.406 -2.234 1 98.94 9 THR B O 1
ATOM 2683 N N . GLY B 1 10 ? 2.16 21.844 -4.332 1 98.38 10 GLY B N 1
ATOM 2684 C CA . GLY B 1 10 ? 0.822 22.172 -3.869 1 98.38 10 GLY B CA 1
ATOM 2685 C C . GLY B 1 10 ? 0.748 23.531 -3.188 1 98.38 10 GLY B C 1
ATOM 2686 O O . GLY B 1 10 ? 0.013 23.688 -2.213 1 98.38 10 GLY B O 1
ATOM 2687 N N . SER B 1 11 ? 1.493 24.469 -3.654 1 98.25 11 SER B N 1
ATOM 2688 C CA . SER B 1 11 ? 1.7 25.75 -2.973 1 98.25 11 SER B CA 1
ATOM 2689 C C . SER B 1 11 ? 0.437 26.594 -3 1 98.25 11 SER B C 1
ATOM 2691 O O . SER B 1 11 ? 0.316 27.562 -2.242 1 98.25 11 SER B O 1
ATOM 2693 N N . ALA B 1 12 ? -0.521 26.266 -3.904 1 96.81 12 ALA B N 1
ATOM 2694 C CA . ALA B 1 12 ? -1.758 27.031 -4 1 96.81 12 ALA B CA 1
ATOM 2695 C C . ALA B 1 12 ? -2.836 26.453 -3.086 1 96.81 12 ALA B C 1
ATOM 2697 O O . ALA B 1 12 ? -3.883 27.078 -2.885 1 96.81 12 ALA B O 1
ATOM 2698 N N . GLY B 1 13 ? -2.588 25.281 -2.549 1 95.56 13 GLY B N 1
ATOM 2699 C CA . GLY B 1 13 ? -3.557 24.641 -1.676 1 95.56 13 GLY B CA 1
ATOM 2700 C C . GLY B 1 13 ? -3.541 25.188 -0.261 1 95.56 13 GLY B C 1
ATOM 2701 O O . GLY B 1 13 ? -2.787 26.109 0.042 1 95.56 13 GLY B O 1
ATOM 2702 N N . HIS B 1 14 ? -4.355 24.578 0.598 1 95.5 14 HIS B N 1
ATOM 2703 C CA . HIS B 1 14 ? -4.527 25.031 1.973 1 95.5 14 HIS B CA 1
ATOM 2704 C C . HIS B 1 14 ? -3.223 24.922 2.756 1 95.5 14 HIS B C 1
ATOM 2706 O O . HIS B 1 14 ? -2.689 25.938 3.229 1 95.5 14 HIS B O 1
ATOM 2712 N N . LEU B 1 15 ? -2.67 23.75 2.871 1 97.69 15 LEU B N 1
ATOM 2713 C CA . LEU B 1 15 ? -1.422 23.562 3.604 1 97.69 15 LEU B CA 1
ATOM 2714 C C . LEU B 1 15 ? -0.254 24.203 2.865 1 97.69 15 LEU B C 1
ATOM 2716 O O . LEU B 1 15 ? 0.64 24.781 3.49 1 97.69 15 LEU B O 1
ATOM 2720 N N . GLY B 1 16 ? -0.265 24.062 1.519 1 98.06 16 GLY B N 1
ATOM 2721 C CA . GLY B 1 16 ? 0.793 24.672 0.738 1 98.06 16 GLY B CA 1
ATOM 2722 C C . GLY B 1 16 ? 0.924 26.172 0.989 1 98.06 16 GLY B C 1
ATOM 2723 O O . GLY B 1 16 ? 2.027 26.672 1.215 1 98.06 16 GLY B O 1
ATOM 2724 N N . ARG B 1 17 ? -0.218 26.828 0.976 1 97.19 17 ARG B N 1
ATOM 2725 C CA . ARG B 1 17 ? -0.219 28.266 1.257 1 97.19 17 ARG B CA 1
ATOM 2726 C C . ARG B 1 17 ? 0.325 28.547 2.652 1 97.19 17 ARG B C 1
ATOM 2728 O O . ARG B 1 17 ? 1.142 29.453 2.834 1 97.19 17 ARG B O 1
ATOM 2735 N N . ALA B 1 18 ? -0.119 27.781 3.631 1 98.19 18 ALA B N 1
ATOM 2736 C CA . ALA B 1 18 ? 0.357 27.953 5 1 98.19 18 ALA B CA 1
ATOM 2737 C C . ALA B 1 18 ? 1.875 27.812 5.074 1 98.19 18 ALA B C 1
ATOM 2739 O O . ALA B 1 18 ? 2.545 28.609 5.734 1 98.19 18 ALA B O 1
ATOM 2740 N N . LEU B 1 19 ? 2.402 26.828 4.383 1 98.81 19 LEU B N 1
ATOM 2741 C CA . LEU B 1 19 ? 3.842 26.594 4.359 1 98.81 19 LEU B CA 1
ATOM 2742 C C . LEU B 1 19 ? 4.574 27.766 3.713 1 98.81 19 LEU B C 1
ATOM 2744 O O . LEU B 1 19 ? 5.551 28.281 4.266 1 98.81 19 LEU B O 1
ATOM 2748 N N . MET B 1 20 ? 4.031 28.219 2.592 1 98.56 20 MET B N 1
ATOM 2749 C CA . MET B 1 20 ? 4.668 29.312 1.853 1 98.56 20 MET B CA 1
ATOM 2750 C C . MET B 1 20 ? 4.68 30.594 2.678 1 98.56 20 MET B C 1
ATOM 2752 O O . MET B 1 20 ? 5.617 31.391 2.584 1 98.56 20 MET B O 1
ATOM 2756 N N . LEU B 1 21 ? 3.695 30.781 3.508 1 97.75 21 LEU B N 1
ATOM 2757 C CA . LEU B 1 21 ? 3.59 31.969 4.348 1 97.75 21 LEU B CA 1
ATOM 2758 C C . LEU B 1 21 ? 4.492 31.844 5.57 1 97.75 21 LEU B C 1
ATOM 2760 O O . LEU B 1 21 ? 5.094 32.844 5.996 1 97.75 21 LEU B O 1
ATOM 2764 N N . ALA B 1 22 ? 4.648 30.688 6.121 1 98.44 22 ALA B N 1
ATOM 2765 C CA . ALA B 1 22 ? 5.281 30.516 7.426 1 98.44 22 ALA B CA 1
ATOM 2766 C C . ALA B 1 22 ? 6.785 30.297 7.277 1 98.44 22 ALA B C 1
ATOM 2768 O O . ALA B 1 22 ? 7.566 30.75 8.125 1 98.44 22 ALA B O 1
ATOM 2769 N N . LEU B 1 23 ? 7.234 29.688 6.223 1 98.56 23 LEU B N 1
ATOM 2770 C CA . LEU B 1 23 ? 8.602 29.188 6.094 1 98.56 23 LEU B CA 1
ATOM 2771 C C . LEU B 1 23 ? 9.602 30.344 6.121 1 98.56 23 LEU B C 1
ATOM 2773 O O . LEU B 1 23 ? 10.648 30.25 6.762 1 98.56 23 LEU B O 1
ATOM 2777 N N . PRO B 1 24 ? 9.297 31.547 5.508 1 97.88 24 PRO B N 1
ATOM 2778 C CA . PRO B 1 24 ? 10.266 32.625 5.551 1 97.88 24 PRO B CA 1
ATOM 2779 C C . PRO B 1 24 ? 10.578 33.094 6.973 1 97.88 24 PRO B C 1
ATOM 2781 O O . PRO B 1 24 ? 11.742 33.312 7.312 1 97.88 24 PRO B O 1
ATOM 2784 N N . SER B 1 25 ? 9.57 33.125 7.82 1 97.19 25 SER B N 1
ATOM 2785 C CA . SER B 1 25 ? 9.773 33.562 9.195 1 97.19 25 SER B CA 1
ATOM 2786 C C . SER B 1 25 ? 10.539 32.531 10 1 97.19 25 SER B C 1
ATOM 2788 O O . SER B 1 25 ? 11.07 32.844 11.07 1 97.19 25 SER B O 1
ATOM 2790 N N . LEU B 1 26 ? 10.602 31.344 9.508 1 96.81 26 LEU B N 1
ATOM 2791 C CA . LEU B 1 26 ? 11.312 30.266 10.18 1 96.81 26 LEU B CA 1
ATOM 2792 C C . LEU B 1 26 ? 12.719 30.109 9.617 1 96.81 26 LEU B C 1
ATOM 2794 O O . LEU B 1 26 ? 13.422 29.156 9.953 1 96.81 26 LEU B O 1
ATOM 2798 N N . GLY B 1 27 ? 13.133 31 8.703 1 96.56 27 GLY B N 1
ATOM 2799 C CA . GLY B 1 27 ? 14.5 31.062 8.211 1 96.56 27 GLY B CA 1
ATOM 2800 C C . GLY B 1 27 ? 14.695 30.328 6.898 1 96.56 27 GLY B C 1
ATOM 2801 O O . GLY B 1 27 ? 15.828 30.078 6.484 1 96.56 27 GLY B O 1
ATOM 2802 N N . TYR B 1 28 ? 13.602 29.938 6.266 1 98.25 28 TYR B N 1
ATOM 2803 C CA . TYR B 1 28 ? 13.695 29.219 4.996 1 98.25 28 TYR B CA 1
ATOM 2804 C C . TYR B 1 28 ? 13.273 30.109 3.836 1 98.25 28 TYR B C 1
ATOM 2806 O O . TYR B 1 28 ? 12.602 31.125 4.035 1 98.25 28 TYR B O 1
ATOM 2814 N N . THR B 1 29 ? 13.703 29.812 2.641 1 98.44 29 THR B N 1
ATOM 2815 C CA . THR B 1 29 ? 13.297 30.469 1.405 1 98.44 29 THR B CA 1
ATOM 2816 C C . THR B 1 29 ? 12.617 29.484 0.466 1 98.44 29 THR B C 1
ATOM 2818 O O . THR B 1 29 ? 13.273 28.828 -0.345 1 98.44 29 THR B O 1
ATOM 2821 N N . PRO B 1 30 ? 11.297 29.469 0.514 1 98.69 30 PRO B N 1
ATOM 2822 C CA . PRO B 1 30 ? 10.586 28.406 -0.211 1 98.69 30 PRO B CA 1
ATOM 2823 C C . PRO B 1 30 ? 10.305 28.781 -1.666 1 98.69 30 PRO B C 1
ATOM 2825 O O . PRO B 1 30 ? 10.094 29.953 -1.978 1 98.69 30 PRO B O 1
ATOM 2828 N N . LEU B 1 31 ? 10.398 27.797 -2.504 1 98.75 31 LEU B N 1
ATOM 2829 C CA . LEU B 1 31 ? 9.906 27.812 -3.875 1 98.75 31 LEU B CA 1
ATOM 2830 C C . LEU B 1 31 ? 8.633 26.969 -3.998 1 98.75 31 LEU B C 1
ATOM 2832 O O . LEU B 1 31 ? 8.641 25.781 -3.674 1 98.75 31 LEU B O 1
ATOM 2836 N N . GLY B 1 32 ? 7.527 27.609 -4.398 1 98.75 32 GLY B N 1
ATOM 2837 C CA . GLY B 1 32 ? 6.258 26.906 -4.516 1 98.75 32 GLY B CA 1
ATOM 2838 C C . GLY B 1 32 ? 5.906 26.547 -5.945 1 98.75 32 GLY B C 1
ATOM 2839 O O . GLY B 1 32 ? 6 27.391 -6.844 1 98.75 32 GLY B O 1
ATOM 2840 N N . ILE B 1 33 ? 5.48 25.266 -6.172 1 98.81 33 ILE B N 1
ATOM 2841 C CA . ILE B 1 33 ? 4.953 24.891 -7.477 1 98.81 33 ILE B CA 1
ATOM 2842 C C . ILE B 1 33 ? 3.516 24.391 -7.328 1 98.81 33 ILE B C 1
ATOM 2844 O O . ILE B 1 33 ? 3.158 23.797 -6.309 1 98.81 33 ILE B O 1
ATOM 2848 N N . ASP B 1 34 ? 2.748 24.641 -8.234 1 98.56 34 ASP B N 1
ATOM 2849 C CA . ASP B 1 34 ? 1.353 24.219 -8.305 1 98.56 34 ASP B CA 1
ATOM 2850 C C . ASP B 1 34 ? 0.831 24.281 -9.742 1 98.56 34 ASP B C 1
ATOM 2852 O O . ASP B 1 34 ? 1.403 24.984 -10.578 1 98.56 34 ASP B O 1
ATOM 2856 N N . ILE B 1 35 ? -0.198 23.5 -9.969 1 98 35 ILE B N 1
ATOM 2857 C CA . ILE B 1 35 ? -0.824 23.578 -11.289 1 98 35 ILE B CA 1
ATOM 2858 C C . ILE B 1 35 ? -1.632 24.875 -11.406 1 98 35 ILE B C 1
ATOM 2860 O O . ILE B 1 35 ? -1.946 25.312 -12.516 1 98 35 ILE B O 1
ATOM 2864 N N . LEU B 1 36 ? -1.998 25.5 -10.312 1 97.12 36 LEU B N 1
ATOM 2865 C CA . LEU B 1 36 ? -2.764 26.734 -10.273 1 97.12 36 LEU B CA 1
ATOM 2866 C C . LEU B 1 36 ? -1.86 27.922 -9.961 1 97.12 36 LEU B C 1
ATOM 2868 O O . LEU B 1 36 ? -1.009 27.844 -9.078 1 97.12 36 LEU B O 1
ATOM 2872 N N . PRO B 1 37 ? -2.053 28.953 -10.75 1 97.06 37 PRO B N 1
ATOM 2873 C CA . PRO B 1 37 ? -1.369 30.188 -10.344 1 97.06 37 PRO B CA 1
ATOM 2874 C C . PRO B 1 37 ? -1.925 30.766 -9.047 1 97.06 37 PRO B C 1
ATOM 2876 O O . PRO B 1 37 ? -3.127 30.672 -8.789 1 97.06 37 PRO B O 1
ATOM 2879 N N . SER B 1 38 ? -1.11 31.25 -8.219 1 96.19 38 SER B N 1
ATOM 2880 C CA . SER B 1 38 ? -1.47 31.938 -6.984 1 96.19 38 SER B CA 1
ATOM 2881 C C . SER B 1 38 ? -0.323 32.812 -6.477 1 96.19 38 SER B C 1
ATOM 2883 O O . SER B 1 38 ? 0.778 32.781 -7.031 1 96.19 38 SER B O 1
ATOM 2885 N N . THR 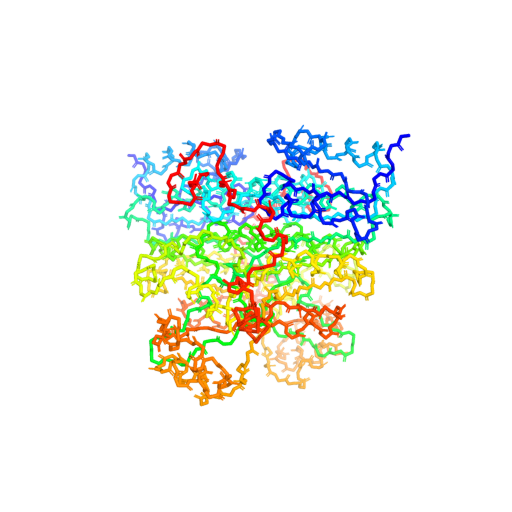B 1 39 ? -0.572 33.594 -5.414 1 95.62 39 THR B N 1
ATOM 2886 C CA . THR B 1 39 ? 0.457 34.438 -4.828 1 95.62 39 THR B CA 1
ATOM 2887 C C . THR B 1 39 ? 1.551 33.594 -4.18 1 95.62 39 THR B C 1
ATOM 2889 O O . THR B 1 39 ? 2.656 34.094 -3.932 1 95.62 39 THR B O 1
ATOM 2892 N N . THR B 1 40 ? 1.288 32.312 -3.953 1 96.94 40 THR B N 1
ATOM 2893 C CA . THR B 1 40 ? 2.252 31.438 -3.281 1 96.94 40 THR B CA 1
ATOM 2894 C C . THR B 1 40 ? 2.867 30.453 -4.266 1 96.94 40 THR B C 1
ATOM 2896 O O . THR B 1 40 ? 3.607 29.547 -3.869 1 96.94 40 THR B O 1
ATOM 2899 N N . THR B 1 41 ? 2.527 30.594 -5.578 1 97.88 41 THR B N 1
ATOM 2900 C CA . THR B 1 41 ? 3.078 29.719 -6.617 1 97.88 41 THR B CA 1
ATOM 2901 C C . THR B 1 41 ? 4.18 30.438 -7.391 1 97.88 41 THR B C 1
ATOM 2903 O O . THR B 1 41 ? 3.93 31.453 -8.047 1 97.88 41 THR B O 1
ATOM 2906 N N . SER B 1 42 ? 5.375 29.922 -7.25 1 97.88 42 SER B N 1
ATOM 2907 C CA . SER B 1 42 ? 6.516 30.484 -7.969 1 97.88 42 SER B CA 1
ATOM 2908 C C . SER B 1 42 ? 6.535 30.031 -9.422 1 97.88 42 SER B C 1
ATOM 2910 O O . SER B 1 42 ? 6.855 30.797 -10.32 1 97.88 42 SER B O 1
ATOM 2912 N N . PHE B 1 43 ? 6.301 28.766 -9.664 1 98.19 43 PHE B N 1
ATOM 2913 C CA . PHE B 1 43 ? 6.23 28.172 -11 1 98.19 43 PHE B CA 1
ATOM 2914 C C . PHE B 1 43 ? 4.961 27.344 -11.164 1 98.19 43 PHE B C 1
ATOM 2916 O O . PHE B 1 43 ? 4.656 26.5 -10.328 1 98.19 43 PHE B O 1
ATOM 2923 N N . VAL B 1 44 ? 4.266 27.641 -12.164 1 98.62 44 VAL B N 1
ATOM 2924 C CA . VAL B 1 44 ? 3.045 26.891 -12.461 1 98.62 44 VAL B CA 1
ATOM 2925 C C . VAL B 1 44 ? 3.385 25.656 -13.281 1 98.62 44 VAL B C 1
ATOM 2927 O O . VAL B 1 44 ? 4.039 25.75 -14.32 1 98.62 44 VAL B O 1
ATOM 2930 N N . GLY B 1 45 ? 3.041 24.469 -12.812 1 98.5 45 GLY B N 1
ATOM 2931 C CA . GLY B 1 45 ? 3.277 23.188 -13.469 1 98.5 45 GLY B CA 1
ATOM 2932 C C . GLY B 1 45 ? 2.9 22 -12.617 1 98.5 45 GLY B C 1
ATOM 2933 O O . GLY B 1 45 ? 2.586 22.156 -11.43 1 98.5 45 GLY B O 1
ATOM 2934 N N . SER B 1 46 ? 2.873 20.906 -13.203 1 98.5 46 SER B N 1
ATOM 2935 C CA . SER B 1 46 ? 2.486 19.672 -12.523 1 98.5 46 SER B CA 1
ATOM 2936 C C . SER B 1 46 ? 3.711 18.844 -12.141 1 98.5 46 SER B C 1
ATOM 2938 O O . SER B 1 46 ? 4.637 18.688 -12.945 1 98.5 46 SER B O 1
ATOM 2940 N N . PHE B 1 47 ? 3.705 18.359 -10.891 1 98.38 47 PHE B N 1
ATOM 2941 C CA . PHE B 1 47 ? 4.809 17.484 -10.492 1 98.38 47 PHE B CA 1
ATOM 2942 C C . PHE B 1 47 ? 4.684 16.125 -11.148 1 98.38 47 PHE B C 1
ATOM 2944 O O . PHE B 1 47 ? 5.562 15.266 -10.984 1 98.38 47 PHE B O 1
ATOM 2951 N N . THR B 1 48 ? 3.568 15.836 -11.93 1 98.06 48 THR B N 1
ATOM 2952 C CA . THR B 1 48 ? 3.465 14.617 -12.727 1 98.06 48 THR B CA 1
ATOM 2953 C C . THR B 1 48 ? 4.254 14.742 -14.023 1 98.06 48 THR B C 1
ATOM 2955 O O . THR B 1 48 ? 4.395 13.773 -14.766 1 98.06 48 THR B O 1
ATOM 2958 N N . ASP B 1 49 ? 4.688 15.93 -14.328 1 98.38 49 ASP B N 1
ATOM 2959 C CA . ASP B 1 49 ? 5.559 16.188 -15.469 1 98.38 49 ASP B CA 1
ATOM 2960 C C . ASP B 1 49 ? 7.027 16.094 -15.07 1 98.38 49 ASP B C 1
ATOM 2962 O O . ASP B 1 49 ? 7.582 17.031 -14.5 1 98.38 49 ASP B O 1
ATOM 2966 N N . ARG B 1 50 ? 7.672 15.016 -15.445 1 98.12 50 ARG B N 1
ATOM 2967 C CA . ARG B 1 50 ? 9.047 14.758 -15.023 1 98.12 50 ARG B CA 1
ATOM 2968 C C . ARG B 1 50 ? 9.984 15.852 -15.516 1 98.12 50 ARG B C 1
ATOM 2970 O O . ARG B 1 50 ? 10.891 16.281 -14.789 1 98.12 50 ARG B O 1
ATOM 2977 N N . ALA B 1 51 ? 9.797 16.25 -16.766 1 98.25 51 ALA B N 1
ATOM 2978 C CA . ALA B 1 51 ? 10.648 17.312 -17.312 1 98.25 51 ALA B CA 1
ATOM 2979 C C . ALA B 1 51 ? 10.523 18.594 -16.516 1 98.25 51 ALA B C 1
ATOM 2981 O O . ALA B 1 51 ? 11.508 19.297 -16.312 1 98.25 51 ALA B O 1
ATOM 2982 N N . PHE B 1 52 ? 9.32 18.906 -16.078 1 98.69 52 PHE B N 1
ATOM 2983 C CA . PHE B 1 52 ? 9.07 20.094 -15.266 1 98.69 52 PHE B CA 1
ATOM 2984 C C . PHE B 1 52 ? 9.797 19.984 -13.93 1 98.69 52 PHE B C 1
ATOM 2986 O O . PHE B 1 52 ? 10.484 20.922 -13.508 1 98.69 52 PHE B O 1
ATOM 2993 N N . VAL B 1 53 ? 9.703 18.859 -13.281 1 98.69 53 VAL B N 1
ATOM 2994 C CA . VAL B 1 53 ? 10.328 18.625 -11.984 1 98.69 53 VAL B CA 1
ATOM 2995 C C . VAL B 1 53 ? 11.844 18.703 -12.125 1 98.69 53 VAL B C 1
ATOM 2997 O O . VAL B 1 53 ? 12.516 19.359 -11.32 1 98.69 53 VAL B O 1
ATOM 3000 N N . GLU B 1 54 ? 12.344 18.031 -13.148 1 98.12 54 GLU B N 1
ATOM 3001 C CA . GLU B 1 54 ? 13.773 18.078 -13.422 1 98.12 54 GLU B CA 1
ATOM 3002 C C . GLU B 1 54 ? 14.266 19.5 -13.617 1 98.12 54 GLU B C 1
ATOM 3004 O O . GLU B 1 54 ? 15.312 19.891 -13.094 1 98.12 54 GLU B O 1
ATOM 3009 N N . HIS B 1 55 ? 13.516 20.234 -14.375 1 98.06 55 HIS B N 1
ATOM 3010 C CA . HIS B 1 55 ? 13.859 21.641 -14.648 1 98.06 55 HIS B CA 1
ATOM 3011 C C . HIS B 1 55 ? 13.914 22.438 -13.352 1 98.06 55 HIS B C 1
ATOM 3013 O O . HIS B 1 55 ? 14.875 23.188 -13.125 1 98.06 55 HIS B O 1
ATOM 3019 N N . ILE B 1 56 ? 12.938 22.297 -12.484 1 98.38 56 ILE B N 1
ATOM 3020 C CA . ILE B 1 56 ? 12.867 23.047 -11.234 1 98.38 56 ILE B CA 1
ATOM 3021 C C . ILE B 1 56 ? 14.086 22.719 -10.367 1 98.38 56 ILE B C 1
ATOM 3023 O O . ILE B 1 56 ? 14.758 23.625 -9.867 1 98.38 56 ILE B O 1
ATOM 3027 N N . LEU B 1 57 ? 14.406 21.453 -10.219 1 98.06 57 LEU B N 1
ATOM 3028 C CA . LEU B 1 57 ? 15.469 21.016 -9.305 1 98.06 57 LEU B CA 1
ATOM 3029 C C . LEU B 1 57 ? 16.844 21.344 -9.883 1 98.06 57 LEU B C 1
ATOM 3031 O O . LEU B 1 57 ? 17.781 21.641 -9.141 1 98.06 57 LEU B O 1
ATOM 3035 N N . SER B 1 58 ? 16.984 21.312 -11.234 1 96.31 58 SER B N 1
ATOM 3036 C CA . SER B 1 58 ? 18.281 21.578 -11.859 1 96.31 58 SER B CA 1
ATOM 3037 C C . SER B 1 58 ? 18.594 23.062 -11.859 1 96.31 58 SER B C 1
ATOM 3039 O O . SER B 1 58 ? 19.75 23.453 -11.75 1 96.31 58 SER B O 1
ATOM 3041 N N . HIS B 1 59 ? 17.594 23.875 -11.945 1 96.5 59 HIS B N 1
ATOM 3042 C CA . HIS B 1 59 ? 17.812 25.312 -12.055 1 96.5 59 HIS B CA 1
ATOM 3043 C C . HIS B 1 59 ? 17.781 25.984 -10.68 1 96.5 59 HIS B C 1
ATOM 3045 O O . HIS B 1 59 ? 18.125 27.156 -10.547 1 96.5 59 HIS B O 1
ATOM 3051 N N . ASN B 1 60 ? 17.359 25.328 -9.68 1 97.56 60 ASN B N 1
ATOM 3052 C CA . ASN B 1 60 ? 17.359 25.828 -8.312 1 97.56 60 ASN B CA 1
ATOM 3053 C C . ASN B 1 60 ? 18.234 24.969 -7.398 1 97.56 60 ASN B C 1
ATOM 3055 O O . ASN B 1 60 ? 17.719 24.25 -6.535 1 97.56 60 ASN B O 1
ATOM 3059 N N . THR B 1 61 ? 19.5 25.172 -7.496 1 95.94 61 THR B N 1
ATOM 3060 C CA . THR B 1 61 ? 20.5 24.266 -6.926 1 95.94 61 THR B CA 1
ATOM 3061 C C . THR B 1 61 ? 20.594 24.453 -5.414 1 95.94 61 THR B C 1
ATOM 3063 O O . THR B 1 61 ? 21.203 23.656 -4.719 1 95.94 61 THR B O 1
ATOM 3066 N N . GLY B 1 62 ? 19.969 25.484 -4.895 1 97.19 62 GLY B N 1
ATOM 3067 C CA . GLY B 1 62 ? 19.984 25.75 -3.463 1 97.19 62 GLY B CA 1
ATOM 3068 C C . GLY B 1 62 ? 19 24.906 -2.684 1 97.19 62 GLY B C 1
ATOM 3069 O O . GLY B 1 62 ? 19.078 24.812 -1.457 1 97.19 62 GLY B O 1
ATOM 3070 N N . ILE B 1 63 ? 18.125 24.234 -3.361 1 98.31 63 ILE B N 1
ATOM 3071 C CA . ILE B 1 63 ? 17.078 23.453 -2.707 1 98.31 63 ILE B CA 1
ATOM 3072 C C . ILE B 1 63 ? 17.703 22.281 -1.95 1 98.31 63 ILE B C 1
ATOM 3074 O O . ILE B 1 63 ? 18.438 21.469 -2.535 1 98.31 63 ILE B O 1
ATOM 3078 N N . ARG B 1 64 ? 17.406 22.266 -0.642 1 98.31 64 ARG B N 1
ATOM 3079 C CA . ARG B 1 64 ? 17.922 21.219 0.237 1 98.31 64 ARG B CA 1
ATOM 3080 C C . ARG B 1 64 ? 16.781 20.391 0.816 1 98.31 64 ARG B C 1
ATOM 3082 O O . ARG B 1 64 ? 16.984 19.25 1.252 1 98.31 64 ARG B O 1
ATOM 3089 N N . TYR B 1 65 ? 15.617 20.969 0.816 1 98.81 65 TYR B N 1
ATOM 3090 C CA . TYR B 1 65 ? 14.438 20.328 1.403 1 98.81 65 TYR B CA 1
ATOM 3091 C C . TYR B 1 65 ? 13.273 20.328 0.419 1 98.81 65 TYR B C 1
ATOM 3093 O O . TYR B 1 65 ? 13.094 21.281 -0.345 1 98.81 65 TYR B O 1
ATOM 3101 N N . ILE B 1 66 ? 12.531 19.281 0.406 1 98.94 66 ILE B N 1
ATOM 3102 C CA . ILE B 1 66 ? 11.305 19.172 -0.371 1 98.94 66 ILE B CA 1
ATOM 3103 C C . ILE B 1 66 ? 10.141 18.812 0.547 1 98.94 66 ILE B C 1
ATOM 3105 O O . ILE B 1 66 ? 10.203 17.812 1.268 1 98.94 66 ILE B O 1
ATOM 3109 N N . ILE B 1 67 ? 9.148 19.609 0.643 1 98.94 67 ILE B N 1
ATOM 3110 C CA . ILE B 1 67 ? 7.871 19.281 1.263 1 98.94 67 ILE B CA 1
ATOM 3111 C C . ILE B 1 67 ? 6.828 19.016 0.181 1 98.94 67 ILE B C 1
ATOM 3113 O O . ILE B 1 67 ? 6.402 19.938 -0.528 1 98.94 67 ILE B O 1
ATOM 3117 N N . HIS B 1 68 ? 6.461 17.797 0.065 1 98.94 68 HIS B N 1
ATOM 3118 C CA . HIS B 1 68 ? 5.469 17.391 -0.928 1 98.94 68 HIS B CA 1
ATOM 3119 C C . HIS B 1 68 ? 4.062 17.422 -0.346 1 98.94 68 HIS B C 1
ATOM 3121 O O . HIS B 1 68 ? 3.561 16.406 0.134 1 98.94 68 HIS B O 1
ATOM 3127 N N . ALA B 1 69 ? 3.42 18.516 -0.492 1 98.69 69 ALA B N 1
ATOM 3128 C CA . ALA B 1 69 ? 2.074 18.703 0.037 1 98.69 69 ALA B CA 1
ATOM 3129 C C . ALA B 1 69 ? 1.036 18.688 -1.082 1 98.69 69 ALA B C 1
ATOM 3131 O O . ALA B 1 69 ? -0.167 18.766 -0.823 1 98.69 69 ALA B O 1
ATOM 3132 N N . GLY B 1 70 ? 1.507 18.578 -2.322 1 98.06 70 GLY B N 1
ATOM 3133 C CA . GLY B 1 70 ? 0.601 18.562 -3.461 1 98.06 70 GLY B CA 1
ATOM 3134 C C . GLY B 1 70 ? -0.041 17.203 -3.693 1 98.06 70 GLY B C 1
ATOM 3135 O O . GLY B 1 70 ? 0.564 16.172 -3.408 1 98.06 70 GLY B O 1
ATOM 3136 N N . GLY B 1 71 ? -1.186 17.203 -4.281 1 97.44 71 GLY B N 1
ATOM 3137 C CA . GLY B 1 71 ? -1.895 15.984 -4.625 1 97.44 71 GLY B CA 1
ATOM 3138 C C . GLY B 1 71 ? -3.402 16.156 -4.652 1 97.44 71 GLY B C 1
ATOM 3139 O O . GLY B 1 71 ? -3.92 17.203 -4.258 1 97.44 71 GLY B O 1
ATOM 3140 N N . LEU B 1 72 ? -4.086 15.156 -5.211 1 97.5 72 LEU B N 1
ATOM 3141 C CA . LEU B 1 72 ? -5.539 15.086 -5.09 1 97.5 72 LEU B CA 1
ATOM 3142 C C . LEU B 1 72 ? -5.945 14.562 -3.721 1 97.5 72 LEU B C 1
ATOM 3144 O O . LEU B 1 72 ? -5.332 13.625 -3.201 1 97.5 72 LEU B O 1
ATOM 3148 N N . HIS B 1 73 ? -6.949 15.281 -3.135 1 94.88 73 HIS B N 1
ATOM 3149 C CA . HIS B 1 73 ? -7.414 14.969 -1.788 1 94.88 73 HIS B CA 1
ATOM 3150 C C . HIS B 1 73 ? -8.805 14.344 -1.816 1 94.88 73 HIS B C 1
ATOM 3152 O O . HIS B 1 73 ? -9.406 14.211 -2.883 1 94.88 73 HIS B O 1
ATOM 3158 N N . LYS B 1 74 ? -9.266 13.906 -0.694 1 91.38 74 LYS B N 1
ATOM 3159 C CA . LYS B 1 74 ? -10.523 13.18 -0.556 1 91.38 74 LYS B CA 1
ATOM 3160 C C . LYS B 1 74 ? -11.672 13.922 -1.237 1 91.38 74 LYS B C 1
ATOM 3162 O O . LYS B 1 74 ? -12.445 13.328 -1.992 1 91.38 74 LYS B O 1
ATOM 3167 N N . PRO B 1 75 ? -11.797 15.25 -1.085 1 88.75 75 PRO B N 1
ATOM 3168 C CA . PRO B 1 75 ? -12.906 15.953 -1.719 1 88.75 75 PRO B CA 1
ATOM 3169 C C . PRO B 1 75 ? -12.867 15.875 -3.242 1 88.75 75 PRO B C 1
ATOM 3171 O O . PRO B 1 75 ? -13.883 16.109 -3.904 1 88.75 75 PRO B O 1
ATOM 3174 N N . HIS B 1 76 ? -11.727 15.562 -3.811 1 92.5 76 HIS B N 1
ATOM 3175 C CA . HIS B 1 76 ? -11.562 15.508 -5.258 1 92.5 76 HIS B CA 1
ATOM 3176 C C . HIS B 1 76 ? -12.164 14.227 -5.832 1 92.5 76 HIS B C 1
ATOM 3178 O O . HIS B 1 76 ? -12.297 14.094 -7.051 1 92.5 76 HIS B O 1
ATOM 3184 N N . ILE B 1 77 ? -12.586 13.266 -4.992 1 92.56 77 ILE B N 1
ATOM 3185 C CA . ILE B 1 77 ? -13.109 11.984 -5.449 1 92.56 77 ILE B CA 1
ATOM 3186 C C . ILE B 1 77 ? -14.344 12.203 -6.32 1 92.56 77 ILE B C 1
ATOM 3188 O O . ILE B 1 77 ? -14.578 11.453 -7.27 1 92.56 77 ILE B O 1
ATOM 3192 N N . VAL B 1 78 ? -15.031 13.297 -6.023 1 90.44 78 VAL B N 1
ATOM 3193 C CA . VAL B 1 78 ? -16.266 13.539 -6.754 1 90.44 78 VAL B CA 1
ATOM 3194 C C . VAL B 1 78 ? -15.961 14.227 -8.086 1 90.44 78 VAL B C 1
ATOM 3196 O O . VAL B 1 78 ? -16.766 14.172 -9.016 1 90.44 78 VAL B O 1
ATOM 3199 N N . SER B 1 79 ? -14.797 14.836 -8.203 1 93.44 79 SER B N 1
ATOM 3200 C CA . SER B 1 79 ? -14.523 15.672 -9.367 1 93.44 79 SER B CA 1
ATOM 3201 C C . SER B 1 79 ? -13.445 15.055 -10.25 1 93.44 79 SER B C 1
ATOM 3203 O O . SER B 1 79 ? -13.266 15.469 -11.398 1 93.44 79 SER B O 1
ATOM 3205 N N . HIS B 1 80 ? -12.68 14.133 -9.781 1 96.25 80 HIS B N 1
ATOM 3206 C CA . HIS B 1 80 ? -11.586 13.531 -10.531 1 96.25 80 HIS B CA 1
ATOM 3207 C C . HIS B 1 80 ? -11.75 12.016 -10.633 1 96.25 80 HIS B C 1
ATOM 3209 O O . HIS B 1 80 ? -12.336 11.391 -9.742 1 96.25 80 HIS B O 1
ATOM 3215 N N . SER B 1 81 ? -11.234 11.492 -11.719 1 96.56 81 SER B N 1
ATOM 3216 C CA . SER B 1 81 ? -11.289 10.039 -11.906 1 96.56 81 SER B CA 1
ATOM 3217 C C . SER B 1 81 ? -10.289 9.336 -11 1 96.56 81 SER B C 1
ATOM 3219 O O . SER B 1 81 ? -9.344 9.953 -10.508 1 96.56 81 SER B O 1
ATOM 3221 N N . ARG B 1 82 ? -10.539 8.094 -10.742 1 97.12 82 ARG B N 1
ATOM 3222 C CA . ARG B 1 82 ? -9.602 7.285 -9.969 1 97.12 82 ARG B CA 1
ATOM 3223 C C . ARG B 1 82 ? -8.242 7.207 -10.664 1 97.12 82 ARG B C 1
ATOM 3225 O O . ARG B 1 82 ? -7.203 7.18 -10.008 1 97.12 82 ARG B O 1
ATOM 3232 N N . GLU B 1 83 ? -8.234 7.176 -12.008 1 97.12 83 GLU B N 1
ATOM 3233 C CA . GLU B 1 83 ? -6.996 7.215 -12.781 1 97.12 83 GLU B CA 1
ATOM 3234 C C . GLU B 1 83 ? -6.203 8.484 -12.484 1 97.12 83 GLU B C 1
ATOM 3236 O O . GLU B 1 83 ? -4.977 8.445 -12.375 1 97.12 83 GLU B O 1
ATOM 3241 N N . GLU B 1 84 ? -6.91 9.578 -12.367 1 97.69 84 GLU B N 1
ATOM 3242 C CA . GLU B 1 84 ? -6.258 10.852 -12.062 1 97.69 84 GLU B CA 1
ATOM 3243 C C . GLU B 1 84 ? -5.621 10.82 -10.672 1 97.69 84 GLU B C 1
ATOM 3245 O O . GLU B 1 84 ? -4.543 11.375 -10.469 1 97.69 84 GLU B O 1
ATOM 3250 N N . PHE B 1 85 ? -6.293 10.188 -9.75 1 98.44 85 PHE B N 1
ATOM 3251 C CA . PHE B 1 85 ? -5.719 10.039 -8.414 1 98.44 85 PHE B CA 1
ATOM 3252 C C . PHE B 1 85 ? -4.414 9.258 -8.477 1 98.44 85 PHE B C 1
ATOM 3254 O O . PHE B 1 85 ? -3.418 9.656 -7.863 1 98.44 85 PHE B O 1
ATOM 3261 N N . ILE B 1 86 ? -4.406 8.125 -9.188 1 98.62 86 ILE B N 1
ATOM 3262 C CA . ILE B 1 86 ? -3.209 7.297 -9.297 1 98.62 86 ILE B CA 1
ATOM 3263 C C . ILE B 1 86 ? -2.096 8.086 -9.977 1 98.62 86 ILE B C 1
ATOM 3265 O O . ILE B 1 86 ? -0.96 8.117 -9.492 1 98.62 86 ILE B O 1
ATOM 3269 N N . ASN B 1 87 ? -2.434 8.742 -11.047 1 98.12 87 ASN B N 1
ATOM 3270 C CA . ASN B 1 87 ? -1.43 9.516 -11.773 1 98.12 87 ASN B CA 1
ATOM 3271 C C . ASN B 1 87 ? -0.838 10.617 -10.906 1 98.12 87 ASN B C 1
ATOM 3273 O O . ASN B 1 87 ? 0.382 10.789 -10.852 1 98.12 87 ASN B O 1
ATOM 3277 N N . THR B 1 88 ? -1.653 11.344 -10.227 1 98.56 88 THR B N 1
ATOM 3278 C CA . THR B 1 88 ? -1.202 12.5 -9.461 1 98.56 88 THR B CA 1
ATOM 3279 C C . THR B 1 88 ? -0.492 12.055 -8.18 1 98.56 88 THR B C 1
ATOM 3281 O O . THR B 1 88 ? 0.684 12.367 -7.98 1 98.56 88 THR B O 1
ATOM 3284 N N . ASN B 1 89 ? -1.142 11.273 -7.375 1 98.81 89 ASN B N 1
ATOM 3285 C CA . ASN B 1 89 ? -0.636 10.992 -6.035 1 98.81 89 ASN B CA 1
ATOM 3286 C C . ASN B 1 89 ? 0.439 9.906 -6.055 1 98.81 89 ASN B C 1
ATOM 3288 O O . ASN B 1 89 ? 1.357 9.922 -5.234 1 98.81 89 ASN B O 1
ATOM 3292 N N . VAL B 1 90 ? 0.312 8.914 -6.98 1 98.81 90 VAL B N 1
ATOM 3293 C CA . VAL B 1 90 ? 1.27 7.809 -7 1 98.81 90 VAL B CA 1
ATOM 3294 C C . VAL B 1 90 ? 2.402 8.125 -7.973 1 98.81 90 VAL B C 1
ATOM 3296 O O . VAL B 1 90 ? 3.543 8.344 -7.559 1 98.81 90 VAL B O 1
ATOM 3299 N N . THR B 1 91 ? 2.064 8.289 -9.25 1 98.69 91 THR B N 1
ATOM 3300 C CA . THR B 1 91 ? 3.078 8.539 -10.266 1 98.69 91 THR B CA 1
ATOM 3301 C C . THR B 1 91 ? 3.793 9.859 -10.008 1 98.69 91 THR B C 1
ATOM 3303 O O . THR B 1 91 ? 5.02 9.945 -10.125 1 98.69 91 THR B O 1
ATOM 3306 N N . GLY B 1 92 ? 3.012 10.891 -9.672 1 98.81 92 GLY B N 1
ATOM 3307 C CA . GLY B 1 92 ? 3.611 12.18 -9.383 1 98.81 92 GLY B CA 1
ATOM 3308 C C . GLY B 1 92 ? 4.609 12.133 -8.242 1 98.81 92 GLY B C 1
ATOM 3309 O O . GLY B 1 92 ? 5.695 12.703 -8.328 1 98.81 92 GLY B O 1
ATOM 3310 N N . THR B 1 93 ? 4.23 11.445 -7.125 1 98.88 93 THR B N 1
ATOM 3311 C CA . THR B 1 93 ? 5.148 11.297 -6.004 1 98.88 93 THR B CA 1
ATOM 3312 C C . THR B 1 93 ? 6.402 10.539 -6.43 1 98.88 93 THR B C 1
ATOM 3314 O O . THR B 1 93 ? 7.516 10.906 -6.055 1 98.88 93 THR B O 1
ATOM 3317 N N . MET B 1 94 ? 6.215 9.477 -7.211 1 98.69 94 MET B N 1
ATOM 3318 C CA . MET B 1 94 ? 7.344 8.688 -7.699 1 98.69 94 MET B CA 1
ATOM 3319 C C . MET B 1 94 ? 8.312 9.562 -8.484 1 98.69 94 MET B C 1
ATOM 3321 O O . MET B 1 94 ? 9.523 9.508 -8.266 1 98.69 94 MET B O 1
ATOM 3325 N N . ILE B 1 95 ? 7.793 10.367 -9.375 1 98.62 95 ILE B N 1
ATOM 3326 C CA . ILE B 1 95 ? 8.617 11.242 -10.195 1 98.62 95 ILE B CA 1
ATOM 3327 C C . ILE B 1 95 ? 9.406 12.203 -9.305 1 98.62 95 ILE B C 1
ATOM 3329 O O . ILE B 1 95 ? 10.617 12.352 -9.469 1 98.62 95 ILE B O 1
ATOM 3333 N N . LEU B 1 96 ? 8.727 12.82 -8.359 1 98.75 96 LEU B N 1
ATOM 3334 C CA . LEU B 1 96 ? 9.344 13.805 -7.484 1 98.75 96 LEU B CA 1
ATOM 3335 C C . LEU B 1 96 ? 10.461 13.172 -6.66 1 98.75 96 LEU B C 1
ATOM 3337 O O . LEU B 1 96 ? 11.562 13.719 -6.578 1 98.75 96 LEU B O 1
ATOM 3341 N N . VAL B 1 97 ? 10.172 12.055 -6.062 1 97.94 97 VAL B N 1
ATOM 3342 C CA . VAL B 1 97 ? 11.156 11.438 -5.172 1 97.94 97 VAL B CA 1
ATOM 3343 C C . VAL B 1 97 ? 12.305 10.852 -5.992 1 97.94 97 VAL B C 1
ATOM 3345 O O . VAL B 1 97 ? 13.453 10.867 -5.551 1 97.94 97 VAL B O 1
ATOM 3348 N N . ASP B 1 98 ? 12.031 10.328 -7.227 1 97.12 98 ASP B N 1
ATOM 3349 C CA . ASP B 1 98 ? 13.078 9.852 -8.125 1 97.12 98 ASP B CA 1
ATOM 3350 C C . ASP B 1 98 ? 14.047 10.977 -8.484 1 97.12 98 ASP B C 1
ATOM 3352 O O . ASP B 1 98 ? 15.266 10.805 -8.398 1 97.12 98 ASP B O 1
ATOM 3356 N N . GLU B 1 99 ? 13.469 12.086 -8.883 1 98.06 99 GLU B N 1
ATOM 3357 C CA . GLU B 1 99 ? 14.297 13.219 -9.281 1 98.06 99 GLU B CA 1
ATOM 3358 C C . GLU B 1 99 ? 15.078 13.773 -8.102 1 98.06 99 GLU B C 1
ATOM 3360 O O . GLU B 1 99 ? 16.219 14.203 -8.25 1 98.06 99 GLU B O 1
ATOM 3365 N N . ALA B 1 100 ? 14.461 13.781 -6.914 1 98.25 100 ALA B N 1
ATOM 3366 C CA . ALA B 1 100 ? 15.156 14.195 -5.699 1 98.25 100 ALA B CA 1
ATOM 3367 C C . ALA B 1 100 ? 16.328 13.273 -5.402 1 98.25 100 ALA B C 1
ATOM 3369 O O . ALA B 1 100 ? 17.422 13.734 -5.074 1 98.25 100 ALA B O 1
ATOM 3370 N N . ALA B 1 101 ? 16.109 11.992 -5.523 1 97 101 ALA B N 1
ATOM 3371 C CA . ALA B 1 101 ? 17.109 10.984 -5.18 1 97 101 ALA B CA 1
ATOM 3372 C C . ALA B 1 101 ? 18.312 11.055 -6.117 1 97 101 ALA B C 1
ATOM 3374 O O . ALA B 1 101 ? 19.438 10.727 -5.73 1 97 101 ALA B O 1
ATOM 3375 N N . LYS B 1 102 ? 18.094 11.539 -7.324 1 96.12 102 LYS B N 1
ATOM 3376 C CA . LYS B 1 102 ? 19.156 11.648 -8.32 1 96.12 102 LYS B CA 1
ATOM 3377 C C . LYS B 1 102 ? 20.172 12.711 -7.926 1 96.12 102 LYS B C 1
ATOM 3379 O O . LYS B 1 102 ? 21.281 12.742 -8.469 1 96.12 102 LYS B O 1
ATOM 3384 N N . LEU B 1 103 ? 19.828 13.562 -7.082 1 95.81 103 LEU B N 1
ATOM 3385 C CA . LEU B 1 103 ? 20.641 14.734 -6.805 1 95.81 103 LEU B CA 1
ATOM 3386 C C . LEU B 1 103 ? 21.719 14.414 -5.77 1 95.81 103 LEU B C 1
ATOM 3388 O O . LEU B 1 103 ? 22.375 15.32 -5.25 1 95.81 103 LEU B O 1
ATOM 3392 N N . ASN B 1 104 ? 22.125 13.148 -5.645 1 83.5 104 ASN B N 1
ATOM 3393 C CA . ASN B 1 104 ? 23.312 12.602 -4.996 1 83.5 104 ASN B CA 1
ATOM 3394 C C . ASN B 1 104 ? 23.547 13.242 -3.633 1 83.5 104 ASN B C 1
ATOM 3396 O O . ASN B 1 104 ? 24.625 13.797 -3.387 1 83.5 104 ASN B O 1
ATOM 3400 N N . GLY B 1 105 ? 22.656 13.305 -2.689 1 90.5 105 GLY B N 1
ATOM 3401 C CA . GLY B 1 105 ? 22.875 13.758 -1.328 1 90.5 105 GLY B CA 1
ATOM 3402 C C . GLY B 1 105 ? 22.547 15.227 -1.128 1 90.5 105 GLY B C 1
ATOM 3403 O O . GLY B 1 105 ? 22.594 15.727 -0.003 1 90.5 105 GLY B O 1
ATOM 3404 N N . ARG B 1 106 ? 22.219 15.984 -2.154 1 96.75 106 ARG B N 1
ATOM 3405 C CA . ARG B 1 106 ? 21.844 17.391 -2.037 1 96.75 106 ARG B CA 1
ATOM 3406 C C . ARG B 1 106 ? 20.594 17.562 -1.198 1 96.75 106 ARG B C 1
ATOM 3408 O O . ARG B 1 106 ? 20.516 18.453 -0.345 1 96.75 106 ARG B O 1
ATOM 3415 N N . ILE B 1 107 ? 19.672 16.688 -1.487 1 98.56 107 ILE B N 1
ATOM 3416 C CA . ILE B 1 107 ? 18.406 16.766 -0.747 1 98.56 107 ILE B CA 1
ATOM 3417 C C . ILE B 1 107 ? 18.578 16.141 0.634 1 98.56 107 ILE B C 1
ATOM 3419 O O . ILE B 1 107 ? 18.875 14.945 0.748 1 98.56 107 ILE B O 1
ATOM 3423 N N . GLU B 1 108 ? 18.344 16.969 1.616 1 98.44 108 GLU B N 1
ATOM 3424 C CA . GLU B 1 108 ? 18.609 16.547 2.992 1 98.44 108 GLU B CA 1
ATOM 3425 C C . GLU B 1 108 ? 17.328 16.016 3.648 1 98.44 108 GLU B C 1
ATOM 3427 O O . GLU B 1 108 ? 17.406 15.352 4.688 1 98.44 108 GLU B O 1
ATOM 3432 N N . ALA B 1 109 ? 16.25 16.375 3.061 1 98.81 109 ALA B N 1
ATOM 3433 C CA . ALA B 1 109 ? 14.984 15.867 3.57 1 98.81 109 ALA B CA 1
ATOM 3434 C C . ALA B 1 109 ? 13.906 15.898 2.484 1 98.81 109 ALA B C 1
ATOM 3436 O O . ALA B 1 109 ? 13.742 16.906 1.79 1 98.81 109 ALA B O 1
ATOM 3437 N N . PHE B 1 110 ? 13.281 14.828 2.256 1 98.88 110 PHE B N 1
ATOM 3438 C CA . PHE B 1 110 ? 12.031 14.727 1.519 1 98.88 110 PHE B CA 1
ATOM 3439 C C . PHE B 1 110 ? 10.867 14.445 2.463 1 98.88 110 PHE B C 1
ATOM 3441 O O . PHE B 1 110 ? 10.781 13.359 3.037 1 98.88 110 PHE B O 1
ATOM 3448 N N . VAL B 1 111 ? 9.961 15.398 2.672 1 98.94 111 VAL B N 1
ATOM 3449 C CA . VAL B 1 111 ? 8.812 15.266 3.564 1 98.94 111 VAL B CA 1
ATOM 3450 C C . VAL B 1 111 ? 7.547 15.031 2.746 1 98.94 111 VAL B C 1
ATOM 3452 O O . VAL B 1 111 ? 7.133 15.898 1.972 1 98.94 111 VAL B O 1
ATOM 3455 N N . LEU B 1 112 ? 6.961 13.883 2.867 1 98.94 112 LEU B N 1
ATOM 3456 C CA . LEU B 1 112 ? 5.66 13.602 2.264 1 98.94 112 LEU B CA 1
ATOM 3457 C C . LEU B 1 112 ? 4.531 13.922 3.238 1 98.94 112 LEU B C 1
ATOM 3459 O O . LEU B 1 112 ? 4.465 13.336 4.324 1 98.94 112 LEU B O 1
ATOM 3463 N N . VAL B 1 113 ? 3.711 14.82 2.879 1 98.88 113 VAL B N 1
ATOM 3464 C CA . VAL B 1 113 ? 2.486 15.055 3.635 1 98.88 113 VAL B CA 1
ATOM 3465 C C . VAL B 1 113 ? 1.432 14.023 3.24 1 98.88 113 VAL B C 1
ATOM 3467 O O . VAL B 1 113 ? 0.857 14.102 2.152 1 98.88 113 VAL B O 1
ATOM 3470 N N . SER B 1 114 ? 1.26 13.062 4.055 1 98.69 114 SER B N 1
ATOM 3471 C CA . SER B 1 114 ? 0.219 12.047 3.896 1 98.69 114 SER B CA 1
ATOM 3472 C C . SER B 1 114 ? -0.973 12.336 4.805 1 98.69 114 SER B C 1
ATOM 3474 O O . SER B 1 114 ? -1.275 13.492 5.094 1 98.69 114 SER B O 1
ATOM 3476 N N . THR B 1 115 ? -1.761 11.352 5.16 1 98.31 115 THR B N 1
ATOM 3477 C CA . THR B 1 115 ? -3.037 11.609 5.816 1 98.31 115 THR B CA 1
ATOM 3478 C C . THR B 1 115 ? -3.406 10.453 6.746 1 98.31 115 THR B C 1
ATOM 3480 O O . THR B 1 115 ? -3.098 9.297 6.461 1 98.31 115 THR B O 1
ATOM 3483 N N . THR B 1 116 ? -4.125 10.766 7.781 1 98 116 THR B N 1
ATOM 3484 C CA . THR B 1 116 ? -4.68 9.719 8.641 1 98 116 THR B CA 1
ATOM 3485 C C . THR B 1 116 ? -5.816 8.984 7.934 1 98 116 THR B C 1
ATOM 3487 O O . THR B 1 116 ? -6.188 7.879 8.328 1 98 116 THR B O 1
ATOM 3490 N N . SER B 1 117 ? -6.352 9.602 6.871 1 96.19 117 SER B N 1
ATOM 3491 C CA . SER B 1 117 ? -7.379 8.922 6.09 1 96.19 117 SER B CA 1
ATOM 3492 C C . SER B 1 117 ? -6.832 7.648 5.449 1 96.19 117 SER B C 1
ATOM 3494 O O . SER B 1 117 ? -7.602 6.793 5.004 1 96.19 117 SER B O 1
ATOM 3496 N N . ALA B 1 118 ? -5.543 7.512 5.375 1 96.94 118 ALA B N 1
ATOM 3497 C CA . ALA B 1 118 ? -4.914 6.316 4.82 1 96.94 118 ALA B CA 1
ATOM 3498 C C . ALA B 1 118 ? -5.246 5.086 5.66 1 96.94 118 ALA B C 1
ATOM 3500 O O . ALA B 1 118 ? -5.324 3.971 5.137 1 96.94 118 ALA B O 1
ATOM 3501 N N . PHE B 1 119 ? -5.535 5.25 6.977 1 97.56 119 PHE B N 1
ATOM 3502 C CA . PHE B 1 119 ? -5.852 4.129 7.852 1 97.56 119 PHE B CA 1
ATOM 3503 C C . PHE B 1 119 ? -7.172 3.482 7.445 1 97.56 119 PHE B C 1
ATOM 3505 O O . PHE B 1 119 ? -7.383 2.291 7.68 1 97.56 119 PHE B O 1
ATOM 3512 N N . GLY B 1 120 ? -8.055 4.297 6.898 1 96.12 120 GLY B N 1
ATOM 3513 C CA . GLY B 1 120 ? -9.281 3.773 6.316 1 96.12 120 GLY B CA 1
ATOM 3514 C C . GLY B 1 120 ? -10.195 3.121 7.336 1 96.12 120 GLY B C 1
ATOM 3515 O O . GLY B 1 120 ? -10.523 3.727 8.359 1 96.12 120 GLY B O 1
ATOM 3516 N N . SER B 1 121 ? -10.586 1.864 7.109 1 94.44 121 SER B N 1
ATOM 3517 C CA . SER B 1 121 ? -11.555 1.185 7.961 1 94.44 121 SER B CA 1
ATOM 3518 C C . SER B 1 121 ? -10.938 0.779 9.297 1 94.44 121 SER B C 1
ATOM 3520 O O . SER B 1 121 ? -11.648 0.413 10.234 1 94.44 121 SER B O 1
ATOM 3522 N N . ALA B 1 122 ? -9.641 0.884 9.352 1 94.44 122 ALA B N 1
ATOM 3523 C CA . ALA B 1 122 ? -8.984 0.604 10.617 1 94.44 122 ALA B CA 1
ATOM 3524 C C . ALA B 1 122 ? -9.344 1.65 11.672 1 94.44 122 ALA B C 1
ATOM 3526 O O . ALA B 1 122 ? -9.109 1.448 12.867 1 94.44 122 ALA B O 1
ATOM 3527 N N . LEU B 1 123 ? -9.875 2.773 11.258 1 95.06 123 LEU B N 1
ATOM 3528 C CA . LEU B 1 123 ? -10.234 3.873 12.148 1 95.06 123 LEU B CA 1
ATOM 3529 C C . LEU B 1 123 ? -11.562 3.604 12.836 1 95.06 123 LEU B C 1
ATOM 3531 O O . LEU B 1 123 ? -11.945 4.32 13.766 1 95.06 123 LEU B O 1
ATOM 3535 N N . ILE B 1 124 ? -12.258 2.623 12.438 1 90.88 124 ILE B N 1
ATOM 3536 C CA . ILE B 1 124 ? -13.641 2.434 12.875 1 90.88 124 ILE B CA 1
ATOM 3537 C C . ILE B 1 124 ? -13.695 1.359 13.961 1 90.88 124 ILE B C 1
ATOM 3539 O O . ILE B 1 124 ? -13.25 0.227 13.742 1 90.88 124 ILE B O 1
ATOM 3543 N N . ALA B 1 125 ? -14.172 1.734 15.062 1 89.19 125 ALA B N 1
ATOM 3544 C CA . ALA B 1 125 ? -14.422 0.749 16.109 1 89.19 125 ALA B CA 1
ATOM 3545 C C . ALA B 1 125 ? -15.625 -0.125 15.773 1 89.19 125 ALA B C 1
ATOM 3547 O O . ALA B 1 125 ? -16.625 0.366 15.242 1 89.19 125 ALA B O 1
ATOM 3548 N N . ALA B 1 126 ? -15.492 -1.44 16.016 1 85.94 126 ALA B N 1
ATOM 3549 C CA . ALA B 1 126 ? -16.672 -2.295 15.859 1 85.94 126 ALA B CA 1
ATOM 3550 C C . ALA B 1 126 ? -17.75 -1.917 16.859 1 85.94 126 ALA B C 1
ATOM 3552 O O . ALA B 1 126 ? -17.469 -1.341 17.922 1 85.94 126 ALA B O 1
ATOM 3553 N N . ALA B 1 127 ? -19.016 -2.117 16.469 1 85.81 127 ALA B N 1
ATOM 3554 C CA . ALA B 1 127 ? -20.125 -1.786 17.344 1 85.81 127 ALA B CA 1
ATOM 3555 C C . ALA B 1 127 ? -19.938 -2.393 18.734 1 85.81 127 ALA B C 1
ATOM 3557 O O . ALA B 1 127 ? -19.641 -3.584 18.859 1 85.81 127 ALA B O 1
ATOM 3558 N N . GLY B 1 128 ? -20.078 -1.573 19.703 1 88.62 128 GLY B N 1
ATOM 3559 C CA . GLY B 1 128 ? -20 -2.041 21.078 1 88.62 128 GLY B CA 1
ATOM 3560 C C . GLY B 1 128 ? -18.562 -2.211 21.578 1 88.62 128 GLY B C 1
ATOM 3561 O O . GLY B 1 128 ? -18.344 -2.557 22.734 1 88.62 128 GLY B O 1
ATOM 3562 N N . GLU B 1 129 ? -17.656 -1.94 20.703 1 93.81 129 GLU B N 1
ATOM 3563 C CA . GLU B 1 129 ? -16.25 -2.088 21.078 1 93.81 129 GLU B CA 1
ATOM 3564 C C . GLU B 1 129 ? -15.648 -0.754 21.5 1 93.81 129 GLU B C 1
ATOM 3566 O O . GLU B 1 129 ? -16.188 0.308 21.172 1 93.81 129 GLU B O 1
ATOM 3571 N N . PRO B 1 130 ? -14.609 -0.782 22.25 1 96.44 130 PRO B N 1
ATOM 3572 C CA . PRO B 1 130 ? -13.93 0.446 22.656 1 96.44 130 PRO B CA 1
ATOM 3573 C C . PRO B 1 130 ? -13.422 1.268 21.484 1 96.44 130 PRO B C 1
ATOM 3575 O O . PRO B 1 130 ? -13.297 0.745 20.375 1 96.44 130 PRO B O 1
ATOM 3578 N N . ALA B 1 131 ? -13.195 2.582 21.719 1 97.38 131 ALA B N 1
ATOM 3579 C CA . ALA B 1 131 ? -12.547 3.436 20.719 1 97.38 131 ALA B CA 1
ATOM 3580 C C . ALA B 1 131 ? -11.203 2.854 20.297 1 97.38 131 ALA B C 1
ATOM 3582 O O . ALA B 1 131 ? -10.5 2.234 21.094 1 97.38 131 ALA B O 1
ATOM 3583 N N . VAL B 1 132 ? -10.922 3.039 19.094 1 97.5 132 VAL B N 1
ATOM 3584 C CA . VAL B 1 132 ? -9.672 2.484 18.578 1 97.5 132 VAL B CA 1
ATOM 3585 C C . VAL B 1 132 ? -8.531 3.473 18.812 1 97.5 132 VAL B C 1
ATOM 3587 O O . VAL B 1 132 ? -8.688 4.676 18.594 1 97.5 132 VAL B O 1
ATOM 3590 N N . TRP B 1 133 ? -7.441 2.988 19.391 1 98.25 133 TRP B N 1
ATOM 3591 C CA . TRP B 1 133 ? -6.219 3.77 19.531 1 98.25 133 TRP B CA 1
ATOM 3592 C C . TRP B 1 133 ? -5.352 3.674 18.281 1 98.25 133 TRP B C 1
ATOM 3594 O O . TRP B 1 133 ? -4.918 2.586 17.906 1 98.25 133 TRP B O 1
ATOM 3604 N N . ILE B 1 134 ? -5.105 4.793 17.609 1 98.5 134 ILE B N 1
ATOM 3605 C CA . ILE B 1 134 ? -4.457 4.785 16.297 1 98.5 134 ILE B CA 1
ATOM 3606 C C . ILE B 1 134 ? -3.047 5.363 16.422 1 98.5 134 ILE B C 1
ATOM 3608 O O . ILE B 1 134 ? -2.877 6.559 16.656 1 98.5 134 ILE B O 1
ATOM 3612 N N . ASP B 1 135 ? -2.07 4.59 16.297 1 98.38 135 ASP B N 1
ATOM 3613 C CA . ASP B 1 135 ? -0.677 4.996 16.141 1 98.38 135 ASP B CA 1
ATOM 3614 C C . ASP B 1 135 ? -0.057 4.367 14.891 1 98.38 135 ASP B C 1
ATOM 3616 O O . ASP B 1 135 ? -0.77 3.838 14.031 1 98.38 135 ASP B O 1
ATOM 3620 N N . GLU B 1 136 ? 1.247 4.453 14.727 1 98.19 136 GLU B N 1
ATOM 3621 C CA . GLU B 1 136 ? 1.921 4.078 13.484 1 98.19 136 GLU B CA 1
ATOM 3622 C C . GLU B 1 136 ? 1.95 2.562 13.312 1 98.19 136 GLU B C 1
ATOM 3624 O O . GLU B 1 136 ? 2.262 2.062 12.227 1 98.19 136 GLU B O 1
ATOM 3629 N N . SER B 1 137 ? 1.571 1.786 14.344 1 96.75 137 SER B N 1
ATOM 3630 C CA . SER B 1 137 ? 1.599 0.33 14.258 1 96.75 137 SER B CA 1
ATOM 3631 C C . SER B 1 137 ? 0.333 -0.21 13.602 1 96.75 137 SER B C 1
ATOM 3633 O O . SER B 1 137 ? 0.273 -1.383 13.227 1 96.75 137 SER B O 1
ATOM 3635 N N . VAL B 1 138 ? -0.66 0.618 13.453 1 97.06 138 VAL B N 1
ATOM 3636 C CA . VAL B 1 138 ? -1.933 0.193 12.883 1 97.06 138 VAL B CA 1
ATOM 3637 C C . VAL B 1 138 ? -1.783 0.007 11.375 1 97.06 138 VAL B C 1
ATOM 3639 O O . VAL B 1 138 ? -1.286 0.896 10.68 1 97.06 138 VAL B O 1
ATOM 3642 N N . VAL B 1 139 ? -2.178 -1.161 10.867 1 94.56 139 VAL B N 1
ATOM 3643 C CA . VAL B 1 139 ? -2.104 -1.454 9.438 1 94.56 139 VAL B CA 1
ATOM 3644 C C . VAL B 1 139 ? -3.293 -0.821 8.719 1 94.56 139 VAL B C 1
ATOM 3646 O O . VAL B 1 139 ? -4.445 -1.065 9.078 1 94.56 139 VAL B O 1
ATOM 3649 N N . PRO B 1 140 ? -3.037 -0.021 7.711 1 95.81 140 PRO B N 1
ATOM 3650 C CA . PRO B 1 140 ? -4.109 0.674 6.996 1 95.81 140 PRO B CA 1
ATOM 3651 C C . PRO B 1 140 ? -5.004 -0.278 6.207 1 95.81 140 PRO B C 1
ATOM 3653 O O . PRO B 1 140 ? -4.547 -1.333 5.758 1 95.81 140 PRO B O 1
ATOM 3656 N N . ARG B 1 141 ? -6.242 0.045 6.059 1 94.5 141 ARG B N 1
ATOM 3657 C CA . ARG B 1 141 ? -7.258 -0.545 5.195 1 94.5 141 ARG B CA 1
ATOM 3658 C C . ARG B 1 141 ? -8.047 0.534 4.461 1 94.5 141 ARG B C 1
ATOM 3660 O O . ARG B 1 141 ? -9.109 0.958 4.918 1 94.5 141 ARG B O 1
ATOM 3667 N N . PRO B 1 142 ? -7.535 0.909 3.287 1 95.19 142 PRO B N 1
ATOM 3668 C CA . PRO B 1 142 ? -8.062 2.113 2.643 1 95.19 142 PRO B CA 1
ATOM 3669 C C . PRO B 1 142 ? -9.539 1.996 2.291 1 95.19 142 PRO B C 1
ATOM 3671 O O . PRO B 1 142 ? -10.008 0.915 1.925 1 95.19 142 PRO B O 1
ATOM 3674 N N . LYS B 1 143 ? -10.281 3.133 2.268 1 95.62 143 LYS B N 1
ATOM 3675 C CA . LYS B 1 143 ? -11.727 3.154 2.053 1 95.62 143 LYS B CA 1
ATOM 3676 C C . LYS B 1 143 ? -12.07 3.83 0.73 1 95.62 143 LYS B C 1
ATOM 3678 O O . LYS B 1 143 ? -13.227 3.803 0.3 1 95.62 143 LYS B O 1
ATOM 3683 N N . ASN B 1 144 ? -11.133 4.461 0.165 1 96.75 144 ASN B N 1
ATOM 3684 C CA . ASN B 1 144 ? -11.336 5.129 -1.117 1 96.75 144 ASN B CA 1
ATOM 3685 C C . ASN B 1 144 ? -10.031 5.262 -1.892 1 96.75 144 ASN B C 1
ATOM 3687 O O . ASN B 1 144 ? -8.961 4.898 -1.387 1 96.75 144 ASN B O 1
ATOM 3691 N N . ILE B 1 145 ? -10.102 5.754 -3.117 1 97.88 145 ILE B N 1
ATOM 3692 C CA . ILE B 1 145 ? -8.953 5.82 -4.012 1 97.88 145 ILE B CA 1
ATOM 3693 C C . ILE B 1 145 ? -7.922 6.801 -3.453 1 97.88 145 ILE B C 1
ATOM 3695 O O . ILE B 1 145 ? -6.719 6.625 -3.66 1 97.88 145 ILE B O 1
ATOM 3699 N N . TYR B 1 146 ? -8.391 7.824 -2.709 1 98.06 146 TYR B N 1
ATOM 3700 C CA . TYR B 1 146 ? -7.477 8.742 -2.035 1 98.06 146 TYR B CA 1
ATOM 3701 C C . TYR B 1 146 ? -6.586 7.992 -1.051 1 98.06 146 TYR B C 1
ATOM 3703 O O . TYR B 1 146 ? -5.359 8.117 -1.091 1 98.06 146 TYR B O 1
ATOM 3711 N N . GLY B 1 147 ? -7.156 7.164 -0.219 1 97.94 147 GLY B N 1
ATOM 3712 C CA . GLY B 1 147 ? -6.395 6.359 0.722 1 97.94 147 GLY B CA 1
ATOM 3713 C C . GLY B 1 147 ? -5.414 5.422 0.046 1 97.94 147 GLY B C 1
ATOM 3714 O O . GLY B 1 147 ? -4.242 5.355 0.431 1 97.94 147 GLY B O 1
ATOM 3715 N N . VAL B 1 148 ? -5.852 4.73 -0.979 1 98.25 148 VAL B N 1
ATOM 3716 C CA . VAL B 1 148 ? -5 3.801 -1.715 1 98.25 148 VAL B CA 1
ATOM 3717 C C . VAL B 1 148 ? -3.801 4.547 -2.297 1 98.25 148 VAL B C 1
ATOM 3719 O O . VAL B 1 148 ? -2.662 4.086 -2.182 1 98.25 148 VAL B O 1
ATOM 3722 N N . SER B 1 149 ? -4.105 5.688 -2.932 1 98.56 149 SER B N 1
ATOM 3723 C CA . SER B 1 149 ? -3.051 6.434 -3.611 1 98.56 149 SER B CA 1
ATOM 3724 C C . SER B 1 149 ? -2.023 6.969 -2.619 1 98.56 149 SER B C 1
ATOM 3726 O O . SER B 1 149 ? -0.829 7.016 -2.918 1 98.56 149 SER B O 1
ATOM 3728 N N . LYS B 1 150 ? -2.467 7.383 -1.453 1 98.62 150 LYS B N 1
ATOM 3729 C CA . LYS B 1 150 ? -1.537 7.914 -0.46 1 98.62 150 LYS B CA 1
ATOM 3730 C C . LYS B 1 150 ? -0.692 6.801 0.154 1 98.62 150 LYS B C 1
ATOM 3732 O O . LYS B 1 150 ? 0.5 6.988 0.409 1 98.62 150 LYS B O 1
ATOM 3737 N N . ILE B 1 151 ? -1.273 5.648 0.409 1 98.38 151 ILE B N 1
ATOM 3738 C CA . ILE B 1 151 ? -0.505 4.508 0.902 1 98.38 151 ILE B CA 1
ATOM 3739 C C . ILE B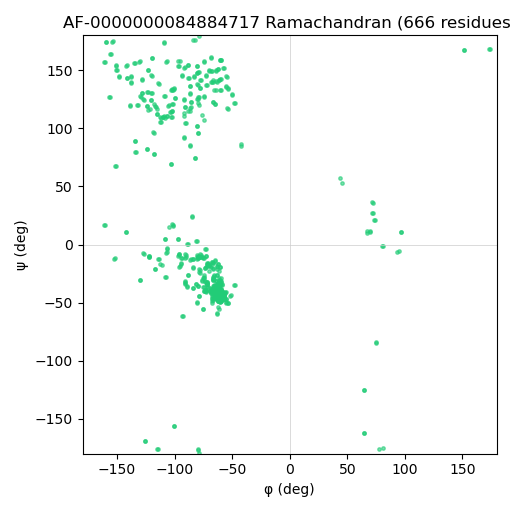 1 151 ? 0.562 4.125 -0.119 1 98.38 151 ILE B C 1
ATOM 3741 O O . ILE B 1 151 ? 1.717 3.885 0.24 1 98.38 151 ILE B O 1
ATOM 3745 N N . ALA B 1 152 ? 0.152 4.078 -1.356 1 98.56 152 ALA B N 1
ATOM 3746 C CA . ALA B 1 152 ? 1.107 3.756 -2.412 1 98.56 152 ALA B CA 1
ATOM 3747 C C . ALA B 1 152 ? 2.229 4.789 -2.473 1 98.56 152 ALA B C 1
ATOM 3749 O O . ALA B 1 152 ? 3.391 4.441 -2.693 1 98.56 152 ALA B O 1
ATOM 3750 N N . ALA B 1 153 ? 1.878 6.059 -2.324 1 98.81 153 ALA B N 1
ATOM 3751 C CA . ALA B 1 153 ? 2.879 7.121 -2.303 1 98.81 153 ALA B CA 1
ATOM 3752 C C . ALA B 1 153 ? 3.865 6.926 -1.155 1 98.81 153 ALA B C 1
ATOM 3754 O O . ALA B 1 153 ? 5.07 7.141 -1.318 1 98.81 153 ALA B O 1
ATOM 3755 N N . GLU B 1 154 ? 3.381 6.543 0.002 1 98.69 154 GLU B N 1
ATOM 3756 C CA . GLU B 1 154 ? 4.246 6.25 1.141 1 98.69 154 GLU B CA 1
ATOM 3757 C C . GLU B 1 154 ? 5.23 5.133 0.811 1 98.69 154 GLU B C 1
ATOM 3759 O O . GLU B 1 154 ? 6.422 5.238 1.114 1 98.69 154 GLU B O 1
ATOM 3764 N N . ASP B 1 155 ? 4.707 4.07 0.208 1 98.19 155 ASP B N 1
ATOM 3765 C CA . ASP B 1 155 ? 5.547 2.938 -0.172 1 98.19 155 ASP B CA 1
ATOM 3766 C C . ASP B 1 155 ? 6.617 3.361 -1.173 1 98.19 155 ASP B C 1
ATOM 3768 O O . ASP B 1 155 ? 7.758 2.891 -1.104 1 98.19 155 ASP B O 1
ATOM 3772 N N . ILE B 1 156 ? 6.238 4.207 -2.1 1 98.5 156 ILE B N 1
ATOM 3773 C CA . ILE B 1 156 ? 7.172 4.727 -3.092 1 98.5 156 ILE B CA 1
ATOM 3774 C C . ILE B 1 156 ? 8.305 5.477 -2.393 1 98.5 156 ILE B C 1
ATOM 3776 O O . ILE B 1 156 ? 9.477 5.305 -2.736 1 98.5 156 ILE B O 1
ATOM 3780 N N . CYS B 1 157 ? 7.949 6.266 -1.444 1 98.56 157 CYS B N 1
ATOM 3781 C CA . CYS B 1 157 ? 8.945 7.027 -0.702 1 98.56 157 CYS B CA 1
ATOM 3782 C C . CYS B 1 157 ? 9.867 6.098 0.086 1 98.56 157 CYS B C 1
ATOM 3784 O O . CYS B 1 157 ? 11.078 6.309 0.125 1 98.56 157 CYS B O 1
ATOM 3786 N N . TYR B 1 158 ? 9.281 5.113 0.719 1 98.06 158 TYR B N 1
ATOM 3787 C CA . TYR B 1 158 ? 10.094 4.125 1.418 1 98.06 158 TYR B CA 1
ATOM 3788 C C . TYR B 1 158 ? 11.086 3.461 0.467 1 98.06 158 TYR B C 1
ATOM 3790 O O . TYR B 1 158 ? 12.258 3.287 0.801 1 98.06 158 TYR B O 1
ATOM 3798 N N . LEU B 1 159 ? 10.555 3.066 -0.671 1 97.5 159 LEU B N 1
ATOM 3799 C CA . LEU B 1 159 ? 11.398 2.424 -1.675 1 97.5 159 LEU B CA 1
ATOM 3800 C C . LEU B 1 159 ? 12.57 3.32 -2.061 1 97.5 159 LEU B C 1
ATOM 3802 O O . LEU B 1 159 ? 13.703 2.855 -2.162 1 97.5 159 LEU B O 1
ATOM 3806 N N . ALA B 1 160 ? 12.289 4.609 -2.305 1 97.19 160 ALA B N 1
ATOM 3807 C CA . ALA B 1 160 ? 13.344 5.555 -2.664 1 97.19 160 ALA B CA 1
ATOM 3808 C C . ALA B 1 160 ? 14.414 5.617 -1.578 1 97.19 160 ALA B C 1
ATOM 3810 O O . ALA B 1 160 ? 15.609 5.578 -1.875 1 97.19 160 ALA B O 1
ATOM 3811 N N . HIS B 1 161 ? 13.977 5.664 -0.319 1 97.56 161 HIS B N 1
ATOM 3812 C CA . HIS B 1 161 ? 14.922 5.688 0.792 1 97.56 161 HIS B CA 1
ATOM 3813 C C . HIS B 1 161 ? 15.758 4.418 0.825 1 97.56 161 HIS B C 1
ATOM 3815 O O . HIS B 1 161 ? 16.984 4.484 0.95 1 97.56 161 HIS B O 1
ATOM 3821 N N . SER B 1 162 ? 15.078 3.305 0.724 1 95.94 162 SER B N 1
ATOM 3822 C CA . SER B 1 162 ? 15.75 2.014 0.834 1 95.94 162 SER B CA 1
ATOM 3823 C C . SER B 1 162 ? 16.812 1.848 -0.243 1 95.94 162 SER B C 1
ATOM 3825 O O . SER B 1 162 ? 17.859 1.246 -0 1 95.94 162 SER B O 1
ATOM 3827 N N . ARG B 1 163 ? 16.578 2.432 -1.375 1 94.56 163 ARG B N 1
ATOM 3828 C CA . ARG B 1 163 ? 17.453 2.223 -2.523 1 94.56 163 ARG B CA 1
ATOM 3829 C C . ARG B 1 163 ? 18.562 3.273 -2.564 1 94.56 163 ARG B C 1
ATOM 3831 O O . ARG B 1 163 ? 19.672 3 -3.037 1 94.56 163 ARG B O 1
ATOM 3838 N N . THR B 1 164 ? 18.266 4.512 -2.115 1 96.62 164 THR B N 1
ATOM 3839 C CA . THR B 1 164 ? 19.203 5.605 -2.381 1 96.62 164 THR B CA 1
ATOM 3840 C C . THR B 1 164 ? 19.656 6.258 -1.078 1 96.62 164 THR B C 1
ATOM 3842 O O . THR B 1 164 ? 20.516 7.141 -1.087 1 96.62 164 THR B O 1
ATOM 3845 N N . LYS B 1 165 ? 19 5.91 0.067 1 96.88 165 LYS B N 1
ATOM 3846 C CA . LYS B 1 165 ? 19.266 6.465 1.391 1 96.88 165 LYS B CA 1
ATOM 3847 C C . LYS B 1 165 ? 18.812 7.922 1.477 1 96.88 165 LYS B C 1
ATOM 3849 O O . LYS B 1 165 ? 19.219 8.648 2.389 1 96.88 165 LYS B O 1
ATOM 3854 N N . LEU B 1 166 ? 18.047 8.406 0.431 1 98.31 166 LEU B N 1
ATOM 3855 C CA . LEU B 1 166 ? 17.375 9.695 0.574 1 98.31 166 LEU B CA 1
ATOM 3856 C C . LEU B 1 166 ? 16.641 9.781 1.902 1 98.31 166 LEU B C 1
ATOM 3858 O O . LEU B 1 166 ? 15.836 8.898 2.229 1 98.31 166 LEU B O 1
ATOM 3862 N N . PRO B 1 167 ? 16.969 10.773 2.76 1 98.69 167 PRO B N 1
ATOM 3863 C CA . PRO B 1 167 ? 16.188 10.898 3.994 1 98.69 167 PRO B CA 1
ATOM 3864 C C . PRO B 1 167 ? 14.727 11.273 3.736 1 98.69 167 PRO B C 1
ATOM 3866 O O . PRO B 1 167 ? 14.453 12.289 3.092 1 98.69 167 PRO B O 1
ATOM 3869 N N . VAL B 1 168 ? 13.812 10.43 4.184 1 98.81 168 VAL B N 1
ATOM 3870 C CA . VAL B 1 168 ? 12.398 10.633 3.91 1 98.81 168 VAL B CA 1
ATOM 3871 C C . VAL B 1 168 ? 11.602 10.562 5.211 1 98.81 168 VAL B C 1
ATOM 3873 O O . VAL B 1 168 ? 11.773 9.625 5.996 1 98.81 168 VAL B O 1
ATOM 3876 N N . VAL B 1 169 ? 10.758 11.539 5.445 1 98.94 169 VAL B N 1
ATOM 3877 C CA . VAL B 1 169 ? 9.805 11.523 6.555 1 98.94 169 VAL B CA 1
ATOM 3878 C C . VAL B 1 169 ? 8.383 11.625 6.016 1 98.94 169 VAL B C 1
ATOM 3880 O O . VAL B 1 169 ? 8.078 12.516 5.215 1 98.94 169 VAL B O 1
ATOM 3883 N N . VAL B 1 170 ? 7.543 10.68 6.359 1 98.94 170 VAL B N 1
ATOM 3884 C CA . VAL B 1 170 ? 6.129 10.672 6 1 98.94 170 VAL B CA 1
ATOM 3885 C C . VAL B 1 170 ? 5.293 11.156 7.184 1 98.94 170 VAL B C 1
ATOM 3887 O O . VAL B 1 170 ? 5.414 10.641 8.297 1 98.94 170 VAL B O 1
ATOM 3890 N N . LEU B 1 171 ? 4.477 12.148 6.945 1 98.94 171 LEU B N 1
ATOM 3891 C CA . LEU B 1 171 ? 3.605 12.695 7.977 1 98.94 171 LEU B CA 1
ATOM 3892 C C . LEU B 1 171 ? 2.143 12.398 7.672 1 98.94 171 LEU B C 1
ATOM 3894 O O . LEU B 1 171 ? 1.56 13 6.766 1 98.94 171 LEU B O 1
ATOM 3898 N N . ARG B 1 172 ? 1.551 11.469 8.375 1 98.88 172 ARG B N 1
ATOM 3899 C CA . ARG B 1 172 ? 0.111 11.25 8.297 1 98.88 172 ARG B CA 1
ATOM 3900 C C . ARG B 1 172 ? -0.65 12.273 9.133 1 98.88 172 ARG B C 1
ATOM 3902 O O . ARG B 1 172 ? -0.91 12.039 10.312 1 98.88 172 ARG B O 1
ATOM 3909 N N . CYS B 1 173 ? -1.084 13.297 8.477 1 98.75 173 CYS B N 1
ATOM 3910 C CA . CYS B 1 173 ? -1.689 14.43 9.164 1 98.75 173 CYS B CA 1
ATOM 3911 C C . CYS B 1 173 ? -3.182 14.203 9.383 1 98.75 173 CYS B C 1
ATOM 3913 O O . CYS B 1 173 ? -3.875 13.719 8.484 1 98.75 173 CYS B O 1
ATOM 3915 N N . SER B 1 174 ? -3.646 14.531 10.562 1 98.19 174 SER B N 1
ATOM 3916 C CA . SER B 1 174 ? -5.078 14.531 10.844 1 98.19 174 SER B CA 1
ATOM 3917 C C . SER B 1 174 ? -5.746 15.789 10.281 1 98.19 174 SER B C 1
ATOM 3919 O O . SER B 1 174 ? -5.102 16.594 9.602 1 98.19 174 SER B O 1
ATOM 3921 N N . ARG B 1 175 ? -7.016 15.883 10.484 1 95.56 175 ARG B N 1
ATOM 3922 C CA . ARG B 1 175 ? -7.805 16.969 9.922 1 95.56 175 ARG B CA 1
ATOM 3923 C C . ARG B 1 175 ? -7.32 18.328 10.43 1 95.56 175 ARG B C 1
ATOM 3925 O O . ARG B 1 175 ? -7.066 18.484 11.625 1 95.56 175 ARG B O 1
ATOM 3932 N N . PHE B 1 176 ? -7.16 19.25 9.5 1 95.12 176 PHE B N 1
ATOM 3933 C CA . PHE B 1 176 ? -6.781 20.594 9.914 1 95.12 176 PHE B CA 1
ATOM 3934 C C . PHE B 1 176 ? -7.492 21.641 9.07 1 95.12 176 PHE B C 1
ATOM 3936 O O . PHE B 1 176 ? -7.168 22.828 9.141 1 95.12 176 PHE B O 1
ATOM 3943 N N . PHE B 1 177 ? -8.461 21.219 8.281 1 86.69 177 PHE B N 1
ATOM 3944 C CA . PHE B 1 177 ? -9.195 22.141 7.426 1 86.69 177 PHE B CA 1
ATOM 3945 C C . PHE B 1 177 ? -10.305 22.828 8.211 1 86.69 177 PHE B C 1
ATOM 3947 O O . PHE B 1 177 ? -10.938 22.219 9.07 1 86.69 177 PHE B O 1
ATOM 3954 N N . PRO B 1 178 ? -10.523 24.016 7.898 1 81.06 178 PRO B N 1
ATOM 3955 C CA . PRO B 1 178 ? -11.523 24.781 8.641 1 81.06 178 PRO B CA 1
ATOM 3956 C C . PRO B 1 178 ? -12.953 24.453 8.227 1 81.06 178 PRO B C 1
ATOM 3958 O O . PRO B 1 178 ? -13.906 24.828 8.914 1 81.06 178 PRO B O 1
ATOM 3961 N N . GLN B 1 179 ? -13.094 23.734 7.16 1 74.69 179 GLN B N 1
ATOM 3962 C CA . GLN B 1 179 ? -14.422 23.469 6.625 1 74.69 179 GLN B CA 1
ATOM 3963 C C . GLN B 1 179 ? -15.211 22.531 7.535 1 74.69 179 GLN B C 1
ATOM 3965 O O . GLN B 1 179 ? -14.617 21.734 8.281 1 74.69 179 GLN B O 1
ATOM 3970 N N . PRO B 1 180 ? -16.531 22.75 7.492 1 70.62 180 PRO B N 1
ATOM 3971 C CA . PRO B 1 180 ? -17.359 21.844 8.297 1 70.62 180 PRO B CA 1
ATOM 3972 C C . PRO B 1 180 ? -17.203 20.391 7.887 1 70.62 180 PRO B C 1
ATOM 3974 O O . PRO B 1 180 ? -16.734 20.094 6.785 1 70.62 180 PRO B O 1
ATOM 3977 N N . ASP B 1 181 ? -17.578 19.578 8.875 1 67.31 181 ASP B N 1
ATOM 3978 C CA . ASP B 1 181 ? -17.5 18.141 8.672 1 67.31 181 ASP B CA 1
ATOM 3979 C C . ASP B 1 181 ? -18.406 17.703 7.52 1 67.31 181 ASP B C 1
ATOM 3981 O O . ASP B 1 181 ? -19.469 18.266 7.312 1 67.31 181 ASP B O 1
ATOM 3985 N N . ASP B 1 182 ? -17.953 16.859 6.84 1 62.25 182 ASP B N 1
ATOM 3986 C CA . ASP B 1 182 ? -18.703 16.312 5.711 1 62.25 182 ASP B CA 1
ATOM 3987 C C . ASP B 1 182 ? -19.875 15.469 6.191 1 62.25 182 ASP B C 1
ATOM 3989 O O . ASP B 1 182 ? -20.828 15.242 5.441 1 62.25 182 ASP B O 1
ATOM 3993 N N . ASP B 1 183 ? -19.75 15.109 7.43 1 62.16 183 ASP B N 1
ATOM 3994 C CA . ASP B 1 183 ? -20.828 14.328 8.023 1 62.16 183 ASP B CA 1
ATOM 3995 C C . ASP B 1 183 ? -21.922 15.234 8.594 1 62.16 183 ASP B C 1
ATOM 3997 O O . ASP B 1 183 ? -21.672 16 9.523 1 62.16 183 ASP B O 1
ATOM 4001 N N . GLU B 1 184 ? -23.109 15.188 8.047 1 64.69 184 GLU B N 1
ATOM 4002 C CA . GLU B 1 184 ? -24.25 16.047 8.406 1 64.69 184 GLU B CA 1
ATOM 4003 C C . GLU B 1 184 ? -24.609 15.875 9.883 1 64.69 184 GLU B C 1
ATOM 4005 O O . GLU B 1 184 ? -24.953 16.844 10.555 1 64.69 184 GLU B O 1
ATOM 4010 N N . ILE B 1 185 ? -24.562 14.711 10.297 1 62.41 185 ILE B N 1
ATOM 4011 C CA . ILE B 1 185 ? -24.938 14.445 11.68 1 62.41 185 ILE B CA 1
ATOM 4012 C C . ILE B 1 185 ? -23.984 15.18 12.625 1 62.41 185 ILE B C 1
ATOM 4014 O O . ILE B 1 185 ? -24.438 15.836 13.57 1 62.41 185 ILE B O 1
ATOM 4018 N N . ARG B 1 186 ? -22.781 15.172 12.289 1 66.12 186 ARG B N 1
ATOM 4019 C CA . ARG B 1 186 ? -21.781 15.852 13.109 1 66.12 186 ARG B CA 1
ATOM 4020 C C . ARG B 1 186 ? -21.922 17.375 12.984 1 66.12 186 ARG B C 1
ATOM 4022 O O . ARG B 1 186 ? -21.766 18.094 13.977 1 66.12 186 ARG B O 1
ATOM 4029 N N . ARG B 1 187 ? -22.297 17.734 11.82 1 68.5 187 ARG B N 1
ATOM 4030 C CA . ARG B 1 187 ? -22.422 19.172 11.562 1 68.5 187 ARG B CA 1
ATOM 4031 C C . ARG B 1 187 ? -23.547 19.781 12.391 1 68.5 187 ARG B C 1
ATOM 4033 O O . ARG B 1 187 ? -23.438 20.922 12.828 1 68.5 187 ARG B O 1
ATOM 4040 N N . ASN B 1 188 ? -24.469 18.906 12.656 1 73.56 188 ASN B N 1
ATOM 4041 C CA . ASN B 1 188 ? -25.641 19.438 13.336 1 73.56 188 ASN B CA 1
ATOM 4042 C C . ASN B 1 188 ? -25.562 19.219 14.844 1 73.56 188 ASN B C 1
ATOM 4044 O O . ASN B 1 188 ? -26.344 19.781 15.602 1 73.56 188 ASN B O 1
ATOM 4048 N N . ALA B 1 189 ? -24.594 18.438 15.203 1 75.44 189 ALA B N 1
ATOM 4049 C CA . ALA B 1 189 ? -24.516 18.062 16.609 1 75.44 189 ALA B CA 1
ATOM 4050 C C . ALA B 1 189 ? -24 19.219 17.469 1 75.44 189 ALA B C 1
ATOM 4052 O O . ALA B 1 189 ? -24.5 19.453 18.562 1 75.44 189 ALA B O 1
ATOM 4053 N N . LEU B 1 190 ? -23.016 19.922 16.938 1 88.56 190 LEU B N 1
ATOM 4054 C CA . LEU B 1 190 ? -22.344 21.031 17.609 1 88.56 190 LEU B CA 1
ATOM 4055 C C . LEU B 1 190 ? -22.031 22.156 16.641 1 88.56 190 LEU B C 1
ATOM 4057 O O . LEU B 1 190 ? -21.922 21.922 15.43 1 88.56 190 LEU B O 1
ATOM 4061 N N . LYS B 1 191 ? -21.938 23.328 17.188 1 88.19 191 LYS B N 1
ATOM 4062 C CA . LYS B 1 191 ? -21.438 24.422 16.375 1 88.19 191 LYS B CA 1
ATOM 4063 C C . LYS B 1 191 ? -20.031 24.094 15.836 1 88.19 191 LYS B C 1
ATOM 4065 O O . LYS B 1 191 ? -19.297 23.328 16.453 1 88.19 191 LYS B O 1
ATOM 4070 N N . ASN B 1 192 ? -19.688 24.641 14.719 1 89.25 192 ASN B N 1
ATOM 4071 C CA . ASN B 1 192 ? -18.453 24.328 13.992 1 89.25 192 ASN B CA 1
ATOM 4072 C C . ASN B 1 192 ? -17.234 24.484 14.875 1 89.25 192 ASN B C 1
ATOM 4074 O O . ASN B 1 192 ? -16.406 23.562 14.984 1 89.25 192 ASN B O 1
ATOM 4078 N N . ASP B 1 193 ? -17.156 25.641 15.531 1 91.81 193 ASP B N 1
ATOM 4079 C CA . ASP B 1 193 ? -15.992 25.875 16.375 1 91.81 193 ASP B CA 1
ATOM 4080 C C . ASP B 1 193 ? -15.953 24.906 17.562 1 91.81 193 ASP B C 1
ATOM 4082 O O . ASP B 1 193 ? -14.891 24.406 17.922 1 91.81 193 ASP B O 1
ATOM 4086 N N . ASN B 1 194 ? -17.156 24.656 18.141 1 94.75 194 ASN B N 1
ATOM 4087 C CA . ASN B 1 194 ? -17.281 23.688 19.219 1 94.75 194 ASN B CA 1
ATOM 4088 C C . ASN B 1 194 ? -16.781 22.312 18.812 1 94.75 194 ASN B C 1
ATOM 4090 O O . ASN B 1 194 ? -15.961 21.719 19.5 1 94.75 194 ASN B O 1
ATOM 4094 N N . MET B 1 195 ? -17.172 21.922 17.688 1 94.19 195 MET B N 1
ATOM 4095 C CA . MET B 1 195 ? -16.781 20.609 17.172 1 94.19 195 MET B CA 1
ATOM 4096 C C . MET B 1 195 ? -15.273 20.547 16.938 1 94.19 195 MET B C 1
ATOM 4098 O O . MET B 1 195 ? -14.617 19.594 17.359 1 94.19 195 MET B O 1
ATOM 4102 N N . LYS B 1 196 ? -14.75 21.516 16.359 1 94.88 196 LYS B N 1
ATOM 4103 C CA . LYS B 1 196 ? -13.344 21.516 15.984 1 94.88 196 LYS B CA 1
ATOM 4104 C C . LYS B 1 196 ? -12.445 21.531 17.219 1 94.88 196 LYS B C 1
ATOM 4106 O O . LYS B 1 196 ? -11.406 20.875 17.25 1 94.88 196 LYS B O 1
ATOM 4111 N N . VAL B 1 197 ? -12.891 22.281 18.188 1 96.06 197 VAL B N 1
ATOM 4112 C CA . VAL B 1 197 ? -12.109 22.328 19.422 1 96.06 197 VAL B CA 1
ATOM 4113 C C . VAL B 1 197 ? -12.109 20.953 20.094 1 96.06 197 VAL B C 1
ATOM 4115 O O . VAL B 1 197 ? -11.07 20.469 20.547 1 96.06 197 VAL B O 1
ATOM 4118 N N . LEU B 1 198 ? -13.281 20.344 20.141 1 96.44 198 LEU B N 1
ATOM 4119 C CA . LEU B 1 198 ? -13.367 19 20.719 1 96.44 198 LEU B CA 1
ATOM 4120 C C . LEU B 1 198 ? -12.508 18.016 19.922 1 96.44 198 LEU B C 1
ATOM 4122 O O . LEU B 1 198 ? -11.898 17.109 20.5 1 96.44 198 LEU B O 1
ATOM 4126 N N . GLU B 1 199 ? -12.391 18.188 18.641 1 96.75 199 GLU B N 1
ATOM 4127 C CA . GLU B 1 199 ? -11.641 17.281 17.797 1 96.75 199 GLU B CA 1
ATOM 4128 C C . GLU B 1 199 ? -10.141 17.328 18.109 1 96.75 199 GLU B C 1
ATOM 4130 O O . GLU B 1 199 ? -9.406 16.406 17.797 1 96.75 199 GLU B O 1
ATOM 4135 N N . LEU B 1 200 ? -9.711 18.406 18.719 1 97.94 200 LEU B N 1
ATOM 4136 C CA . LEU B 1 200 ? -8.305 18.516 19.094 1 97.94 200 LEU B CA 1
ATOM 4137 C C . LEU B 1 200 ? -7.941 17.453 20.141 1 97.94 200 LEU B C 1
ATOM 4139 O O . LEU B 1 200 ? -6.766 17.156 20.344 1 97.94 200 LEU B O 1
ATOM 4143 N N . CYS B 1 201 ? -8.953 16.844 20.719 1 97.88 201 CYS B N 1
ATOM 4144 C CA . CYS B 1 201 ? -8.719 15.812 21.719 1 97.88 201 CYS B CA 1
ATOM 4145 C C . CYS B 1 201 ? -8.32 14.492 21.062 1 97.88 201 CYS B C 1
ATOM 4147 O O . CYS B 1 201 ? -7.664 13.656 21.688 1 97.88 201 CYS B O 1
ATOM 4149 N N . TYR B 1 202 ? -8.742 14.344 19.797 1 97.69 202 TYR B N 1
ATOM 4150 C CA . TYR B 1 202 ? -8.664 12.93 19.438 1 97.69 202 TYR B CA 1
ATOM 4151 C C . TYR B 1 202 ? -8.453 12.773 17.922 1 97.69 202 TYR B C 1
ATOM 4153 O O . TYR B 1 202 ? -8.078 11.695 17.453 1 97.69 202 TYR B O 1
ATOM 4161 N N . ARG B 1 203 ? -8.594 13.836 17.094 1 97.5 203 ARG B N 1
ATOM 4162 C CA . ARG B 1 203 ? -8.508 13.516 15.672 1 97.5 203 ARG B CA 1
ATOM 4163 C C . ARG B 1 203 ? -8.211 14.766 14.852 1 97.5 203 ARG B C 1
ATOM 4165 O O . ARG B 1 203 ? -8.461 14.797 13.641 1 97.5 203 ARG B O 1
ATOM 4172 N N . ARG B 1 204 ? -7.746 15.859 15.398 1 97.56 204 ARG B N 1
ATOM 4173 C CA . ARG B 1 204 ? -7.5 17.109 14.695 1 97.56 204 ARG B CA 1
ATOM 4174 C C . ARG B 1 204 ? -6.152 17.703 15.086 1 97.56 204 ARG B C 1
ATOM 4176 O O . ARG B 1 204 ? -5.625 17.406 16.156 1 97.56 204 ARG B O 1
ATOM 4183 N N . VAL B 1 205 ? -5.605 18.516 14.219 1 98.62 205 VAL B N 1
ATOM 4184 C CA . VAL B 1 205 ? -4.387 19.266 14.469 1 98.62 205 VAL B CA 1
ATOM 4185 C C . VAL B 1 205 ? -4.512 20.672 13.867 1 98.62 205 VAL B C 1
ATOM 4187 O O . VAL B 1 205 ? -5.172 20.859 12.836 1 98.62 205 VAL B O 1
ATOM 4190 N N . ASP B 1 206 ? -3.992 21.609 14.523 1 98 206 ASP B N 1
ATOM 4191 C CA . ASP B 1 206 ? -3.963 22.969 13.961 1 98 206 ASP B CA 1
ATOM 4192 C C . ASP B 1 206 ? -2.943 23.062 12.828 1 98 206 ASP B C 1
ATOM 4194 O O . ASP B 1 206 ? -1.865 22.469 12.906 1 98 206 ASP B O 1
ATOM 4198 N N . ILE B 1 207 ? -3.217 23.859 11.836 1 98.06 207 ILE B N 1
ATOM 4199 C CA . ILE B 1 207 ? -2.379 23.969 10.648 1 98.06 207 ILE B CA 1
ATOM 4200 C C . ILE B 1 207 ? -0.992 24.469 11.039 1 98.06 207 ILE B C 1
ATOM 4202 O O . ILE B 1 207 ? 0.008 24.094 10.414 1 98.06 207 ILE B O 1
ATOM 4206 N N . THR B 1 208 ? -0.872 25.328 12.07 1 98.19 208 THR B N 1
ATOM 4207 C CA . THR B 1 208 ? 0.421 25.797 12.555 1 98.19 208 THR B CA 1
ATOM 4208 C C . THR B 1 208 ? 1.269 24.625 13.039 1 98.19 208 THR B C 1
ATOM 4210 O O . THR B 1 208 ? 2.48 24.594 12.812 1 98.19 208 THR B O 1
ATOM 4213 N N . ASP B 1 209 ? 0.615 23.719 13.672 1 98.75 209 ASP B N 1
ATOM 4214 C CA . ASP B 1 209 ? 1.333 22.547 14.164 1 98.75 209 ASP B CA 1
ATOM 4215 C C . ASP B 1 209 ? 1.679 21.578 13.023 1 98.75 209 ASP B C 1
ATOM 4217 O O . ASP B 1 209 ? 2.682 20.875 13.094 1 98.75 209 ASP B O 1
ATOM 4221 N N . VAL B 1 210 ? 0.875 21.547 11.945 1 98.81 210 VAL B N 1
ATOM 4222 C CA . VAL B 1 210 ? 1.261 20.781 10.766 1 98.81 210 VAL B CA 1
ATOM 4223 C C . VAL B 1 210 ? 2.529 21.375 10.156 1 98.81 210 VAL B C 1
ATOM 4225 O O . VAL B 1 210 ? 3.475 20.656 9.844 1 98.81 210 VAL B O 1
ATOM 4228 N N . VAL B 1 211 ? 2.564 22.703 10.031 1 98.81 211 VAL B N 1
ATOM 4229 C CA . VAL B 1 211 ? 3.732 23.375 9.484 1 98.81 211 VAL B CA 1
ATOM 4230 C C . VAL B 1 211 ? 4.957 23.078 10.344 1 98.81 211 VAL B C 1
ATOM 4232 O O . VAL B 1 211 ? 6.023 22.75 9.82 1 98.81 211 VAL B O 1
ATOM 4235 N N . SER B 1 212 ? 4.773 23.156 11.68 1 98.69 212 SER B N 1
ATOM 4236 C CA . SER B 1 212 ? 5.902 22.891 12.562 1 98.69 212 SER B CA 1
ATOM 4237 C C . SER B 1 212 ? 6.355 21.438 12.461 1 98.69 212 SER B C 1
ATOM 4239 O O . SER B 1 212 ? 7.547 21.141 12.586 1 98.69 212 SER B O 1
ATOM 4241 N N . SER B 1 213 ? 5.398 20.516 12.266 1 98.88 213 SER B N 1
ATOM 4242 C CA . SER B 1 213 ? 5.785 19.109 12.07 1 98.88 213 SER B CA 1
ATOM 4243 C C . SER B 1 213 ? 6.621 18.938 10.805 1 98.88 213 SER B C 1
ATOM 4245 O O . SER B 1 213 ? 7.566 18.156 10.781 1 98.88 213 SER B O 1
ATOM 4247 N N . CYS B 1 214 ? 6.32 19.656 9.719 1 98.94 214 CYS B N 1
ATOM 4248 C CA . CYS B 1 214 ? 7.086 19.625 8.477 1 98.94 214 CYS B CA 1
ATOM 4249 C C . CYS B 1 214 ? 8.5 20.141 8.688 1 98.94 214 CYS B C 1
ATOM 4251 O O . CYS B 1 214 ? 9.469 19.516 8.25 1 98.94 214 CYS B O 1
ATOM 4253 N N . THR B 1 215 ? 8.641 21.297 9.391 1 98.75 215 THR B N 1
ATOM 4254 C CA . THR B 1 215 ? 9.961 21.891 9.586 1 98.75 215 THR B CA 1
ATOM 4255 C C . THR B 1 215 ? 10.805 21.031 10.523 1 98.75 215 THR B C 1
ATOM 4257 O O . THR B 1 215 ? 12.016 20.891 10.328 1 98.75 215 THR B O 1
ATOM 4260 N N . THR B 1 216 ? 10.148 20.469 11.539 1 98.75 216 THR B N 1
ATOM 4261 C CA . THR B 1 216 ? 10.859 19.547 12.414 1 98.75 216 THR B CA 1
ATOM 4262 C C . THR B 1 216 ? 11.32 18.312 11.641 1 98.75 216 THR B C 1
ATOM 4264 O O . THR B 1 216 ? 12.453 17.844 11.828 1 98.75 216 THR B O 1
ATOM 4267 N N . ALA B 1 217 ? 10.453 17.797 10.789 1 98.88 217 ALA B N 1
ATOM 4268 C CA . ALA B 1 217 ? 10.812 16.656 9.945 1 98.88 217 ALA B CA 1
ATOM 4269 C C . ALA B 1 217 ? 12.008 16.984 9.062 1 98.88 217 ALA B C 1
ATOM 4271 O O . ALA B 1 217 ? 12.922 16.172 8.906 1 98.88 217 ALA B O 1
ATOM 4272 N N . MET B 1 218 ? 12.031 18.203 8.469 1 98.75 218 MET B N 1
ATOM 4273 C CA . MET B 1 218 ? 13.156 18.625 7.633 1 98.75 218 MET B CA 1
ATOM 4274 C C . MET B 1 218 ? 14.461 18.578 8.414 1 98.75 218 MET B C 1
ATOM 4276 O O . MET B 1 218 ? 15.469 18.078 7.918 1 98.75 218 MET B O 1
ATOM 4280 N N . ARG B 1 219 ? 14.406 19.016 9.617 1 98.5 219 ARG B N 1
ATOM 4281 C CA . ARG B 1 219 ? 15.617 19.141 10.43 1 98.5 219 ARG B CA 1
ATOM 4282 C C . ARG B 1 219 ? 16.094 17.766 10.891 1 98.5 219 ARG B C 1
ATOM 4284 O O . ARG B 1 219 ? 17.297 17.562 11.094 1 98.5 219 ARG B O 1
ATOM 4291 N N . LYS B 1 220 ? 15.203 16.812 11.039 1 98.69 220 LYS B N 1
ATOM 4292 C CA . LYS B 1 220 ? 15.539 15.555 11.703 1 98.69 220 LYS B CA 1
ATOM 4293 C C . LYS B 1 220 ? 15.656 14.406 10.703 1 98.69 220 LYS B C 1
ATOM 4295 O O . LYS B 1 220 ? 16.109 13.312 11.047 1 98.69 220 LYS B O 1
ATOM 4300 N N . ALA B 1 221 ? 15.32 14.648 9.469 1 98.62 221 ALA B N 1
ATOM 4301 C CA . ALA B 1 221 ? 15.203 13.602 8.461 1 98.62 221 ALA B CA 1
ATOM 4302 C C . ALA B 1 221 ? 16.5 12.82 8.32 1 98.62 221 ALA B C 1
ATOM 4304 O O . ALA B 1 221 ? 16.5 11.586 8.234 1 98.62 221 ALA B O 1
ATOM 4305 N N . LYS B 1 222 ? 17.656 13.477 8.32 1 97.94 222 LYS B N 1
ATOM 4306 C CA . LYS B 1 222 ? 18.938 12.805 8.156 1 97.94 222 LYS B CA 1
ATOM 4307 C C . LYS B 1 222 ? 19.219 11.859 9.32 1 97.94 222 LYS B C 1
ATOM 4309 O O . LYS B 1 222 ? 19.781 10.781 9.133 1 97.94 222 LYS B O 1
ATOM 4314 N N . ASP B 1 223 ? 18.812 12.297 10.477 1 98 223 ASP B N 1
ATOM 4315 C CA . ASP B 1 223 ? 19.047 11.492 11.68 1 98 223 ASP B CA 1
ATOM 4316 C C . ASP B 1 223 ? 18.156 10.242 11.68 1 98 223 ASP B C 1
ATOM 4318 O O . ASP B 1 223 ? 18.594 9.172 12.086 1 98 223 ASP B O 1
ATOM 4322 N N . VAL B 1 224 ? 16.969 10.383 11.195 1 97.94 224 VAL B N 1
ATOM 4323 C CA . VAL B 1 224 ? 15.984 9.297 11.297 1 97.94 224 VAL B CA 1
ATOM 4324 C C . VAL B 1 224 ? 16.125 8.367 10.094 1 97.94 224 VAL B C 1
ATOM 4326 O O . VAL B 1 224 ? 15.828 7.172 10.188 1 97.94 224 VAL B O 1
ATOM 4329 N N . GLY B 1 225 ? 16.625 8.875 8.977 1 97.88 225 GLY B N 1
ATOM 4330 C CA . GLY B 1 225 ? 16.656 8.117 7.734 1 97.88 225 GLY B CA 1
ATOM 4331 C C . GLY B 1 225 ? 15.305 8.008 7.07 1 97.88 225 GLY B C 1
ATOM 4332 O O . GLY B 1 225 ? 14.977 8.789 6.176 1 97.88 225 GLY B O 1
ATOM 4333 N N . PHE B 1 226 ? 14.523 7.09 7.461 1 98.25 226 PHE B N 1
ATOM 4334 C CA . PHE B 1 226 ? 13.125 6.961 7.086 1 98.25 226 PHE B CA 1
ATOM 4335 C C . PHE B 1 226 ? 12.234 6.91 8.32 1 98.25 226 PHE B C 1
ATOM 4337 O O . PHE B 1 226 ? 12.516 6.164 9.266 1 98.25 226 PHE B O 1
ATOM 4344 N N . GLY B 1 227 ? 11.188 7.711 8.312 1 98.5 227 GLY B N 1
ATOM 4345 C CA . GLY B 1 227 ? 10.219 7.672 9.398 1 98.5 227 GLY B CA 1
ATOM 4346 C C . GLY B 1 227 ? 8.805 8 8.953 1 98.5 227 GLY B C 1
ATOM 4347 O O . GLY B 1 227 ? 8.609 8.812 8.047 1 98.5 227 GLY B O 1
ATOM 4348 N N . LEU B 1 228 ? 7.816 7.355 9.539 1 98.75 228 LEU B N 1
ATOM 4349 C CA . LEU B 1 228 ? 6.395 7.625 9.367 1 98.75 228 LEU B CA 1
ATOM 4350 C C . LEU B 1 228 ? 5.75 8 10.703 1 98.75 228 LEU B C 1
ATOM 4352 O O . LEU B 1 228 ? 5.926 7.301 11.703 1 98.75 228 LEU B O 1
ATOM 4356 N N . TYR B 1 229 ? 5.016 9.094 10.719 1 98.94 229 TYR B N 1
ATOM 4357 C CA . TYR B 1 229 ? 4.508 9.625 11.977 1 98.94 229 TYR B CA 1
ATOM 4358 C C . TYR B 1 229 ? 3.059 10.078 11.836 1 98.94 229 TYR B C 1
ATOM 4360 O O . TYR B 1 229 ? 2.686 10.68 10.828 1 98.94 229 TYR B O 1
ATOM 4368 N N . VAL B 1 230 ? 2.244 9.805 12.836 1 98.94 230 VAL B N 1
ATOM 4369 C CA . VAL B 1 230 ? 0.912 10.383 12.961 1 98.94 230 VAL B CA 1
ATOM 4370 C C . VAL B 1 230 ? 1.018 11.797 13.516 1 98.94 230 VAL B C 1
ATOM 4372 O O . VAL B 1 230 ? 1.671 12.023 14.539 1 98.94 230 VAL B O 1
ATOM 4375 N N . ILE B 1 231 ? 0.428 12.719 12.836 1 98.94 231 ILE B N 1
ATOM 4376 C CA . ILE B 1 231 ? 0.422 14.109 13.258 1 98.94 231 ILE B CA 1
ATOM 4377 C C . ILE B 1 231 ? -0.993 14.523 13.664 1 98.94 231 ILE B C 1
ATOM 4379 O O . ILE B 1 231 ? -1.88 14.633 12.812 1 98.94 231 ILE B O 1
ATOM 4383 N N . SER B 1 232 ? -1.211 14.711 14.867 1 98.81 232 SER B N 1
ATOM 4384 C CA . SER B 1 232 ? -2.43 15.172 15.531 1 98.81 232 SER B CA 1
ATOM 4385 C C . SER B 1 232 ? -2.111 15.922 16.812 1 98.81 232 SER B C 1
ATOM 4387 O O . SER B 1 232 ? -1.022 15.773 17.375 1 98.81 232 SER B O 1
ATOM 4389 N N . ALA B 1 233 ? -3.055 16.812 17.172 1 98.75 233 ALA B N 1
ATOM 4390 C CA . ALA B 1 233 ? -2.887 17.344 18.516 1 98.75 233 ALA B CA 1
ATOM 4391 C C . ALA B 1 233 ? -2.783 16.203 19.531 1 98.75 233 ALA B C 1
ATOM 4393 O O . ALA B 1 233 ? -3.512 15.211 19.438 1 98.75 233 ALA B O 1
ATOM 4394 N N . PRO B 1 234 ? -1.791 16.328 20.453 1 98.38 234 PRO B N 1
ATOM 4395 C CA . PRO B 1 234 ? -1.697 15.258 21.453 1 98.38 234 PRO B CA 1
ATOM 4396 C C . PRO B 1 234 ? -3.002 15.047 22.203 1 98.38 234 PRO B C 1
ATOM 4398 O O . PRO B 1 234 ? -3.662 16.016 22.594 1 98.38 234 PRO B O 1
ATOM 4401 N N . THR B 1 235 ? -3.373 13.812 22.391 1 98.44 235 THR B N 1
ATOM 4402 C CA . THR B 1 235 ? -4.605 13.492 23.094 1 98.44 235 THR B CA 1
ATOM 4403 C C . THR B 1 235 ? -4.422 13.641 24.594 1 98.44 235 THR B C 1
ATOM 4405 O O . THR B 1 235 ? -3.357 13.32 25.141 1 98.44 235 THR B O 1
ATOM 4408 N N . PRO B 1 236 ? -5.441 14.141 25.266 1 98.12 236 PRO B N 1
ATOM 4409 C CA . PRO B 1 236 ? -5.379 14.195 26.734 1 98.12 236 PRO B CA 1
ATOM 4410 C C . PRO B 1 236 ? -5.738 12.867 27.391 1 98.12 236 PRO B C 1
ATOM 4412 O O . PRO B 1 236 ? -5.727 12.758 28.609 1 98.12 236 PRO B O 1
ATOM 4415 N N . PHE B 1 237 ? -5.996 11.812 26.594 1 98.25 237 PHE B N 1
ATOM 4416 C CA . PHE B 1 237 ? -6.512 10.562 27.125 1 98.25 237 PHE B CA 1
ATOM 4417 C C . PHE B 1 237 ? -5.383 9.562 27.344 1 98.25 237 PHE B C 1
ATOM 4419 O O . PHE B 1 237 ? -4.355 9.617 26.672 1 98.25 237 PHE B O 1
ATOM 4426 N N . HIS B 1 238 ? -5.648 8.68 28.281 1 95.94 238 HIS B N 1
ATOM 4427 C CA . HIS B 1 238 ? -4.742 7.562 28.516 1 95.94 238 HIS B CA 1
ATOM 4428 C C . HIS B 1 238 ? -5.18 6.332 27.719 1 95.94 238 HIS B C 1
ATOM 4430 O O . HIS B 1 238 ? -6.379 6.062 27.594 1 95.94 238 HIS B O 1
ATOM 4436 N N . ARG B 1 239 ? -4.156 5.645 27.312 1 96.88 239 ARG B N 1
ATOM 4437 C CA . ARG B 1 239 ? -4.441 4.43 26.562 1 96.88 239 ARG B CA 1
ATOM 4438 C C . ARG B 1 239 ? -4.758 3.268 27.5 1 96.88 239 ARG B C 1
ATOM 4440 O O . ARG B 1 239 ? -3.904 2.41 27.75 1 96.88 239 ARG B O 1
ATOM 4447 N N . ASP B 1 240 ? -5.824 3.191 28.078 1 96.75 240 ASP B N 1
ATOM 4448 C CA . ASP B 1 240 ? -6.273 2.074 28.906 1 96.75 240 ASP B CA 1
ATOM 4449 C C . ASP B 1 240 ? -7.684 1.637 28.516 1 96.75 240 ASP B C 1
ATOM 4451 O O . ASP B 1 240 ? -8.453 2.422 27.953 1 96.75 240 ASP B O 1
ATOM 4455 N N . HIS B 1 241 ? -7.98 0.453 28.828 1 95.44 241 HIS B N 1
ATOM 4456 C CA . HIS B 1 241 ? -9.203 -0.184 28.375 1 95.44 241 HIS B CA 1
ATOM 4457 C C . HIS B 1 241 ? -10.438 0.557 28.875 1 95.44 241 HIS B C 1
ATOM 4459 O O . HIS B 1 241 ? -11.414 0.725 28.141 1 95.44 241 HIS B O 1
ATOM 4465 N N . VAL B 1 242 ? -10.445 1.016 30.047 1 96.38 242 VAL B N 1
ATOM 4466 C CA . VAL B 1 242 ? -11.602 1.673 30.656 1 96.38 242 VAL B CA 1
ATOM 4467 C C . VAL B 1 242 ? -11.867 2.996 29.938 1 96.38 242 VAL B C 1
ATOM 4469 O O . VAL B 1 242 ? -13.008 3.291 29.578 1 96.38 242 VAL B O 1
ATOM 4472 N N . THR B 1 243 ? -10.852 3.824 29.766 1 97.44 243 THR B N 1
ATOM 4473 C CA . THR B 1 243 ? -10.984 5.109 29.078 1 97.44 243 THR B CA 1
ATOM 4474 C C . THR B 1 243 ? -11.492 4.918 27.656 1 97.44 243 THR B C 1
ATOM 4476 O O . THR B 1 243 ? -12.43 5.602 27.234 1 97.44 243 THR B O 1
ATOM 4479 N N . LEU B 1 244 ? -10.945 3.949 26.938 1 97.56 244 LEU B N 1
ATOM 4480 C CA . LEU B 1 244 ? -11.32 3.723 25.547 1 97.56 244 LEU B CA 1
ATOM 4481 C C . LEU B 1 244 ? -12.758 3.227 25.438 1 97.56 244 LEU B C 1
ATOM 4483 O O . LEU B 1 244 ? -13.484 3.611 24.516 1 97.56 244 LEU B O 1
ATOM 4487 N N . ALA B 1 245 ? -13.133 2.367 26.344 1 96.62 245 ALA B N 1
ATOM 4488 C CA . ALA B 1 245 ? -14.516 1.908 26.375 1 96.62 245 ALA B CA 1
ATOM 4489 C C . ALA B 1 245 ? -15.477 3.066 26.641 1 96.62 245 ALA B C 1
ATOM 4491 O O . ALA B 1 245 ? -16.516 3.18 25.984 1 96.62 245 ALA B O 1
ATOM 4492 N N . MET B 1 246 ? -15.133 3.922 27.531 1 96.75 246 MET B N 1
ATOM 4493 C CA . MET B 1 246 ? -15.992 5.039 27.906 1 96.75 246 MET B CA 1
ATOM 4494 C C . MET B 1 246 ? -16.047 6.082 26.797 1 96.75 246 MET B C 1
ATOM 4496 O O . MET B 1 246 ? -17.078 6.738 26.609 1 96.75 246 MET B O 1
ATOM 4500 N N . LEU B 1 247 ? -14.977 6.246 26.062 1 97.25 247 LEU B N 1
ATOM 4501 C CA . LEU B 1 247 ? -14.961 7.195 24.953 1 97.25 247 LEU B CA 1
ATOM 4502 C C . LEU B 1 247 ? -16.047 6.859 23.922 1 97.25 247 LEU B C 1
ATOM 4504 O O . LEU B 1 247 ? -16.625 7.758 23.328 1 97.25 247 LEU B O 1
ATOM 4508 N N . ASN B 1 248 ? -16.266 5.586 23.781 1 95.06 248 ASN B N 1
ATOM 4509 C CA . ASN B 1 248 ? -17.234 5.156 22.797 1 95.06 248 ASN B CA 1
ATOM 4510 C C . ASN B 1 248 ? -18.641 5.09 23.375 1 95.06 248 ASN B C 1
ATOM 4512 O O . ASN B 1 248 ? -19.594 4.742 22.672 1 95.06 248 ASN B O 1
ATOM 4516 N N . THR B 1 249 ? -18.859 5.426 24.672 1 93.5 249 THR B N 1
ATOM 4517 C CA . THR B 1 249 ? -20.172 5.355 25.281 1 93.5 249 THR B CA 1
ATOM 4518 C C . THR B 1 249 ? -20.516 6.66 26 1 93.5 249 THR B C 1
ATOM 4520 O O . THR B 1 249 ? -21.688 7.027 26.109 1 93.5 249 THR B O 1
ATOM 4523 N N . ASP B 1 250 ? -19.562 7.32 26.5 1 95.56 250 ASP B N 1
ATOM 4524 C CA . ASP B 1 250 ? -19.719 8.547 27.266 1 95.56 250 ASP B CA 1
ATOM 4525 C C . ASP B 1 250 ? -18.484 9.445 27.125 1 95.56 250 ASP B C 1
ATOM 4527 O O . ASP B 1 250 ? -17.797 9.711 28.125 1 95.56 250 ASP B O 1
ATOM 4531 N N . ALA B 1 251 ? -18.297 9.945 25.969 1 96.62 251 ALA B N 1
ATOM 4532 C CA . ALA B 1 251 ? -17.125 10.766 25.672 1 96.62 251 ALA B CA 1
ATOM 4533 C C . ALA B 1 251 ? -17.109 12.031 26.531 1 96.62 251 ALA B C 1
ATOM 4535 O O . ALA B 1 251 ? -16.047 12.508 26.938 1 96.62 251 ALA B O 1
ATOM 4536 N N . LYS B 1 252 ? -18.297 12.531 26.812 1 97.06 252 LYS B N 1
ATOM 4537 C CA . LYS B 1 252 ? -18.422 13.719 27.641 1 97.06 252 LYS B CA 1
ATOM 4538 C C . LYS B 1 252 ? -17.719 13.531 28.984 1 97.06 252 LYS B C 1
ATOM 4540 O O . LYS B 1 252 ? -16.891 14.344 29.375 1 97.06 252 LYS B O 1
ATOM 4545 N N . ALA B 1 253 ? -18.016 12.445 29.625 1 97.56 253 ALA B N 1
ATOM 4546 C CA . ALA B 1 253 ? -17.453 12.172 30.953 1 97.56 253 ALA B CA 1
ATOM 4547 C C . ALA B 1 253 ? -15.93 12.039 30.875 1 97.56 253 ALA B C 1
ATOM 4549 O O . ALA B 1 253 ? -15.219 12.484 31.781 1 97.56 253 ALA B O 1
ATOM 4550 N N . VAL B 1 254 ? -15.43 11.445 29.844 1 98.31 254 VAL B N 1
ATOM 4551 C CA . VAL B 1 254 ? -14 11.227 29.672 1 98.31 254 VAL B CA 1
ATOM 4552 C C . VAL B 1 254 ? -13.289 12.562 29.484 1 98.31 254 VAL B C 1
ATOM 4554 O O . VAL B 1 254 ? -12.258 12.82 30.109 1 98.31 254 VAL B O 1
ATOM 4557 N N . VAL B 1 255 ? -13.844 13.391 28.609 1 98.38 255 VAL B N 1
ATOM 4558 C CA . VAL B 1 255 ? -13.242 14.695 28.328 1 98.38 255 VAL B CA 1
ATOM 4559 C C . VAL B 1 255 ? -13.227 15.547 29.594 1 98.38 255 VAL B C 1
ATOM 4561 O O . VAL B 1 255 ? -12.203 16.141 29.922 1 98.38 255 VAL B O 1
ATOM 4564 N N . GLN B 1 256 ? -14.375 15.555 30.328 1 98 256 GLN B N 1
ATOM 4565 C CA . GLN B 1 256 ? -14.484 16.359 31.531 1 98 256 GLN B CA 1
ATOM 4566 C C . GLN B 1 256 ? -13.516 15.891 32.625 1 98 256 GLN B C 1
ATOM 4568 O O . GLN B 1 256 ? -12.977 16.703 33.375 1 98 256 GLN B O 1
ATOM 4573 N N . ARG B 1 257 ? -13.32 14.648 32.656 1 97.44 257 ARG B N 1
ATOM 4574 C CA . ARG B 1 257 ? -12.383 14.086 33.625 1 97.44 257 ARG B CA 1
ATOM 4575 C C . ARG B 1 257 ? -10.945 14.383 33.25 1 97.44 257 ARG B C 1
ATOM 4577 O O . ARG B 1 257 ? -10.117 14.711 34.094 1 97.44 257 ARG B O 1
ATOM 4584 N N . ALA B 1 258 ? -10.641 14.289 31.984 1 97.88 258 ALA B N 1
ATOM 4585 C CA . ALA B 1 258 ? -9.273 14.461 31.5 1 97.88 258 ALA B CA 1
ATOM 4586 C C . ALA B 1 258 ? -8.859 15.93 31.531 1 97.88 258 ALA B C 1
ATOM 4588 O O . ALA B 1 258 ? -7.707 16.25 31.812 1 97.88 258 ALA B O 1
ATOM 4589 N N . VAL B 1 259 ? -9.742 16.781 31.188 1 98.12 259 VAL B N 1
ATOM 4590 C CA . VAL B 1 259 ? -9.469 18.219 31.141 1 98.12 259 VAL B CA 1
ATOM 4591 C C . VAL B 1 259 ? -10.609 18.984 31.797 1 98.12 259 VAL B C 1
ATOM 4593 O O . VAL B 1 259 ? -11.391 19.656 31.125 1 98.12 259 VAL B O 1
ATOM 4596 N N . PRO B 1 260 ? -10.625 19.031 33.062 1 97 260 PRO B N 1
ATOM 4597 C CA . PRO B 1 260 ? -11.758 19.609 33.781 1 97 260 PRO B CA 1
ATOM 4598 C C . PRO B 1 260 ? -11.969 21.094 33.5 1 97 260 PRO B C 1
ATOM 4600 O O . PRO B 1 260 ? -13.07 21.609 33.688 1 97 260 PRO B O 1
ATOM 4603 N N . GLN B 1 261 ? -10.922 21.766 33.031 1 94.06 261 GLN B N 1
ATOM 4604 C CA . GLN B 1 261 ? -10.984 23.188 32.719 1 94.06 261 GLN B CA 1
ATOM 4605 C C . GLN B 1 261 ? -12.023 23.469 31.641 1 94.06 261 GLN B C 1
ATOM 4607 O O . GLN B 1 261 ? -12.492 24.609 31.516 1 94.06 261 GLN B O 1
ATOM 4612 N N . CYS B 1 262 ? -12.398 22.438 30.891 1 96.94 262 CYS B N 1
ATOM 4613 C CA . CYS B 1 262 ? -13.297 22.688 29.766 1 96.94 262 CYS B CA 1
ATOM 4614 C C . CYS B 1 262 ? -14.734 22.859 30.25 1 96.94 262 CYS B C 1
ATOM 4616 O O . CYS B 1 262 ? -15.555 23.469 29.578 1 96.94 262 CYS B O 1
ATOM 4618 N N . VAL B 1 263 ? -15.055 22.328 31.453 1 97.12 263 VAL B N 1
ATOM 4619 C CA . VAL B 1 263 ? -16.438 22.25 31.938 1 97.12 263 VAL B CA 1
ATOM 4620 C C . VAL B 1 263 ? -17.016 23.656 32.062 1 97.12 263 VAL B C 1
ATOM 4622 O O . VAL B 1 263 ? -18.016 23.969 31.422 1 97.12 263 VAL B O 1
ATOM 4625 N N . GLU B 1 264 ? -16.375 24.5 32.781 1 96.31 264 GLU B N 1
ATOM 4626 C CA . GLU B 1 264 ? -16.859 25.859 33 1 96.31 264 GLU B CA 1
ATOM 4627 C C . GLU B 1 264 ? -16.859 26.672 31.703 1 96.31 264 GLU B C 1
ATOM 4629 O O . GLU B 1 264 ? -17.812 27.375 31.406 1 96.31 264 GLU B O 1
ATOM 4634 N N . LEU B 1 265 ? -15.805 26.578 31 1 96.5 265 LEU B N 1
ATOM 4635 C CA . LEU B 1 265 ? -15.656 27.359 29.766 1 96.5 265 LEU B CA 1
ATOM 4636 C C . LEU B 1 265 ? -16.734 26.969 28.75 1 96.5 265 LEU B C 1
ATOM 4638 O O . LEU B 1 265 ? -17.312 27.828 28.094 1 96.5 265 LEU B O 1
ATOM 4642 N N . PHE B 1 266 ? -17.016 25.656 28.547 1 97.06 266 PHE B N 1
ATOM 4643 C CA . PHE B 1 266 ? -18.031 25.188 27.609 1 97.06 266 PHE B CA 1
ATOM 4644 C C . PHE B 1 266 ? -19.422 25.672 28.031 1 97.06 266 PHE B C 1
ATOM 4646 O O . PHE B 1 266 ? -20.219 26.078 27.188 1 97.06 266 PHE B O 1
ATOM 4653 N N . SER B 1 267 ? -19.609 25.609 29.328 1 96.38 267 SER B N 1
ATOM 4654 C CA . SER B 1 267 ? -20.875 26.109 29.844 1 96.38 267 SER B CA 1
ATOM 4655 C C . SER B 1 267 ? -21.047 27.594 29.531 1 96.38 267 SER B C 1
ATOM 4657 O O . SER B 1 267 ? -22.109 28.016 29.062 1 96.38 267 SER B O 1
ATOM 4659 N N . GLN B 1 268 ? -20.062 28.391 29.766 1 95.5 268 GLN B N 1
ATOM 4660 C CA . GLN B 1 268 ? -20.094 29.828 29.516 1 95.5 268 GLN B CA 1
ATOM 4661 C C . GLN B 1 268 ? -20.328 30.141 28.047 1 95.5 268 GLN B C 1
ATOM 4663 O O . GLN B 1 268 ? -21.016 31.109 27.703 1 95.5 268 GLN B O 1
ATOM 4668 N N . LYS B 1 269 ? -19.891 29.297 27.203 1 94.62 269 LYS B N 1
ATOM 4669 C CA . LYS B 1 269 ? -19.953 29.547 25.766 1 94.62 269 LYS B CA 1
ATOM 4670 C C . LYS B 1 269 ? -21.188 28.891 25.156 1 94.62 269 LYS B C 1
ATOM 4672 O O . LYS B 1 269 ? -21.469 29.078 23.969 1 94.62 269 LYS B O 1
ATOM 4677 N N . GLY B 1 270 ? -21.859 28.094 25.984 1 95.06 270 GLY B N 1
ATOM 4678 C CA . GLY B 1 270 ? -22.984 27.328 25.453 1 95.06 270 GLY B CA 1
ATOM 4679 C C . GLY B 1 270 ? -22.547 26.188 24.562 1 95.06 270 GLY B C 1
ATOM 4680 O O . GLY B 1 270 ? -23.234 25.859 23.578 1 95.06 270 GLY B O 1
ATOM 4681 N N . TRP B 1 271 ? -21.391 25.703 24.797 1 95.56 271 TRP B N 1
ATOM 4682 C CA . TRP B 1 271 ? -20.844 24.609 23.984 1 95.56 271 TRP B CA 1
ATOM 4683 C C . TRP B 1 271 ? -21.188 23.266 24.594 1 95.56 271 TRP B C 1
ATOM 4685 O O . TRP B 1 271 ? -21.469 23.156 25.797 1 95.56 271 TRP B O 1
ATOM 4695 N N . GLY B 1 272 ? -21.281 22.281 23.734 1 95.62 272 GLY B N 1
ATOM 4696 C CA . GLY B 1 272 ? -21.594 20.938 24.141 1 95.62 272 GLY B CA 1
ATOM 4697 C C . GLY B 1 272 ? -20.469 19.953 23.906 1 95.62 272 GLY B C 1
ATOM 4698 O O . GLY B 1 272 ? -19.328 20.359 23.656 1 95.62 272 GLY B O 1
ATOM 4699 N N . TYR B 1 273 ? -20.812 18.688 24.203 1 96.12 273 TYR B N 1
ATOM 4700 C CA . TYR B 1 273 ? -19.859 17.594 24.062 1 96.12 273 TYR B CA 1
ATOM 4701 C C . TYR B 1 273 ? -20.375 16.562 23.062 1 96.12 273 TYR B C 1
ATOM 4703 O O . TYR B 1 273 ? -21.547 16.562 22.703 1 96.12 273 TYR B O 1
ATOM 4711 N N . LEU B 1 274 ? -19.469 15.789 22.578 1 93.56 274 LEU B N 1
ATOM 4712 C CA . LEU B 1 274 ? -19.844 14.617 21.797 1 93.56 274 LEU B CA 1
ATOM 4713 C C . LEU B 1 274 ? -20.234 13.453 22.703 1 93.56 274 LEU B C 1
ATOM 4715 O O . LEU B 1 274 ? -19.641 13.266 23.766 1 93.56 274 LEU B O 1
ATOM 4719 N N . ASP B 1 275 ? -21.172 12.664 22.172 1 91.31 275 ASP B N 1
ATOM 4720 C CA . ASP B 1 275 ? -21.578 11.484 22.922 1 91.31 275 ASP B CA 1
ATOM 4721 C C . ASP B 1 275 ? -20.516 10.391 22.828 1 91.31 275 ASP B C 1
ATOM 4723 O O . ASP B 1 275 ? -20.281 9.664 23.812 1 91.31 275 ASP B O 1
ATOM 4727 N N . LYS B 1 276 ? -19.969 10.352 21.688 1 93.12 276 LYS B N 1
ATOM 4728 C CA . LYS B 1 276 ? -19 9.297 21.438 1 93.12 276 LYS B CA 1
ATOM 4729 C C . LYS B 1 276 ? -17.781 9.836 20.672 1 93.12 276 LYS B C 1
ATOM 4731 O O . LYS B 1 276 ? -17.922 10.742 19.844 1 93.12 276 LYS B O 1
ATOM 4736 N N . MET B 1 277 ? -16.672 9.344 20.938 1 94.5 277 MET B N 1
ATOM 4737 C CA . MET B 1 277 ? -15.43 9.445 20.172 1 94.5 277 MET B CA 1
ATOM 4738 C C . MET B 1 277 ? -14.898 8.055 19.812 1 94.5 277 MET B C 1
ATOM 4740 O O . MET B 1 277 ? -14.477 7.305 20.688 1 94.5 277 MET B O 1
ATOM 4744 N N . ASP B 1 278 ? -14.859 7.75 18.562 1 93.44 278 ASP B N 1
ATOM 4745 C CA . ASP B 1 278 ? -14.695 6.371 18.109 1 93.44 278 ASP B CA 1
ATOM 4746 C C . ASP B 1 278 ? -13.227 6.02 17.938 1 93.44 278 ASP B C 1
ATOM 4748 O O . ASP B 1 278 ? -12.875 4.852 17.75 1 93.44 278 ASP B O 1
ATOM 4752 N N . ARG B 1 279 ? -12.359 7.023 18.031 1 97.25 279 ARG B N 1
ATOM 4753 C CA . ARG B 1 279 ? -10.93 6.793 17.844 1 97.25 279 ARG B CA 1
ATOM 4754 C C . ARG B 1 279 ? -10.109 7.859 18.562 1 97.25 279 ARG B C 1
ATOM 4756 O O . ARG B 1 279 ? -10.641 8.906 18.953 1 97.25 279 ARG B O 1
ATOM 4763 N N . VAL B 1 280 ? -8.836 7.566 18.734 1 98.38 280 VAL B N 1
ATOM 4764 C CA . VAL B 1 280 ? -7.871 8.523 19.266 1 98.38 280 VAL B CA 1
ATOM 4765 C C . VAL B 1 280 ? -6.559 8.422 18.5 1 98.38 280 VAL B C 1
ATOM 4767 O O . VAL B 1 280 ? -5.965 7.344 18.406 1 98.38 280 VAL B O 1
ATOM 4770 N N . TYR B 1 281 ? -6.199 9.516 17.891 1 98.75 281 TYR B N 1
ATOM 4771 C CA . TYR B 1 281 ? -4.891 9.562 17.234 1 98.75 281 TYR B CA 1
ATOM 4772 C C . TYR B 1 281 ? -3.787 9.805 18.266 1 98.75 281 TYR B C 1
ATOM 4774 O O . TYR B 1 281 ? -3.949 10.617 19.172 1 98.75 281 TYR B O 1
ATOM 4782 N N . ASP B 1 282 ? -2.736 9.109 18.125 1 98.75 282 ASP B N 1
ATOM 4783 C CA . ASP B 1 282 ? -1.591 9.219 19.016 1 98.75 282 ASP B CA 1
ATOM 4784 C C . ASP B 1 282 ? -0.362 9.742 18.281 1 98.75 282 ASP B C 1
ATOM 4786 O O . ASP B 1 282 ? 0.232 9.039 17.469 1 98.75 282 ASP B O 1
ATOM 4790 N N . SER B 1 283 ? 0.081 10.938 18.609 1 98.81 283 SER B N 1
ATOM 4791 C CA . SER B 1 283 ? 1.213 11.562 17.938 1 98.81 283 SER B CA 1
ATOM 4792 C C . SER B 1 283 ? 2.484 11.445 18.766 1 98.81 283 SER B C 1
ATOM 4794 O O . SER B 1 283 ? 3.467 12.148 18.516 1 98.81 283 SER B O 1
ATOM 4796 N N . SER B 1 284 ? 2.523 10.586 19.734 1 98.69 284 SER B N 1
ATOM 4797 C CA . SER B 1 284 ? 3.637 10.469 20.656 1 98.69 284 SER B CA 1
ATOM 4798 C C . SER B 1 284 ? 4.938 10.141 19.938 1 98.69 284 SER B C 1
ATOM 4800 O O . SER B 1 284 ? 6.004 10.633 20.312 1 98.69 284 SER B O 1
ATOM 4802 N N . LYS B 1 285 ? 4.895 9.312 18.938 1 98.81 285 LYS B N 1
ATOM 4803 C CA . LYS B 1 285 ? 6.102 8.93 18.219 1 98.81 285 LYS B CA 1
ATOM 4804 C C . LYS B 1 285 ? 6.785 10.141 17.609 1 98.81 285 LYS B C 1
ATOM 4806 O O . LYS B 1 285 ? 8.008 10.281 17.688 1 98.81 285 LYS B O 1
ATOM 4811 N N . ALA B 1 286 ? 6 11.023 16.953 1 98.88 286 ALA B N 1
ATOM 4812 C CA . ALA B 1 286 ? 6.555 12.234 16.359 1 98.88 286 ALA B CA 1
ATOM 4813 C C . ALA B 1 286 ? 7.191 13.125 17.422 1 98.88 286 ALA B C 1
ATOM 4815 O O . ALA B 1 286 ? 8.273 13.68 17.219 1 98.88 286 ALA B O 1
ATOM 4816 N N . MET B 1 287 ? 6.539 13.242 18.531 1 98.81 287 MET B N 1
ATOM 4817 C CA . MET B 1 287 ? 7.035 14.086 19.609 1 98.81 287 MET B CA 1
ATOM 4818 C C . MET B 1 287 ? 8.336 13.531 20.188 1 98.81 287 MET B C 1
ATOM 4820 O O . MET B 1 287 ? 9.25 14.289 20.516 1 98.81 287 MET B O 1
ATOM 4824 N N . THR B 1 288 ? 8.406 12.273 20.281 1 98.44 288 THR B N 1
ATOM 4825 C CA . THR B 1 288 ? 9.57 11.633 20.891 1 98.44 288 THR B CA 1
ATOM 4826 C C . THR B 1 288 ? 10.727 11.547 19.891 1 98.44 288 THR B C 1
ATOM 4828 O O . THR B 1 288 ? 11.836 11.992 20.188 1 98.44 288 THR B O 1
ATOM 4831 N N . GLU B 1 289 ? 10.531 11.062 18.672 1 98.38 289 GLU B N 1
ATOM 4832 C CA . GLU B 1 289 ? 11.594 10.75 17.734 1 98.38 289 GLU B CA 1
ATOM 4833 C C . GLU B 1 289 ? 12.039 11.992 16.969 1 98.38 289 GLU B C 1
ATOM 4835 O O . GLU B 1 289 ? 13.211 12.141 16.625 1 98.38 289 GLU B O 1
ATOM 4840 N N . LEU B 1 290 ? 11.078 12.883 16.625 1 98.62 290 LEU B N 1
ATOM 4841 C CA . LEU B 1 290 ? 11.422 14.07 15.859 1 98.62 290 LEU B CA 1
ATOM 4842 C C . LEU B 1 290 ? 11.672 15.258 16.781 1 98.62 290 LEU B C 1
ATOM 4844 O O . LEU B 1 290 ? 12.234 16.266 16.344 1 98.62 290 LEU B O 1
ATOM 4848 N N . GLY B 1 291 ? 11.227 15.133 18.031 1 98.56 291 GLY B N 1
ATOM 4849 C CA . GLY B 1 291 ? 11.266 16.297 18.906 1 98.56 291 GLY B CA 1
ATOM 4850 C C . GLY B 1 291 ? 10.219 17.328 18.562 1 98.56 291 GLY B C 1
ATOM 4851 O O . GLY B 1 291 ? 10.406 18.531 18.812 1 98.56 291 GLY B O 1
ATOM 4852 N N . TRP B 1 292 ? 9.18 16.906 17.875 1 98.81 292 TRP B N 1
ATOM 4853 C CA . TRP B 1 292 ? 8.086 17.797 17.5 1 98.81 292 TRP B CA 1
ATOM 4854 C C . TRP B 1 292 ? 7.34 18.281 18.734 1 98.81 292 TRP B C 1
ATOM 4856 O O . TRP B 1 292 ? 7.039 17.5 19.641 1 98.81 292 TRP B O 1
ATOM 4866 N N . ARG B 1 293 ? 7.078 19.547 18.828 1 98.38 293 ARG B N 1
ATOM 4867 C CA . ARG B 1 293 ? 6.414 20.172 19.984 1 98.38 293 ARG B CA 1
ATOM 4868 C C . ARG B 1 293 ? 5.168 20.922 19.547 1 98.38 293 ARG B C 1
ATOM 4870 O O . ARG B 1 293 ? 5.207 22.156 19.375 1 98.38 293 ARG B O 1
ATOM 4877 N N . PRO B 1 294 ? 4.086 20.188 19.391 1 98.25 294 PRO B N 1
ATOM 4878 C CA . PRO B 1 294 ? 2.84 20.875 19.031 1 98.25 294 PRO B CA 1
ATOM 4879 C C . PRO B 1 294 ? 2.402 21.891 20.078 1 98.25 294 PRO B C 1
ATOM 4881 O O . PRO B 1 294 ? 2.557 21.656 21.266 1 98.25 294 PRO B O 1
ATOM 4884 N N . GLU B 1 295 ? 1.864 23 19.641 1 97.81 295 GLU B N 1
ATOM 4885 C CA . GLU B 1 295 ? 1.501 24.109 20.5 1 97.81 295 GLU B CA 1
ATOM 4886 C C . GLU B 1 295 ? -0.013 24.219 20.656 1 97.81 295 GLU B C 1
ATOM 4888 O O . GLU B 1 295 ? -0.507 24.688 21.688 1 97.81 295 GLU B O 1
ATOM 4893 N N . TYR B 1 296 ? -0.731 23.812 19.734 1 97.38 296 TYR B N 1
ATOM 4894 C CA . TYR B 1 296 ? -2.174 24.016 19.719 1 97.38 296 TYR B CA 1
ATOM 4895 C C . TYR B 1 296 ? -2.916 22.734 20.094 1 97.38 296 TYR B C 1
ATOM 4897 O O . TYR B 1 296 ? -3.67 22.188 19.281 1 97.38 296 TYR B O 1
ATOM 4905 N N . THR B 1 297 ? -2.766 22.375 21.375 1 97.81 297 THR B N 1
ATOM 4906 C CA . THR B 1 297 ? -3.463 21.25 21.984 1 97.81 297 THR B CA 1
ATOM 4907 C C . THR B 1 297 ? -4.871 21.656 22.406 1 97.81 297 THR B C 1
ATOM 4909 O O . THR B 1 297 ? -5.254 22.828 22.281 1 97.81 297 THR B O 1
ATOM 4912 N N . PHE B 1 298 ? -5.652 20.688 22.906 1 98.12 298 PHE B N 1
ATOM 4913 C CA . PHE B 1 298 ? -6.973 20.984 23.453 1 98.12 298 PHE B CA 1
ATOM 4914 C C . PHE B 1 298 ? -6.879 21.984 24.594 1 98.12 298 PHE B C 1
ATOM 4916 O O . PHE B 1 298 ? -7.617 22.984 24.609 1 98.12 298 PHE B O 1
ATOM 4923 N N . GLU B 1 299 ? -5.902 21.797 25.453 1 97.5 299 GLU B N 1
ATOM 4924 C CA . GLU B 1 299 ? -5.711 22.688 26.594 1 97.5 299 GLU B CA 1
ATOM 4925 C C . GLU B 1 299 ? -5.32 24.094 26.141 1 97.5 299 GLU B C 1
ATOM 4927 O O . GLU B 1 299 ? -5.82 25.078 26.672 1 97.5 299 GLU B O 1
ATOM 4932 N N . ALA B 1 300 ? -4.453 24.109 25.172 1 97.06 300 ALA B N 1
ATOM 4933 C CA . ALA B 1 300 ? -4.023 25.406 24.656 1 97.06 300 ALA B CA 1
ATOM 4934 C C . ALA B 1 300 ? -5.184 26.141 23.984 1 97.06 300 ALA B C 1
ATOM 4936 O O . ALA B 1 300 ? -5.301 27.359 24.094 1 97.06 300 ALA B O 1
ATOM 4937 N N . ALA B 1 301 ? -5.977 25.406 23.25 1 97 301 ALA B N 1
ATOM 4938 C CA . ALA B 1 301 ? -7.145 25.984 22.609 1 97 301 ALA B CA 1
ATOM 4939 C C . ALA B 1 301 ? -8.102 26.578 23.641 1 97 301 ALA B C 1
ATOM 4941 O O . ALA B 1 301 ? -8.648 27.672 23.438 1 97 301 ALA B O 1
ATOM 4942 N N . LEU B 1 302 ? -8.32 25.859 24.781 1 97.12 302 LEU B N 1
ATOM 4943 C CA . LEU B 1 302 ? -9.18 26.344 25.844 1 97.12 302 LEU B CA 1
ATOM 4944 C C . LEU B 1 302 ? -8.633 27.641 26.453 1 97.12 302 LEU B C 1
ATOM 4946 O O . LEU B 1 302 ? -9.375 28.594 26.688 1 97.12 302 LEU B O 1
ATOM 4950 N N . ALA B 1 303 ? -7.371 27.641 26.656 1 96.75 303 ALA B N 1
ATOM 4951 C CA . ALA B 1 303 ? -6.73 28.828 27.219 1 96.75 303 ALA B CA 1
ATOM 4952 C C . ALA B 1 303 ? -6.891 30.016 26.281 1 96.75 303 ALA B C 1
ATOM 4954 O O . ALA B 1 303 ? -7.156 31.141 26.719 1 96.75 303 ALA B O 1
ATOM 4955 N N . ARG B 1 304 ? -6.766 29.781 25.031 1 96.06 304 ARG B N 1
ATOM 4956 C CA . ARG B 1 304 ? -6.902 30.844 24.047 1 96.06 304 ARG B CA 1
ATOM 4957 C C . ARG B 1 304 ? -8.344 31.344 23.969 1 96.06 304 ARG B C 1
ATOM 4959 O O . ARG B 1 304 ? -8.586 32.562 23.844 1 96.06 304 ARG B O 1
ATOM 4966 N N . LEU B 1 305 ? -9.219 30.391 24.016 1 95.19 305 LEU B N 1
ATOM 4967 C CA . LEU B 1 305 ? -10.633 30.75 24.031 1 95.19 305 LEU B CA 1
ATOM 4968 C C . LEU B 1 305 ? -10.953 31.656 25.203 1 95.19 305 LEU B C 1
ATOM 4970 O O . LEU B 1 305 ? -11.719 32.625 25.062 1 95.19 305 LEU B O 1
ATOM 4974 N N . GLN B 1 306 ? -10.391 31.312 26.281 1 94 306 GLN B N 1
ATOM 4975 C CA . GLN B 1 306 ? -10.625 32.094 27.5 1 94 306 GLN B CA 1
ATOM 4976 C C . GLN B 1 306 ? -10.047 33.5 27.375 1 94 306 GLN B C 1
ATOM 4978 O O . GLN B 1 306 ? -10.664 34.469 27.812 1 94 306 GLN B O 1
ATOM 4983 N N . SER B 1 307 ? -8.906 33.594 26.766 1 94.12 307 SER B N 1
ATOM 4984 C CA . SER B 1 307 ? -8.18 34.875 26.75 1 94.12 307 SER B CA 1
ATOM 4985 C C . SER B 1 307 ? -8.602 35.719 25.562 1 94.12 307 SER B C 1
ATOM 4987 O O . SER B 1 307 ? -8.672 36.969 25.656 1 94.12 307 SER B O 1
ATOM 4989 N N . THR B 1 308 ? -8.883 35.125 24.375 1 91.38 308 THR B N 1
ATOM 4990 C CA . THR B 1 308 ? -9.047 35.906 23.156 1 91.38 308 THR B CA 1
ATOM 4991 C C . THR B 1 308 ? -10.367 35.594 22.469 1 91.38 308 THR B C 1
ATOM 4993 O O . THR B 1 308 ? -10.719 36.219 21.469 1 91.38 308 THR B O 1
ATOM 4996 N N . ASN B 1 309 ? -11.109 34.594 22.922 1 91.69 309 ASN B N 1
ATOM 4997 C CA . ASN B 1 309 ? -12.367 34.125 22.359 1 91.69 309 ASN B CA 1
ATOM 4998 C C . ASN B 1 309 ? -12.164 33.5 20.984 1 91.69 309 ASN B C 1
ATOM 5000 O O . ASN B 1 309 ? -13.109 33.438 20.188 1 91.69 309 ASN B O 1
ATOM 5004 N N . ASP B 1 310 ? -10.922 33.281 20.594 1 93.44 310 ASP B N 1
ATOM 5005 C CA . ASP B 1 310 ? -10.578 32.594 19.344 1 93.44 310 ASP B CA 1
ATOM 5006 C C . ASP B 1 310 ? -9.531 31.516 19.578 1 93.44 310 ASP B C 1
ATOM 5008 O O . ASP B 1 310 ? -8.422 31.797 20.031 1 93.44 310 ASP B O 1
ATOM 5012 N N . TRP B 1 311 ? -9.852 30.281 19.281 1 94.44 311 TRP B N 1
ATOM 5013 C CA . TRP B 1 311 ? -8.984 29.141 19.594 1 94.44 311 TRP B CA 1
ATOM 5014 C C . TRP B 1 311 ? -7.957 28.922 18.484 1 94.44 311 TRP B C 1
ATOM 5016 O O . TRP B 1 311 ? -6.965 28.219 18.672 1 94.44 311 TRP B O 1
ATOM 5026 N N . ARG B 1 312 ? -8.062 29.547 17.281 1 92.81 312 ARG B N 1
ATOM 5027 C CA . ARG B 1 312 ? -7.27 29.297 16.078 1 92.81 312 ARG B CA 1
ATOM 5028 C C . ARG B 1 312 ? -5.91 29.984 16.172 1 92.81 312 ARG B C 1
ATOM 5030 O O . ARG B 1 312 ? -5.789 31.047 16.766 1 92.81 312 ARG B O 1
ATOM 5037 N N . SER B 1 313 ? -4.977 29.375 15.57 1 95.38 313 SER B N 1
ATOM 5038 C CA . SER B 1 313 ? -3.678 30.031 15.422 1 95.38 313 SER B CA 1
ATOM 5039 C C . SER B 1 313 ? -3.762 31.219 14.469 1 95.38 313 SER B C 1
ATOM 5041 O O . SER B 1 313 ? -4.691 31.312 13.672 1 95.38 313 SER B O 1
ATOM 5043 N N . GLU B 1 314 ? -2.764 32.125 14.578 1 94 314 GLU B N 1
ATOM 5044 C CA . GLU B 1 314 ? -2.721 33.281 13.672 1 94 314 GLU B CA 1
ATOM 5045 C C . GLU B 1 314 ? -2.566 32.812 12.219 1 94 314 GLU B C 1
ATOM 5047 O O . GLU B 1 314 ? -3.17 33.406 11.312 1 94 314 GLU B O 1
ATOM 5052 N N . LEU B 1 315 ? -1.817 31.781 12.062 1 95.88 315 LEU B N 1
ATOM 5053 C CA . LEU B 1 315 ? -1.62 31.25 10.727 1 95.88 315 LEU B CA 1
ATOM 5054 C C . LEU B 1 315 ? -2.928 30.703 10.156 1 95.88 315 LEU B C 1
ATOM 5056 O O . LEU B 1 315 ? -3.227 30.906 8.977 1 95.88 315 LEU B O 1
ATOM 5060 N N . ALA B 1 316 ? -3.643 30 10.953 1 94.69 316 ALA B N 1
ATOM 5061 C CA . ALA B 1 316 ? -4.938 29.484 10.523 1 94.69 316 ALA B CA 1
ATOM 5062 C C . ALA B 1 316 ? -5.852 30.609 10.047 1 94.69 316 ALA B C 1
ATOM 5064 O O . ALA B 1 316 ? -6.531 30.469 9.031 1 94.69 316 ALA B O 1
ATOM 5065 N N . LYS B 1 317 ? -5.801 31.703 10.773 1 92.31 317 LYS B N 1
ATOM 5066 C CA . LYS B 1 317 ? -6.613 32.844 10.406 1 92.31 317 LYS B CA 1
ATOM 5067 C C . LYS B 1 317 ? -6.141 33.469 9.094 1 92.31 317 LYS B C 1
ATOM 5069 O O . LYS B 1 317 ? -6.957 33.844 8.25 1 92.31 317 LYS B O 1
ATOM 5074 N N . GLU B 1 318 ? -4.887 33.531 8.953 1 92.81 318 GLU B N 1
ATOM 5075 C CA . GLU B 1 318 ? -4.293 34.156 7.77 1 92.81 318 GLU B CA 1
ATOM 5076 C C . GLU B 1 318 ? -4.574 33.344 6.52 1 92.81 318 GLU B C 1
ATOM 5078 O O . GLU B 1 318 ? -4.859 33.906 5.453 1 92.81 318 GLU B O 1
ATOM 5083 N N . VAL B 1 319 ? -4.41 32.031 6.625 1 91.44 319 VAL B N 1
ATOM 5084 C CA . VAL B 1 319 ? -4.625 31.141 5.492 1 91.44 319 VAL B CA 1
ATOM 5085 C C . VAL B 1 319 ? -6.102 31.141 5.105 1 91.44 319 VAL B C 1
ATOM 5087 O O . VAL B 1 319 ? -6.438 31.125 3.92 1 91.44 319 VAL B O 1
ATOM 5090 N N . GLY B 1 320 ? -6.965 31.234 6.086 1 83.81 320 GLY B N 1
ATOM 5091 C CA . GLY B 1 320 ? -8.398 31.25 5.84 1 83.81 320 GLY B CA 1
ATOM 5092 C C . GLY B 1 320 ? -8.914 29.953 5.23 1 83.81 320 GLY B C 1
ATOM 5093 O O . GLY B 1 320 ? -8.328 28.891 5.438 1 83.81 320 GLY B O 1
ATOM 5094 N N . ARG B 1 321 ? -10.18 30.109 4.645 1 74.19 321 ARG B N 1
ATOM 5095 C CA . ARG B 1 321 ? -10.797 28.969 3.971 1 74.19 321 ARG B CA 1
ATOM 5096 C C . ARG B 1 321 ? -10.453 28.969 2.484 1 74.19 321 ARG B C 1
ATOM 5098 O O . ARG B 1 321 ? -10.602 29.984 1.803 1 74.19 321 ARG B O 1
ATOM 5105 N N . ARG B 1 322 ? -9.711 28 2.084 1 67.75 322 ARG B N 1
ATOM 5106 C CA . ARG B 1 322 ? -9.391 27.906 0.662 1 67.75 322 ARG B CA 1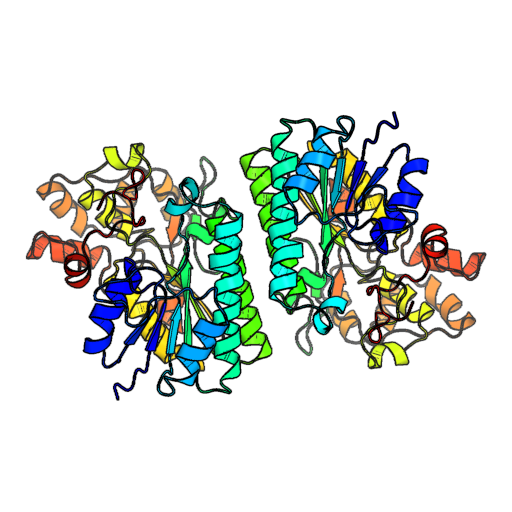
ATOM 5107 C C . ARG B 1 322 ? -10.117 26.734 0.014 1 67.75 322 ARG B C 1
ATOM 5109 O O . ARG B 1 322 ? -10.336 25.703 0.652 1 67.75 322 ARG B O 1
ATOM 5116 N N . GLY B 1 323 ? -10.836 27 -1.099 1 56.34 323 GLY B N 1
ATOM 5117 C CA . GLY B 1 323 ? -11.562 25.953 -1.808 1 56.34 323 GLY B CA 1
ATOM 5118 C C . GLY B 1 323 ? -10.656 24.922 -2.447 1 56.34 323 GLY B C 1
ATOM 5119 O O . GLY B 1 323 ? -9.492 25.203 -2.738 1 56.34 323 GLY B O 1
ATOM 5120 N N . TYR B 1 324 ? -11.062 23.625 -2.367 1 49.75 324 TYR B N 1
ATOM 5121 C CA . TYR B 1 324 ? -10.305 22.5 -2.93 1 49.75 324 TYR B CA 1
ATOM 5122 C C . TYR B 1 324 ? -10.344 22.531 -4.453 1 49.75 324 TYR B C 1
ATOM 5124 O O . TYR B 1 324 ? -9.578 21.828 -5.113 1 49.75 324 TYR B O 1
ATOM 5132 N N . HIS B 1 325 ? -11.328 23.172 -5.09 1 47.81 325 HIS B N 1
ATOM 5133 C CA . HIS B 1 325 ? -11.516 23.172 -6.535 1 47.81 325 HIS B CA 1
ATOM 5134 C C . HIS B 1 325 ? -11.297 24.562 -7.129 1 47.81 325 HIS B C 1
ATOM 5136 O O . HIS B 1 325 ? -11.516 25.562 -6.449 1 47.81 325 HIS B O 1
ATOM 5142 N N . ALA B 1 326 ? -10.617 24.75 -8.289 1 46.03 326 ALA B N 1
ATOM 5143 C CA . ALA B 1 326 ? -10.602 26 -9.039 1 46.03 326 ALA B CA 1
ATOM 5144 C C . ALA B 1 326 ? -12.016 26.562 -9.203 1 46.03 326 ALA B C 1
ATOM 5146 O O . ALA B 1 326 ? -12.211 27.781 -9.25 1 46.03 326 ALA B O 1
ATOM 5147 N N . VAL B 1 327 ? -13.117 25.5 -9.367 1 41.19 327 VAL B N 1
ATOM 5148 C CA . VAL B 1 327 ? -14.531 25.828 -9.445 1 41.19 327 VAL B CA 1
ATOM 5149 C C . VAL B 1 327 ? -15.281 25.219 -8.266 1 41.19 327 VAL B C 1
ATOM 5151 O O . VAL B 1 327 ? -14.984 24.094 -7.859 1 41.19 327 VAL B O 1
ATOM 5154 N N . SER B 1 328 ? -15.906 26.078 -7.453 1 40.16 328 SER B N 1
ATOM 5155 C CA . SER B 1 328 ? -16.703 25.609 -6.324 1 40.16 328 SER B CA 1
ATOM 5156 C C . SER B 1 328 ? -17.547 24.406 -6.715 1 40.16 328 SER B C 1
ATOM 5158 O O . SER B 1 328 ? -18.328 24.453 -7.664 1 40.16 328 SER B O 1
ATOM 5160 N N . THR B 1 329 ? -17.094 23.25 -6.695 1 38 329 THR B N 1
ATOM 5161 C CA . THR B 1 329 ? -17.953 22.094 -6.891 1 38 329 THR B CA 1
ATOM 5162 C C . THR B 1 329 ? -18.141 21.328 -5.578 1 38 329 THR B C 1
ATOM 5164 O O . THR B 1 329 ? -17.156 20.922 -4.941 1 38 329 THR B O 1
ATOM 5167 N N . GLY B 1 330 ? -19.359 21.391 -4.988 1 44.69 330 GLY B N 1
ATOM 5168 C CA . GLY B 1 330 ? -19.875 20.641 -3.854 1 44.69 330 GLY B CA 1
ATOM 5169 C C . GLY B 1 330 ? -19.438 21.203 -2.516 1 44.69 330 GLY B C 1
ATOM 5170 O O . GLY B 1 330 ? -18.828 22.281 -2.455 1 44.69 330 GLY B O 1
ATOM 5171 N N . PHE B 1 331 ? -19.781 20.5 -1.354 1 41.38 331 PHE B N 1
ATOM 5172 C CA . PHE B 1 331 ? -19.656 20.969 0.019 1 41.38 331 PHE B CA 1
ATOM 5173 C C . PHE B 1 331 ? -18.219 21.359 0.333 1 41.38 331 PHE B C 1
ATOM 5175 O O . PHE B 1 331 ? -17.984 22.359 1.009 1 41.38 331 PHE B O 1
ATOM 5182 N N . TYR B 1 332 ? -17.359 20.609 -0.099 1 43.41 332 TYR B N 1
ATOM 5183 C CA . TYR B 1 332 ? -15.992 20.875 0.338 1 43.41 332 TYR B CA 1
ATOM 5184 C C . TYR B 1 332 ? -15.375 22.016 -0.479 1 43.41 332 TYR B C 1
ATOM 5186 O O . TYR B 1 332 ? -14.266 22.453 -0.184 1 43.41 332 TYR B O 1
ATOM 5194 N N . THR B 1 333 ? -16.031 22.422 -1.612 1 43.47 333 THR B N 1
ATO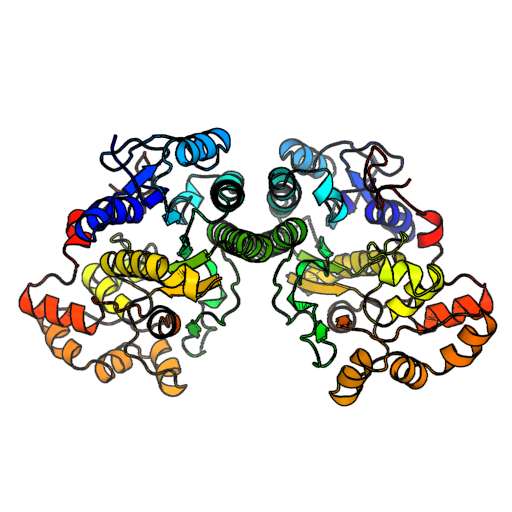M 5195 C CA . THR B 1 333 ? -15.344 23.391 -2.455 1 43.47 333 THR B CA 1
ATOM 5196 C C . THR B 1 333 ? -15.914 24.797 -2.24 1 43.47 333 THR B C 1
ATOM 5198 O O . THR B 1 333 ? -15.734 25.688 -3.078 1 43.47 333 THR B O 1
ATOM 5201 N N . ALA B 1 334 ? -16.594 24.938 -1.164 1 40 334 ALA B N 1
ATOM 5202 C CA . ALA B 1 334 ? -17.125 26.297 -1.051 1 40 334 ALA B CA 1
ATOM 5203 C C . ALA B 1 334 ? -16.031 27.266 -0.623 1 40 334 ALA B C 1
ATOM 5205 O O . ALA B 1 334 ? -15.336 27.031 0.368 1 40 334 ALA B O 1
ATOM 5206 N N . ARG B 1 335 ? -15.5 28.328 -1.556 1 38.78 335 ARG B N 1
ATOM 5207 C CA . ARG B 1 335 ? -14.539 29.391 -1.288 1 38.78 335 ARG B CA 1
ATOM 5208 C C . ARG B 1 335 ? -15.125 30.422 -0.328 1 38.78 335 ARG B C 1
ATOM 5210 O O . ARG B 1 335 ? -16.328 30.672 -0.337 1 38.78 335 ARG B O 1
#

Nearest PDB structures (foldseek):
  6kv9-assembly1_A-2  TM=6.831E-01  e=7.085E-15  Streptomyces viridosporus ATCC 14672
  1gy8-assembly1_B  TM=6.523E-01  e=8.753E-14  Trypanosoma brucei
  4lis-assembly1_A  TM=6.343E-01  e=1.215E-12  Aspergillus nidulans FGSC A4
  2ydx-assembly1_B  TM=6.105E-01  e=2.507E-13  Homo sapiens
  8puo-assembly2_B  TM=3.041E-01  e=9.155E-03  Marinomonas sp. ef1

Secondary structure (DSSP, 8-state):
-----EEEESTTSHHHHHHHHHGGGGT--EEEEESS--TT-SEE--TT-HHHHHHHHHH-TT--EEEE--S--GGGGGTS-HHHHIIIIIIHHHHHHHHHHTTTT---EEEEEEEGGGGBGGGPPPTTSPPEEE-TTSPPB--SHHHHHHHHHHHHHHHHHHHH---EEEEEE-B---SPPS-HHHHHHS-HHHHHHHHTTTTB--HHHHHHHHHHHHHHHHHHSEEEEEE-PPPSS---HHHHHHHTT-HHHHHHHH-THHHHHHHHHT----S---EEE--HHIIIII-------HHHHHHHHHHHS--S-HHHHHH----SSSS--SGGG--/-----EEEESTTSHHHHHHHHHGGGGT--EEEEESS--TT-SEE--TT-HHHHHHHHHH-TT--EEEE--S--GGGGGTS-HHHHIIIIIIHHHHHHHHHHTTTT---EEEEEEEGGGGBGGGPPPTTSPPEEE-TTSPPB--SHHHHHHHHHHHHHHHHHHHH---EEEEEE-B---SPPS-HHHHHHS-HHHHHHHHTTTTB--HHHHHHHHHHHHHHHHHHSEEEEEE-PPPSS---HHHHHHHTT-HHHHHHHH-THHHHHHHHHT----S---EEE--HHIIIII-------HHHHHHHHHHHS--S-HHHHHH----SSSS--SGGG--